Protein AF-A0A6M2CSY5-F1 (afdb_monomer)

Foldseek 3Di:
DDDDDDDDDDDPPVVVVVVVVVVVVVVVVVVVVDPPPLFPCLLDDFLCQQQLSVVLVPQAFDFAQKFWPLVQWDAPDQFKTKTWIARNQPRFIWIWMWGAWPLGKIKIWIGGPDAPDDFDFPPLLWDPPTGTFGKDFDDGDPFWTKIDTDQWIWIFGGRHTKIFTGHNNHTFKIKCPRNSWDFPGWDQVPPPDPCPDDDDDDDDDDDDDDDRDDPPRQVNQAWHDRPRDIFRRNRGQGKTKMKMKGFQFDWKAFWDDALADRTDDADVVPHGFQKAQQADGRSDDHHDRDHYHATFQKMWTDDPFFIKIKGFRFQFIKTKGKHDFDPDDPPVPDPPPDDDDDGRTMIMMMMMGRTGIGIMMIQGTGDPVSSVVVVCSTRNDDDDDDPQVPFAEAADDAQQALVSLVVVLVVCVVVVNDHAEYEHEQQQACLRAPLHGPCPRYVQLLVSQVVQCVVVHFYEYEDEQWHDPDPPSPVNVVCVVVVQFWAALVGHFDWFQDSSGTTTGGQLVDVVSLQVLLQCLACVNSPSDDLRYAYDYPCQLVAGCPDRSRDDRQQTAHPVGHGCSRRSNCSSVSVVVSSVSSSCVNVVND

InterPro domains:
  IPR000322 Glycoside hydrolase family 31, TIM barrel domain [PF01055] (382-583)
  IPR011013 Galactose mutarotase-like domain superfamily [SSF74650] (89-368)
  IPR017853 Glycoside hydrolase superfamily [SSF51445] (369-580)
  IPR025887 Glycoside hydrolase family 31, N-terminal domain [PF13802] (96-321)

pLDDT: mean 89.16, std 19.36, range [26.42, 98.94]

Solvent-accessible surface area (backbone atoms only — not comparable to full-atom values): 32439 Å² total; per-residue (Å²): 135,86,84,91,82,87,91,85,88,82,69,78,64,66,64,52,57,50,53,51,52,53,50,51,50,49,52,47,44,66,64,65,58,56,88,76,62,65,32,69,60,87,58,46,77,52,49,79,72,33,30,56,48,36,48,55,72,69,54,66,73,51,90,32,54,40,26,41,43,68,89,58,56,40,72,81,52,66,25,27,40,36,29,40,31,35,27,74,85,76,69,51,50,26,34,39,39,39,35,25,27,57,87,58,31,40,37,41,36,42,39,72,61,73,70,98,66,89,62,55,74,66,58,89,66,40,49,88,80,55,51,72,29,60,34,45,79,77,48,76,60,102,54,34,38,32,38,37,33,93,68,31,38,38,39,38,35,20,82,45,45,29,41,42,34,22,49,75,81,40,71,40,37,26,34,24,75,50,20,45,57,40,74,40,62,84,57,66,93,79,73,74,85,80,77,84,76,90,86,82,94,79,88,83,93,80,93,81,78,90,72,82,82,71,77,94,66,61,63,50,31,46,64,40,73,51,101,84,45,69,37,65,42,90,62,39,47,35,29,30,30,40,21,41,35,33,50,58,18,82,43,39,30,66,55,43,38,51,51,46,68,76,62,57,69,51,13,63,96,74,56,64,43,43,39,39,45,36,23,65,58,63,57,64,64,68,81,42,48,64,36,24,61,47,64,43,58,38,38,38,38,43,41,102,86,39,20,36,32,43,36,50,61,62,26,17,49,28,36,35,36,26,46,63,78,50,96,68,72,99,60,92,82,79,68,91,83,68,94,73,79,76,84,65,47,35,38,44,37,39,38,37,24,50,30,34,46,50,36,37,38,42,24,54,40,51,44,67,73,40,25,53,48,43,50,30,59,40,59,46,74,87,73,86,73,60,78,58,80,79,54,46,71,53,74,51,93,57,62,78,31,63,61,49,54,50,50,52,61,48,48,31,62,76,68,72,50,86,66,28,33,42,43,40,34,68,76,47,19,45,79,44,33,72,75,48,49,18,72,80,43,38,68,55,43,47,59,56,50,51,59,42,39,75,74,73,29,36,36,31,38,56,47,56,57,62,38,35,77,45,93,85,41,62,72,38,48,54,33,60,80,68,60,41,40,25,20,31,76,89,69,46,72,34,76,46,32,48,97,52,38,59,20,32,39,58,26,50,85,28,67,67,44,28,53,52,55,13,53,49,51,23,64,86,58,18,60,55,55,55,94,62,52,47,75,43,74,48,66,38,25,46,47,16,76,76,33,54,53,29,17,72,56,47,49,22,35,37,75,95,74,42,40,35,44,42,42,38,54,45,48,44,53,34,52,58,53,20,51,52,50,5,55,26,59,50,55,70,72,100

Radius of gyration: 29.61 Å; Cα contacts (8 Å, |Δi|>4): 1198; chains: 1; bounding box: 110×90×72 Å

Sequence (590 aa):
VAFARSYLALSPVLYLFTRSRAMLRLVVLFVVLGHVSLVDRSNFKSCNDSGFCKRNRNTKPGESPYNVELSTVKSTSSSRVEADVINSKNGVALRLELVALEEGVLRMRLNEKESAVARFEPKEALLDTIKESDLHLENKDDSSFTVTFGKHRAIVRASPLVVEVYSNGQLVLVANARGLLRFEHYRPRGSSNDAGDPAGDNQNEAEKEDSPKVDDDMEGAWEETFKGHTDSKKHGPMSVGLDFTFEGFDHVYGLPEHADSFALRPTVGSSDPVRMYNLDVFEYEVDNVMALYGCVPLMLAHSETRTVGVLWLNAAETWVDIEPNSKQGVLSSVVDFVKRSPPPNHRETHWFSENGLIDTFFLLGPGPKDVMRQYKSLTGSTPLPPMFSVAYHQSRWNYNDQDDVRSVDAGFDEHNIPYDALWLDIEHTDGKKYFTWDPFKFSQPEQMIRNLTAKGRRMITIIDPHIKRESGYHIHSEATDRGYYVKNKDGGDFEGWCWPGSSSYLDFLNPEVRQWWATKFELDQYKGSTEHLFTWNDMNEPSVFNGPEVTMHKDCIHTGGWEHRDIHNMYGMFLPMSTYMGHLLRSGHK

Nearest PDB structures (foldseek):
  5hjr-assembly2_C  TM=9.787E-01  e=8.704E-77  Mus musculus
  5hjr-assembly1_A  TM=9.795E-01  e=1.225E-76  Mus musculus
  7k9q-assembly1_A  TM=9.854E-01  e=2.164E-76  Mus musculus
  7k9n-assembly2_C  TM=9.810E-01  e=2.877E-76  Mus musculus
  7jty-assembly1_A  TM=9.866E-01  e=1.264E-75  Mus musculus

Secondary structure (DSSP, 8-state):
-----------THHHHHHHHHHHHHHHHHHHHS----SS-GGGS--TTTSHHHHHHHTPPSS--SEEEEEEEEEESSSSEEEEEEEETTT-PEEEEEEEEBGGG-EEEEEEESS-SSPPP--GGGS-TT--B---EEEEE-SSEEEEEETTEEEEEETTTTEEEEEETTEEEEEESTTS--EE-----TTSSS-----------------PPPP-S--TTSS-EEETTEEE--TT----EEEEEEEET-SEEEE----SS-SBPPP-TTTS--EEE-----TT--SSS----S----EEEEEETTEEEEEEE---S-EEEEE----SS-S-TTTSTTS--SSPPPEEEEEEEESSS-EEEEEE--SSHHHHHHHHHHHH-------GGGGS-EE--S---STTHHHHHHHHHHHTT----EEEE-GGGSBTTBTT---TTTSS-HHHHHHHHHTTT-EEEEE--SEEE--TT-HHHHHHHHTT-BPBPTTSSBP-EEETTEEEEEB-TTSHHHHHHHHHTTSTTTSTT--TTEEEE--STTTB-TTSGGGB--TT-B-TTS-BHHHHHHHHHHHHHHHHHHHHHHHHT--

Structure (mmCIF, N/CA/C/O backbone):
data_AF-A0A6M2CSY5-F1
#
_entry.id   AF-A0A6M2CSY5-F1
#
loop_
_atom_site.group_PDB
_atom_site.id
_atom_site.type_symbol
_atom_site.label_atom_id
_atom_site.label_alt_id
_atom_site.label_comp_id
_atom_site.label_asym_id
_atom_site.label_entity_id
_atom_site.label_seq_id
_atom_site.pdbx_PDB_ins_code
_atom_site.Cartn_x
_atom_site.Cartn_y
_atom_site.Cartn_z
_atom_site.occupancy
_atom_site.B_iso_or_equiv
_atom_site.auth_seq_id
_atom_site.auth_comp_id
_atom_site.auth_asym_id
_atom_site.auth_atom_id
_atom_site.pdbx_PDB_model_num
ATOM 1 N N . VAL A 1 1 ? 77.163 -49.115 11.440 1.00 32.12 1 VAL A N 1
ATOM 2 C CA . VAL A 1 1 ? 78.017 -47.919 11.643 1.00 32.12 1 VAL A CA 1
ATOM 3 C C . VAL A 1 1 ? 77.050 -46.748 11.821 1.00 32.12 1 VAL A C 1
ATOM 5 O O . VAL A 1 1 ? 76.309 -46.505 10.884 1.00 32.12 1 VAL A O 1
ATOM 8 N N . ALA A 1 2 ? 76.689 -46.342 13.049 1.00 27.61 2 ALA A N 1
ATOM 9 C CA . ALA A 1 2 ? 77.386 -45.366 13.924 1.00 27.61 2 ALA A CA 1
ATOM 10 C C . ALA A 1 2 ? 77.457 -43.959 13.279 1.00 27.61 2 ALA A C 1
ATOM 12 O O . ALA A 1 2 ? 77.863 -43.886 12.128 1.00 27.61 2 ALA A O 1
ATOM 13 N N . PHE A 1 3 ? 77.122 -42.816 13.904 1.00 26.42 3 PHE A N 1
ATOM 14 C CA . PHE A 1 3 ? 76.851 -42.408 15.312 1.00 26.42 3 PHE A CA 1
ATOM 15 C C . PHE A 1 3 ? 75.331 -42.060 15.527 1.00 26.42 3 PHE A C 1
ATOM 17 O O . PHE A 1 3 ? 74.565 -42.325 14.609 1.00 26.42 3 PHE A O 1
ATOM 24 N N . ALA A 1 4 ? 74.710 -41.627 16.653 1.00 32.38 4 ALA A N 1
ATOM 25 C CA . ALA A 1 4 ? 75.053 -40.964 17.945 1.00 32.38 4 ALA A CA 1
ATOM 26 C C . ALA A 1 4 ? 75.305 -39.423 17.865 1.00 32.38 4 ALA A C 1
ATOM 28 O O . ALA A 1 4 ? 75.891 -38.979 16.889 1.00 32.38 4 ALA A O 1
ATOM 29 N N . ARG A 1 5 ? 74.909 -38.507 18.782 1.00 31.59 5 ARG A N 1
ATOM 30 C CA . ARG A 1 5 ? 74.142 -38.445 20.072 1.00 31.59 5 ARG A CA 1
ATOM 31 C C . ARG A 1 5 ? 73.258 -37.157 20.033 1.00 31.59 5 ARG A C 1
ATOM 33 O O . ARG A 1 5 ? 73.678 -36.193 19.413 1.00 31.59 5 ARG A O 1
ATOM 40 N N . SER A 1 6 ? 71.990 -37.131 20.474 1.00 31.12 6 SER A N 1
ATOM 41 C CA . SER A 1 6 ? 71.441 -36.909 21.845 1.00 31.12 6 SER A CA 1
ATOM 42 C C . SER A 1 6 ? 71.497 -35.468 22.423 1.00 31.12 6 SER A C 1
ATOM 44 O O . SER A 1 6 ? 72.574 -34.903 22.545 1.00 31.12 6 SER A O 1
ATOM 46 N N . TYR A 1 7 ? 70.338 -34.996 22.925 1.00 30.92 7 TYR A N 1
ATOM 47 C CA . TYR A 1 7 ? 70.060 -33.833 23.809 1.00 30.92 7 TYR A CA 1
ATOM 48 C C . TYR A 1 7 ? 70.200 -32.377 23.307 1.00 30.92 7 TYR A C 1
ATOM 50 O O . TYR A 1 7 ? 71.295 -31.846 23.179 1.00 30.92 7 TYR A O 1
ATOM 58 N N . LEU A 1 8 ? 69.062 -31.666 23.308 1.00 31.64 8 LEU A N 1
ATOM 59 C CA . LEU A 1 8 ? 68.854 -30.455 24.125 1.00 31.64 8 LEU A CA 1
ATOM 60 C C . L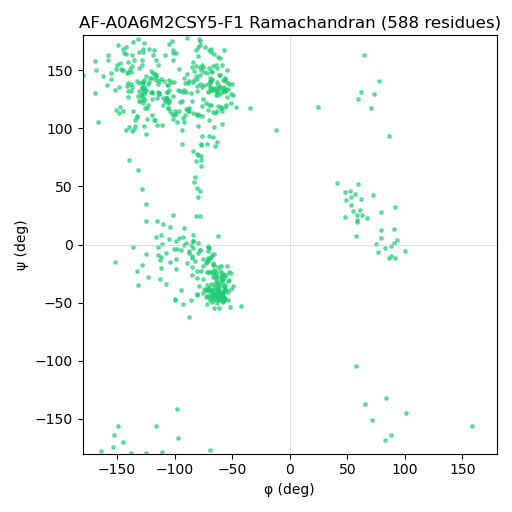EU A 1 8 ? 67.344 -30.263 24.381 1.00 31.64 8 LEU A C 1
ATOM 62 O O . LEU A 1 8 ? 66.534 -30.575 23.512 1.00 31.64 8 LEU A O 1
ATOM 66 N N . ALA A 1 9 ? 66.953 -29.800 25.572 1.00 44.16 9 ALA A N 1
ATOM 67 C CA . ALA A 1 9 ? 65.547 -29.670 25.974 1.00 44.16 9 ALA A CA 1
ATOM 68 C C . ALA A 1 9 ? 65.150 -28.197 26.155 1.00 44.16 9 ALA A C 1
ATOM 70 O O . ALA A 1 9 ? 65.818 -27.470 26.887 1.00 44.16 9 ALA A O 1
ATOM 71 N N . LEU A 1 10 ? 64.041 -27.771 25.537 1.00 36.09 10 LEU A N 1
ATOM 72 C CA . LEU A 1 10 ? 63.491 -26.417 25.680 1.00 36.09 10 LEU A CA 1
ATOM 73 C C . LEU A 1 10 ? 61.965 -26.432 25.884 1.00 36.09 10 LEU A C 1
ATOM 75 O O . LEU A 1 10 ? 61.194 -26.552 24.942 1.00 36.09 10 LEU A O 1
ATOM 79 N N . SER A 1 11 ? 61.586 -26.300 27.159 1.00 39.72 11 SER A N 1
ATOM 80 C CA . SER A 1 11 ? 60.320 -25.809 27.736 1.00 39.72 11 SER A CA 1
ATOM 81 C C . SER A 1 11 ? 59.004 -25.883 26.917 1.00 39.72 11 SER A C 1
ATOM 83 O O . SER A 1 11 ? 58.821 -25.111 25.973 1.00 39.72 11 SER A O 1
ATOM 85 N N . PRO A 1 12 ? 57.984 -26.636 27.391 1.00 43.81 12 PRO A N 1
ATOM 86 C CA . PRO A 1 12 ? 56.616 -26.591 26.848 1.00 43.81 12 PRO A CA 1
ATOM 87 C C . PRO A 1 12 ? 55.928 -25.213 26.919 1.00 43.81 12 PRO A C 1
ATOM 89 O O . PRO A 1 12 ? 54.950 -24.971 26.212 1.00 43.81 12 PRO A O 1
ATOM 92 N N . VAL A 1 13 ? 56.419 -24.297 27.764 1.00 42.62 13 VAL A N 1
ATOM 93 C CA . VAL A 1 13 ? 55.768 -23.007 28.063 1.00 42.62 13 VAL A CA 1
ATOM 94 C C . VAL A 1 13 ? 55.612 -22.130 26.812 1.00 42.62 13 VAL A C 1
ATOM 96 O O . VAL A 1 13 ? 54.592 -21.458 26.649 1.00 42.62 13 VAL A O 1
ATOM 99 N N . LEU A 1 14 ? 56.572 -22.172 25.880 1.00 40.09 14 LEU A N 1
ATOM 100 C CA . LEU A 1 14 ? 56.551 -21.329 24.675 1.00 40.09 14 LEU A CA 1
ATOM 101 C C . LEU A 1 14 ? 55.415 -21.694 23.693 1.00 40.09 14 LEU A C 1
ATOM 103 O O . LEU A 1 14 ? 54.958 -20.847 22.920 1.00 40.09 14 LEU A O 1
ATOM 107 N N . TYR A 1 15 ? 54.925 -22.936 23.746 1.00 40.47 15 TYR A N 1
ATOM 108 C CA . TYR A 1 15 ? 53.869 -23.443 22.861 1.00 40.47 15 TYR A CA 1
ATOM 109 C C . TYR A 1 15 ? 52.454 -23.022 23.309 1.00 40.47 15 TYR A C 1
ATOM 111 O O . TYR A 1 15 ? 51.530 -22.938 22.499 1.00 40.47 15 TYR A O 1
ATOM 119 N N . LEU A 1 16 ? 52.282 -22.699 24.597 1.00 41.78 16 LEU A N 1
ATOM 120 C CA . LEU A 1 16 ? 51.026 -22.171 25.143 1.00 41.78 16 LEU A CA 1
ATOM 121 C C . LEU A 1 16 ? 50.873 -20.668 24.862 1.00 41.78 16 LEU A C 1
ATOM 123 O O . LEU A 1 16 ? 49.817 -20.230 24.403 1.00 41.78 16 LEU A O 1
ATOM 127 N N . PHE A 1 17 ? 51.938 -19.879 25.046 1.00 41.16 17 PHE A N 1
ATOM 128 C CA . PHE A 1 17 ? 51.913 -18.434 24.771 1.00 41.16 17 PHE A CA 1
ATOM 129 C C . PHE A 1 17 ? 51.680 -18.091 23.292 1.00 41.16 17 PHE A C 1
ATOM 131 O O . PHE A 1 17 ? 51.068 -17.067 22.986 1.00 41.16 17 PHE A O 1
ATOM 138 N N . THR A 1 18 ? 52.130 -18.938 22.365 1.00 49.41 18 THR A N 1
ATOM 139 C CA . THR A 1 18 ? 51.907 -18.748 20.922 1.00 49.41 18 THR A CA 1
ATOM 140 C C . THR A 1 18 ? 50.459 -19.028 20.519 1.00 49.41 18 THR A C 1
ATOM 142 O O . THR A 1 18 ? 49.857 -18.187 19.850 1.00 49.41 18 THR A O 1
ATOM 145 N N . ARG A 1 19 ? 49.845 -20.123 21.000 1.00 51.06 19 ARG A N 1
ATOM 146 C CA . ARG A 1 19 ? 48.401 -20.372 20.813 1.00 51.06 19 ARG A CA 1
ATOM 147 C C . ARG A 1 19 ? 47.531 -19.293 21.459 1.00 51.06 19 ARG A C 1
ATOM 149 O O . ARG A 1 19 ? 46.617 -18.805 20.805 1.00 51.06 19 ARG A O 1
ATOM 156 N N . SER A 1 20 ? 47.847 -18.867 22.684 1.00 55.22 20 SER A N 1
ATOM 157 C CA . SER A 1 20 ? 47.133 -17.775 23.363 1.00 55.22 20 SER A CA 1
ATOM 158 C C . SER A 1 20 ? 47.164 -16.474 22.548 1.00 55.22 20 SER A C 1
ATOM 160 O O . SER A 1 20 ? 46.120 -15.868 22.328 1.00 55.22 20 SER A O 1
ATOM 162 N N . ARG A 1 21 ? 48.326 -16.081 22.005 1.00 55.56 21 ARG A N 1
ATOM 163 C CA . ARG A 1 21 ? 48.444 -14.887 21.149 1.00 55.56 21 ARG A CA 1
ATOM 164 C C . ARG A 1 21 ? 47.749 -15.030 19.795 1.00 55.56 21 ARG A C 1
ATOM 166 O O . ARG A 1 21 ? 47.233 -14.036 19.298 1.00 55.56 21 ARG A O 1
ATOM 173 N N . ALA A 1 22 ? 47.719 -16.224 19.203 1.00 60.72 22 ALA A N 1
ATOM 174 C CA . ALA A 1 22 ? 46.962 -16.472 17.975 1.00 60.72 22 ALA A CA 1
ATOM 175 C C . ALA A 1 22 ? 45.448 -16.378 18.222 1.00 60.72 22 ALA A C 1
ATOM 177 O O . ALA A 1 22 ? 44.755 -15.688 17.484 1.00 60.72 22 ALA A O 1
ATOM 178 N N . MET A 1 23 ? 44.953 -16.992 19.301 1.00 58.00 23 MET A N 1
ATOM 179 C CA . MET A 1 23 ? 43.541 -16.956 19.686 1.00 58.00 23 MET A CA 1
ATOM 180 C C . MET A 1 23 ? 43.097 -15.547 20.094 1.00 58.00 23 MET A C 1
ATOM 182 O O . MET A 1 23 ? 42.059 -15.090 19.635 1.00 58.00 23 MET A O 1
ATOM 186 N N . LEU A 1 24 ? 43.913 -14.814 20.860 1.00 61.94 24 LEU A N 1
ATOM 187 C CA . LEU A 1 24 ? 43.650 -13.411 21.193 1.00 61.94 24 LEU A CA 1
ATOM 188 C C . LEU A 1 24 ? 43.658 -12.520 19.944 1.00 61.94 24 LEU A C 1
ATOM 190 O O . LEU A 1 24 ? 42.821 -11.637 19.838 1.00 61.94 24 LEU A O 1
ATOM 194 N N . ARG A 1 25 ? 44.548 -12.765 18.971 1.00 60.91 25 ARG A N 1
ATOM 195 C CA . ARG A 1 25 ? 44.506 -12.072 17.671 1.00 60.91 25 ARG A CA 1
ATOM 196 C C . ARG A 1 25 ? 43.260 -12.416 16.863 1.00 60.91 25 ARG A C 1
ATOM 198 O O . ARG A 1 25 ? 42.772 -11.534 16.180 1.00 60.91 25 ARG A O 1
ATOM 205 N N . LEU A 1 26 ? 42.746 -13.642 16.944 1.00 62.41 26 LEU A N 1
ATOM 206 C CA . LEU A 1 26 ? 41.510 -14.054 16.270 1.00 62.41 26 LEU A CA 1
ATOM 207 C C . LEU A 1 26 ? 40.263 -13.456 16.938 1.00 62.41 26 LEU A C 1
ATOM 209 O O . LEU A 1 26 ? 39.377 -12.992 16.237 1.00 62.41 26 LEU A O 1
ATOM 213 N N . VAL A 1 27 ? 40.228 -13.386 18.273 1.00 66.62 27 VAL A N 1
ATOM 214 C CA . VAL A 1 27 ? 39.175 -12.685 19.028 1.00 66.62 27 VAL A CA 1
ATOM 215 C C . VAL A 1 27 ? 39.234 -11.180 18.772 1.00 66.62 27 VAL A C 1
ATOM 217 O O . VAL A 1 27 ? 38.209 -10.582 18.486 1.00 66.62 27 VAL A O 1
ATOM 220 N N . VAL A 1 28 ? 40.422 -10.566 18.786 1.00 64.12 28 VAL A N 1
ATOM 221 C CA . VAL A 1 28 ? 40.583 -9.158 18.391 1.00 64.12 28 VAL A CA 1
ATOM 222 C C . VAL A 1 28 ? 40.209 -8.961 16.922 1.00 64.12 28 VAL A C 1
ATOM 224 O O . VAL A 1 28 ? 39.577 -7.963 16.616 1.00 64.12 28 VAL A O 1
ATOM 227 N N . LEU A 1 29 ? 40.493 -9.907 16.018 1.00 59.66 29 LEU A N 1
ATOM 228 C CA . LEU A 1 29 ? 40.011 -9.826 14.637 1.00 59.66 29 LEU A CA 1
ATOM 229 C C . LEU A 1 29 ? 38.478 -9.897 14.576 1.00 59.66 29 LEU A C 1
ATOM 231 O O . LEU A 1 29 ? 37.898 -9.105 13.860 1.00 59.66 29 LEU A O 1
ATOM 235 N N . PHE A 1 30 ? 37.817 -10.745 15.367 1.00 58.69 30 PHE A N 1
ATOM 236 C CA . PHE A 1 30 ? 36.347 -10.794 15.482 1.00 58.69 30 PHE A CA 1
ATOM 237 C C . PHE A 1 30 ? 35.715 -9.592 16.212 1.00 58.69 30 PHE A C 1
ATOM 239 O O . PHE A 1 30 ? 34.502 -9.433 16.165 1.00 58.69 30 PHE A O 1
ATOM 246 N N . VAL A 1 31 ? 36.512 -8.765 16.896 1.00 58.78 31 VAL A N 1
ATOM 247 C CA . VAL A 1 31 ? 36.076 -7.533 17.588 1.00 58.78 31 VAL A CA 1
ATOM 248 C C . VAL A 1 31 ? 36.465 -6.265 16.800 1.00 58.78 31 VAL A C 1
ATOM 250 O O . VAL A 1 31 ? 35.942 -5.187 17.066 1.00 58.78 31 VAL A O 1
ATOM 253 N N . VAL A 1 32 ? 37.373 -6.379 15.822 1.00 53.91 32 VAL A N 1
ATOM 254 C CA . VAL A 1 32 ? 37.867 -5.282 14.960 1.00 53.91 32 VAL A CA 1
ATOM 255 C C . VAL A 1 32 ? 37.407 -5.430 13.501 1.00 53.91 32 VAL A C 1
ATOM 257 O O . VAL A 1 32 ? 37.318 -4.433 12.789 1.00 53.91 32 VAL A O 1
ATOM 260 N N . LEU A 1 33 ? 37.010 -6.632 13.068 1.00 51.22 33 LEU A N 1
ATOM 261 C CA . LEU A 1 33 ? 35.928 -6.807 12.095 1.00 51.22 33 LEU A CA 1
ATOM 262 C C . LEU A 1 33 ? 34.664 -6.301 12.793 1.00 51.22 33 LEU A C 1
ATOM 264 O O . LEU A 1 33 ? 33.997 -7.047 13.506 1.00 51.22 33 LEU A O 1
ATOM 268 N N . GLY A 1 34 ? 34.452 -4.989 12.711 1.00 45.66 34 GLY A N 1
ATOM 269 C CA . GLY A 1 34 ? 33.426 -4.304 13.484 1.00 45.66 34 GLY A CA 1
ATOM 270 C C . GLY A 1 34 ? 32.013 -4.661 13.039 1.00 45.66 34 GLY A C 1
ATOM 271 O O . GLY A 1 34 ? 31.800 -5.447 12.116 1.00 45.66 34 GLY A O 1
ATOM 272 N N . HIS A 1 35 ? 31.040 -4.007 13.669 1.00 46.25 35 HIS A N 1
ATOM 273 C CA . HIS A 1 35 ? 29.666 -3.990 13.185 1.00 46.25 35 HIS A CA 1
ATOM 274 C C . HIS A 1 35 ? 29.601 -3.297 11.817 1.00 46.25 35 HIS A C 1
ATOM 276 O O . HIS A 1 35 ? 29.370 -2.094 11.725 1.00 46.25 35 HIS A O 1
ATOM 282 N N . VAL A 1 36 ? 29.786 -4.077 10.753 1.00 48.94 36 VAL A N 1
ATOM 283 C CA . VAL A 1 36 ? 29.146 -3.801 9.469 1.00 48.94 36 VAL A CA 1
ATOM 284 C C . VAL A 1 36 ? 27.657 -4.019 9.721 1.00 48.94 36 VAL A C 1
ATOM 286 O O . VAL A 1 36 ? 27.186 -5.153 9.707 1.00 48.94 36 VAL A O 1
ATOM 289 N N . SER A 1 37 ? 26.950 -2.940 10.072 1.00 54.81 37 SER A N 1
ATOM 290 C CA . SER A 1 37 ? 25.493 -2.922 9.902 1.00 54.81 37 SER A CA 1
ATOM 291 C C . SER A 1 37 ? 25.256 -3.023 8.404 1.00 54.81 37 SER A C 1
ATOM 293 O O . SER A 1 37 ? 25.914 -2.302 7.652 1.00 54.81 37 SER A O 1
ATOM 295 N N . LEU A 1 38 ? 24.410 -3.960 7.988 1.00 73.25 38 LEU A N 1
ATOM 296 C CA . LEU A 1 38 ? 24.156 -4.195 6.566 1.00 73.25 38 LEU A CA 1
ATOM 297 C C . LEU A 1 38 ? 23.325 -3.019 6.034 1.00 73.25 38 LEU A C 1
ATOM 299 O O . LEU A 1 38 ? 23.752 -2.292 5.141 1.00 73.25 38 LEU A O 1
ATOM 303 N N . VAL A 1 39 ? 22.231 -2.714 6.732 1.00 88.00 39 VAL A N 1
ATOM 304 C CA . VAL A 1 39 ? 21.460 -1.487 6.537 1.00 88.00 39 VAL A CA 1
ATOM 305 C C . VAL A 1 39 ? 21.987 -0.367 7.442 1.00 88.00 39 VAL A C 1
ATOM 307 O O . VAL A 1 39 ? 22.114 -0.532 8.659 1.00 88.00 39 VAL A O 1
ATOM 310 N N . ASP A 1 40 ? 22.222 0.826 6.885 1.00 92.56 40 ASP A N 1
ATOM 311 C CA . ASP A 1 40 ? 22.351 2.042 7.698 1.00 92.56 40 ASP A CA 1
ATOM 312 C C . ASP A 1 40 ? 20.971 2.428 8.247 1.00 92.56 40 ASP A C 1
ATOM 314 O O . ASP A 1 40 ? 20.243 3.246 7.676 1.00 92.56 40 ASP A O 1
ATOM 318 N N . ARG A 1 41 ? 20.631 1.830 9.396 1.00 94.25 41 ARG A N 1
ATOM 319 C CA . ARG A 1 41 ? 19.390 2.079 10.142 1.00 94.25 41 ARG A CA 1
ATOM 320 C C . ARG A 1 41 ? 19.136 3.565 10.397 1.00 94.25 41 ARG A C 1
ATOM 322 O O . ARG A 1 41 ? 17.983 3.944 10.531 1.00 94.25 41 ARG A O 1
ATOM 329 N N . SER A 1 42 ? 20.164 4.421 10.422 1.00 95.19 42 SER A N 1
ATOM 330 C CA . SER A 1 42 ? 19.973 5.858 10.646 1.00 95.19 42 SER A CA 1
ATOM 331 C C . SER A 1 42 ? 19.323 6.586 9.463 1.00 95.19 42 SER A C 1
ATOM 333 O O . SER A 1 42 ? 18.938 7.744 9.608 1.00 95.19 42 SER A O 1
ATOM 335 N N . ASN A 1 43 ? 19.238 5.982 8.268 1.00 96.69 43 ASN A N 1
ATOM 336 C CA . ASN A 1 43 ? 18.489 6.546 7.133 1.00 96.69 43 ASN A CA 1
ATOM 337 C C . ASN A 1 43 ? 16.973 6.400 7.277 1.00 96.69 43 ASN A C 1
ATOM 339 O O . ASN A 1 43 ? 16.253 7.069 6.546 1.00 96.69 43 ASN A O 1
ATOM 343 N N . PHE A 1 44 ? 16.497 5.592 8.224 1.00 98.19 44 PHE A N 1
ATOM 344 C CA . PHE A 1 44 ? 15.086 5.269 8.395 1.00 98.19 44 PHE A CA 1
ATOM 345 C C . PHE A 1 44 ? 14.639 5.653 9.808 1.00 98.19 44 PHE A C 1
ATOM 347 O O . PHE A 1 44 ? 15.382 5.476 10.774 1.00 98.19 44 PHE A O 1
ATOM 354 N N . LYS A 1 45 ? 13.437 6.211 9.944 1.00 98.38 45 LYS A N 1
ATOM 355 C CA . LYS A 1 45 ? 12.901 6.652 11.234 1.00 98.38 45 LYS A CA 1
ATOM 356 C C . LYS A 1 45 ? 12.635 5.470 12.161 1.00 98.38 45 LYS A C 1
ATOM 358 O O . LYS A 1 4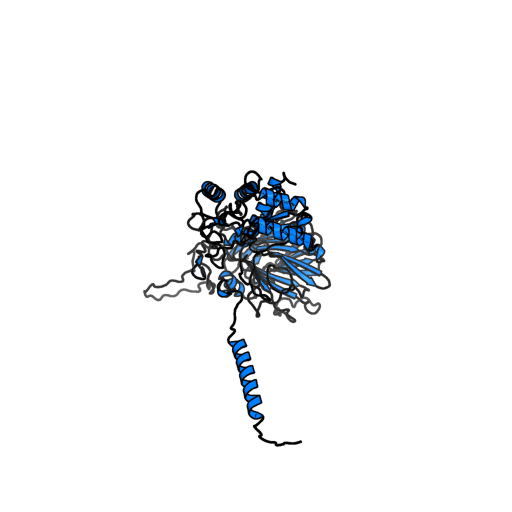5 ? 11.955 4.516 11.778 1.00 98.38 45 LYS A O 1
ATOM 363 N N . SER A 1 46 ? 13.074 5.591 13.414 1.00 97.81 46 SER A N 1
ATOM 364 C CA . SER A 1 46 ? 12.435 4.879 14.522 1.00 97.81 46 SER A CA 1
ATOM 365 C C . SER A 1 46 ? 11.049 5.474 14.798 1.00 97.81 46 SER A C 1
ATOM 367 O O . SER A 1 46 ? 10.728 6.585 14.365 1.00 97.81 46 SER A O 1
ATOM 369 N N . CYS A 1 47 ? 10.233 4.792 15.595 1.00 97.12 47 CYS A N 1
ATOM 370 C CA . CYS A 1 47 ? 8.952 5.338 16.038 1.00 97.12 47 CYS A CA 1
ATOM 371 C C . CYS A 1 47 ? 9.111 6.646 16.834 1.00 97.12 47 CYS A C 1
ATOM 373 O O . CYS A 1 47 ? 8.221 7.493 16.829 1.00 97.12 47 CYS A O 1
ATOM 375 N N . ASN A 1 48 ? 10.253 6.849 17.499 1.00 95.75 48 ASN A N 1
ATOM 376 C CA . ASN A 1 48 ? 10.539 8.090 18.215 1.00 95.75 48 ASN A CA 1
ATOM 377 C C . ASN A 1 48 ? 10.951 9.245 17.276 1.00 95.75 48 ASN A C 1
ATOM 379 O O . ASN A 1 48 ? 10.775 10.402 17.648 1.00 95.75 48 ASN A O 1
ATOM 383 N N . ASP A 1 49 ? 11.446 8.948 16.068 1.00 96.38 49 ASP A N 1
ATOM 384 C CA . ASP A 1 49 ? 11.794 9.948 15.040 1.00 96.38 49 ASP A CA 1
ATOM 385 C C . ASP A 1 49 ? 10.601 10.318 14.134 1.00 96.38 49 ASP A C 1
ATOM 387 O O . ASP A 1 49 ? 10.711 11.198 13.278 1.00 96.38 49 ASP A O 1
ATOM 391 N N . SER A 1 50 ? 9.466 9.631 14.298 1.00 97.44 50 SER A N 1
ATOM 392 C CA . SER A 1 50 ? 8.207 9.888 13.597 1.00 97.44 50 SER A CA 1
ATOM 393 C C . SER A 1 50 ? 7.188 10.443 14.591 1.00 97.44 50 SER A C 1
ATOM 395 O O . SER A 1 50 ? 6.632 9.704 15.405 1.00 97.44 50 SER A O 1
ATOM 397 N N . GLY A 1 51 ? 6.937 11.756 14.562 1.00 96.44 51 GLY A N 1
ATOM 398 C CA . GLY A 1 51 ? 6.199 12.452 15.619 1.00 96.44 51 GLY A CA 1
ATOM 399 C C . GLY A 1 51 ? 4.799 11.894 15.876 1.00 96.44 51 GLY A C 1
ATOM 400 O O . GLY A 1 51 ? 4.368 11.808 17.025 1.00 96.44 51 GLY A O 1
ATOM 401 N N . PHE A 1 52 ? 4.087 11.444 14.836 1.00 97.88 52 PHE A N 1
ATOM 402 C CA . PHE A 1 52 ? 2.784 10.804 15.034 1.00 97.88 52 PHE A CA 1
ATOM 403 C C . PHE A 1 52 ? 2.906 9.402 15.653 1.00 97.88 52 PHE A C 1
ATOM 405 O O . PHE A 1 52 ? 2.068 9.046 16.481 1.00 97.88 52 PHE A O 1
ATOM 412 N N . CYS A 1 53 ? 3.948 8.631 15.318 1.00 98.31 53 CYS A N 1
ATOM 413 C CA . CYS A 1 53 ? 4.207 7.329 15.933 1.00 98.31 53 CYS A CA 1
ATOM 414 C C . CYS A 1 53 ? 4.474 7.505 17.432 1.00 98.31 53 CYS A C 1
ATOM 416 O O . CYS A 1 53 ? 3.773 6.915 18.253 1.00 98.31 53 CYS A O 1
ATOM 418 N N . LYS A 1 54 ? 5.382 8.425 17.788 1.00 96.56 54 LYS A N 1
ATOM 419 C CA . LYS A 1 54 ? 5.670 8.844 19.168 1.00 96.56 54 LYS A CA 1
ATOM 420 C C . LYS A 1 54 ? 4.401 9.246 19.933 1.00 96.56 54 LYS A C 1
ATOM 422 O O . LYS A 1 54 ? 4.109 8.661 20.976 1.00 96.56 54 LYS A O 1
ATOM 427 N N . ARG A 1 55 ? 3.592 10.168 19.392 1.00 95.44 55 ARG A N 1
ATOM 428 C CA . ARG A 1 55 ? 2.344 10.629 20.035 1.00 95.44 55 ARG A CA 1
ATOM 429 C C . ARG A 1 55 ? 1.291 9.527 20.201 1.00 95.44 55 ARG A C 1
ATOM 431 O O . ARG A 1 55 ? 0.612 9.490 21.228 1.00 95.44 55 ARG A O 1
ATOM 438 N N . ASN A 1 56 ? 1.139 8.622 19.233 1.00 96.75 56 ASN A N 1
ATOM 439 C CA . ASN A 1 56 ? 0.228 7.482 19.376 1.00 96.75 56 ASN A CA 1
ATOM 440 C C . ASN A 1 56 ? 0.762 6.487 20.417 1.00 96.75 56 ASN A C 1
ATOM 442 O O . ASN A 1 56 ? 0.030 6.150 21.344 1.00 96.75 56 ASN A O 1
ATOM 446 N N . ARG A 1 57 ? 2.042 6.100 20.353 1.00 94.69 57 ARG A N 1
ATOM 447 C CA . ARG A 1 57 ? 2.680 5.155 21.291 1.00 94.69 57 ARG A CA 1
ATOM 448 C C . ARG A 1 57 ? 2.728 5.664 22.740 1.00 94.69 57 ARG A C 1
ATOM 450 O O . ARG A 1 57 ? 2.650 4.866 23.668 1.00 94.69 57 ARG A O 1
ATOM 457 N N . ASN A 1 58 ? 2.767 6.983 22.943 1.00 92.44 58 ASN A N 1
ATOM 458 C CA . ASN A 1 58 ? 2.660 7.622 24.262 1.00 92.44 58 ASN A CA 1
ATOM 459 C C . ASN A 1 58 ? 1.215 7.700 24.808 1.00 92.44 58 ASN A C 1
ATOM 461 O O . ASN A 1 58 ? 1.011 8.109 25.957 1.00 92.44 58 ASN A O 1
ATOM 465 N N . THR A 1 59 ? 0.205 7.290 24.030 1.00 90.12 59 THR A N 1
ATOM 466 C CA . THR A 1 59 ? -1.189 7.193 24.492 1.00 90.12 59 THR A CA 1
ATOM 467 C C . THR A 1 59 ? -1.312 6.031 25.479 1.00 90.12 59 THR A C 1
ATOM 469 O O . THR A 1 59 ? -1.002 4.887 25.161 1.00 90.12 59 THR A O 1
ATOM 472 N N . LYS A 1 60 ? -1.734 6.325 26.712 1.00 86.38 60 LYS A N 1
ATOM 473 C CA . LYS A 1 6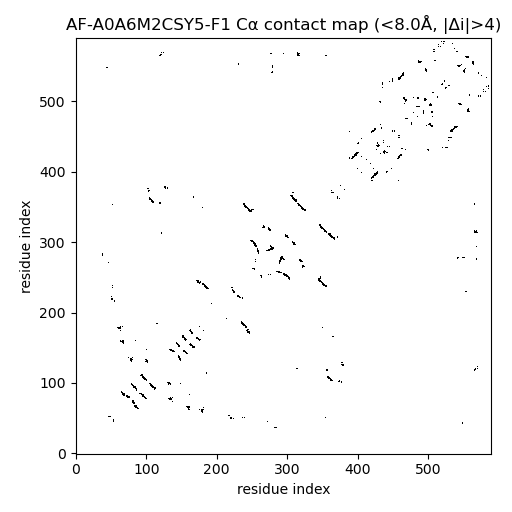0 ? -1.782 5.345 27.809 1.00 86.38 60 LYS A CA 1
ATOM 474 C C . LYS A 1 60 ? -3.122 4.599 27.825 1.00 86.38 60 LYS A C 1
ATOM 476 O O . LYS A 1 60 ? -4.149 5.267 27.699 1.00 86.38 60 LYS A O 1
ATOM 481 N N . PRO A 1 61 ? -3.138 3.271 28.063 1.00 89.06 61 PRO A N 1
ATOM 482 C CA . PRO A 1 61 ? -4.374 2.530 28.297 1.00 89.06 61 PRO A CA 1
ATOM 483 C C . PRO A 1 61 ? -5.183 3.115 29.463 1.00 89.06 61 PRO A C 1
ATOM 485 O O . PRO A 1 61 ? -4.608 3.512 30.481 1.00 89.06 61 PRO A O 1
ATOM 488 N N . GLY A 1 62 ? -6.509 3.162 29.328 1.00 84.75 62 GLY A N 1
ATOM 489 C CA . GLY A 1 62 ? -7.399 3.752 30.330 1.00 84.75 62 GLY A CA 1
ATOM 490 C C . GLY A 1 62 ? -8.761 4.166 29.770 1.00 84.75 62 GLY A C 1
ATOM 491 O O . GLY A 1 62 ? -9.219 3.649 28.755 1.00 84.75 62 GLY A O 1
ATOM 492 N N . GLU A 1 63 ? -9.424 5.111 30.439 1.00 80.56 63 GLU A N 1
ATOM 493 C CA . GLU A 1 63 ? -10.726 5.627 30.001 1.00 80.56 63 GLU A CA 1
ATOM 494 C C . GLU A 1 63 ? -10.586 6.482 28.730 1.00 80.56 63 GLU A C 1
ATOM 496 O O . GLU A 1 63 ? -10.083 7.610 28.749 1.00 80.56 63 GLU A O 1
ATOM 501 N N . SER A 1 64 ? -11.043 5.926 27.606 1.00 93.06 64 SER A N 1
ATOM 502 C CA . SER A 1 64 ? -11.068 6.614 26.315 1.00 93.06 64 SER A CA 1
ATOM 503 C C . SER A 1 64 ? -12.044 7.801 26.349 1.00 93.06 64 SER A C 1
ATOM 505 O O . SER A 1 64 ? -13.175 7.641 26.807 1.00 93.06 64 SER A O 1
ATOM 507 N N . PRO A 1 65 ? -11.685 8.991 25.834 1.00 96.12 65 PRO A N 1
ATOM 508 C CA . PRO A 1 65 ? -12.565 10.160 25.888 1.00 96.12 65 PRO A CA 1
ATOM 509 C C . PRO A 1 65 ? -13.685 10.137 24.834 1.00 96.12 65 PRO A C 1
ATOM 511 O O . PRO A 1 65 ? -14.530 11.028 24.818 1.00 96.12 65 PRO A O 1
ATOM 514 N N . TYR A 1 66 ? -13.706 9.160 23.930 1.00 98.25 66 TYR A N 1
ATOM 515 C CA . TYR A 1 66 ? -14.691 9.066 22.852 1.00 98.25 66 TYR A CA 1
ATOM 516 C C . TYR A 1 66 ? -15.951 8.370 23.360 1.00 98.25 66 TYR A C 1
ATOM 518 O O . TYR A 1 66 ? -15.878 7.250 23.861 1.00 98.25 66 TYR A O 1
ATOM 526 N N . ASN A 1 67 ? -17.097 9.034 23.230 1.00 98.38 67 ASN A N 1
ATOM 527 C CA . ASN A 1 67 ? -18.387 8.559 23.721 1.00 98.38 67 ASN A CA 1
ATOM 528 C C . ASN A 1 67 ? -19.421 8.584 22.590 1.00 98.38 67 ASN A C 1
ATOM 530 O O . ASN A 1 67 ? -19.505 9.573 21.866 1.00 98.38 67 ASN A O 1
ATOM 534 N N . VAL A 1 68 ? -2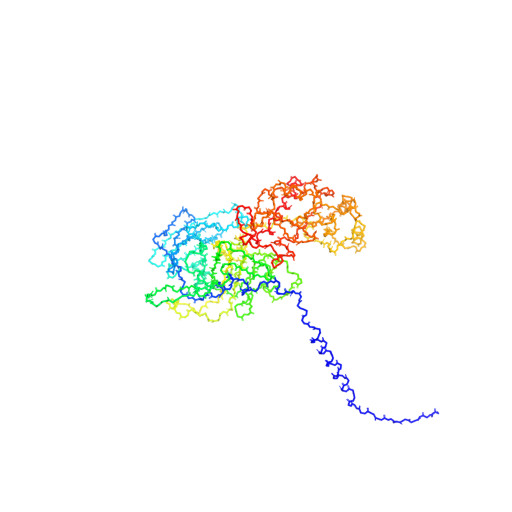0.218 7.530 22.424 1.00 98.44 68 VAL A N 1
ATOM 535 C CA . VAL A 1 68 ? -21.304 7.509 21.432 1.00 98.44 68 VAL A CA 1
ATOM 536 C C . VAL A 1 68 ? -22.473 8.345 21.931 1.00 98.44 68 VAL A C 1
ATOM 538 O O . VAL A 1 68 ? -23.034 8.066 22.989 1.00 98.44 68 VAL A O 1
ATOM 541 N N . GLU A 1 69 ? -22.906 9.316 21.131 1.00 97.94 69 GLU A N 1
ATOM 542 C CA . GLU A 1 69 ? -24.141 10.046 21.388 1.00 97.94 69 GLU A CA 1
ATOM 543 C C . GLU A 1 69 ? -25.336 9.171 20.979 1.00 97.94 69 GLU A C 1
ATOM 545 O O . GLU A 1 69 ? -25.819 9.215 19.843 1.00 97.94 69 GLU A O 1
ATOM 550 N N . LEU A 1 70 ? -25.791 8.325 21.910 1.00 97.62 70 LEU A N 1
ATOM 551 C CA . LEU A 1 70 ? -26.826 7.316 21.677 1.00 97.62 70 LEU A CA 1
ATOM 552 C C . LEU A 1 70 ? -28.105 7.891 21.055 1.00 97.62 70 LEU A C 1
ATOM 554 O O . LEU A 1 70 ? -28.750 7.194 20.268 1.00 97.62 70 LEU A O 1
ATOM 558 N N . SER A 1 71 ? -28.479 9.148 21.323 1.00 96.81 71 SER A N 1
ATOM 559 C CA . SER A 1 71 ? -29.667 9.753 20.703 1.00 96.81 71 SER A CA 1
ATOM 560 C C . SER A 1 71 ? -29.583 9.802 19.168 1.00 96.81 71 SER A C 1
ATOM 562 O O . SER A 1 71 ? -30.608 9.647 18.504 1.00 96.81 71 SER A O 1
ATOM 564 N N . THR A 1 72 ? -28.375 9.896 18.599 1.00 97.75 72 THR A N 1
ATOM 565 C CA . THR A 1 72 ? -28.136 9.974 17.143 1.00 97.75 72 THR A CA 1
ATOM 566 C C . THR A 1 72 ? -28.142 8.626 16.417 1.00 97.75 72 THR A C 1
ATOM 568 O O . THR A 1 72 ? -28.239 8.620 15.190 1.00 97.75 72 THR A O 1
ATOM 571 N N . VAL A 1 73 ? -28.069 7.495 17.139 1.00 98.31 73 VAL A N 1
ATOM 572 C CA . VAL A 1 73 ? -28.002 6.144 16.544 1.00 98.31 73 VAL A CA 1
ATOM 573 C C . VAL A 1 73 ? -29.232 5.870 15.674 1.00 98.31 73 VAL A C 1
ATOM 575 O O . VAL A 1 73 ? -30.354 5.821 16.197 1.00 98.31 73 VAL A O 1
ATOM 578 N N . LYS A 1 74 ? -29.002 5.647 14.374 1.00 97.00 74 LYS A N 1
ATOM 579 C CA . LYS A 1 74 ? -30.015 5.463 13.317 1.00 97.00 74 LYS A CA 1
ATOM 580 C C . LYS A 1 74 ? -29.547 4.456 12.256 1.00 97.00 74 LYS A C 1
ATOM 582 O O . LYS A 1 74 ? -28.359 4.389 11.951 1.00 97.00 74 LYS A O 1
ATOM 587 N N . SER A 1 75 ? -30.476 3.745 11.621 1.00 97.06 75 SER A N 1
ATOM 588 C CA . SER A 1 75 ? -30.216 3.082 10.332 1.00 97.06 75 SER A CA 1
ATOM 589 C C . SER A 1 75 ? -30.327 4.103 9.196 1.00 97.06 75 SER A C 1
ATOM 591 O O . SER A 1 75 ? -31.263 4.905 9.193 1.00 97.06 75 SER A O 1
ATOM 593 N N . THR A 1 76 ? -29.402 4.083 8.235 1.00 95.31 76 THR A N 1
ATOM 594 C CA . THR A 1 76 ? -29.436 4.963 7.044 1.00 95.31 76 THR A CA 1
ATOM 595 C C . THR A 1 76 ? -29.673 4.225 5.727 1.00 95.31 76 THR A C 1
ATOM 597 O O . THR A 1 76 ? -30.093 4.842 4.750 1.00 95.31 76 THR A O 1
ATOM 600 N N . SER A 1 77 ? -29.544 2.899 5.726 1.00 96.38 77 SER A N 1
ATOM 601 C CA . SER A 1 77 ? -30.061 1.981 4.700 1.00 96.38 77 SER A CA 1
ATOM 602 C C . SER A 1 77 ? -30.518 0.673 5.375 1.00 96.38 77 SER A C 1
ATOM 604 O O . SER A 1 77 ? -30.574 0.609 6.605 1.00 96.38 77 SER A O 1
ATOM 606 N N . SER A 1 78 ? -30.828 -0.386 4.613 1.00 95.81 78 SER A N 1
ATOM 607 C CA . SER A 1 78 ? -31.007 -1.730 5.198 1.00 95.81 78 SER A CA 1
ATOM 608 C C . SER A 1 78 ? -29.690 -2.371 5.657 1.00 95.81 78 SER A C 1
ATOM 610 O O . SER A 1 78 ? -29.720 -3.324 6.426 1.00 95.81 78 SER A O 1
ATOM 612 N N . SER A 1 79 ? -28.551 -1.833 5.212 1.00 97.19 79 SER A N 1
ATOM 613 C CA . SER A 1 79 ? -27.190 -2.346 5.405 1.00 97.19 79 SER A CA 1
ATOM 614 C C . SER A 1 79 ? -26.300 -1.483 6.305 1.00 97.19 79 SER A C 1
ATOM 616 O O . SER A 1 79 ? -25.204 -1.916 6.668 1.00 97.19 79 SER A O 1
ATOM 618 N N . ARG A 1 80 ? -26.741 -0.263 6.654 1.00 98.44 80 ARG A N 1
ATOM 619 C CA . ARG A 1 80 ? -25.927 0.763 7.325 1.00 98.44 80 ARG A CA 1
ATOM 620 C C . ARG A 1 80 ? -26.576 1.328 8.579 1.00 98.44 80 ARG A C 1
ATOM 622 O O . ARG A 1 80 ? -27.755 1.692 8.576 1.00 98.44 80 ARG A O 1
ATOM 629 N N . VAL A 1 81 ? -25.769 1.461 9.630 1.00 98.62 81 VAL A N 1
ATOM 630 C CA . VAL A 1 81 ? -26.113 2.117 10.898 1.00 98.62 81 VAL A CA 1
ATOM 631 C C . VAL A 1 81 ? -25.061 3.176 11.213 1.00 98.62 81 VAL A C 1
ATOM 633 O O . VAL A 1 81 ? -23.863 2.914 11.147 1.00 98.62 81 VAL A O 1
ATOM 636 N N . GLU A 1 82 ? -25.512 4.370 11.577 1.00 98.31 82 GLU A N 1
ATOM 637 C CA . GLU A 1 82 ? -24.673 5.523 11.907 1.00 98.31 82 GLU A CA 1
ATOM 638 C C . GLU A 1 82 ? -24.927 6.003 13.337 1.00 98.31 82 GLU A C 1
ATOM 640 O O . GLU A 1 82 ? -26.062 5.961 13.820 1.00 98.31 82 GLU A O 1
ATOM 645 N N . ALA A 1 83 ? -23.887 6.549 13.968 1.00 98.44 83 ALA A N 1
ATOM 646 C CA . ALA A 1 83 ? -23.965 7.294 15.221 1.00 98.44 83 ALA A CA 1
ATOM 647 C C . ALA A 1 83 ? -22.919 8.421 15.244 1.00 98.44 83 ALA A C 1
ATOM 649 O O . ALA A 1 83 ? -21.845 8.286 14.658 1.00 98.44 83 ALA A O 1
ATOM 650 N N . ASP A 1 84 ? -23.196 9.523 15.935 1.00 98.56 84 ASP A N 1
ATOM 651 C CA . ASP A 1 84 ? -22.165 10.507 16.269 1.00 98.56 84 ASP A CA 1
ATOM 652 C C . ASP A 1 84 ? -21.369 10.040 17.502 1.00 98.56 84 ASP A C 1
ATOM 654 O O . ASP A 1 84 ? -21.912 9.430 18.426 1.00 98.56 84 ASP A O 1
ATOM 658 N N . VAL A 1 85 ? -20.070 10.335 17.519 1.00 98.75 85 VAL A N 1
ATOM 659 C CA . VAL A 1 85 ? -19.140 10.004 18.605 1.00 98.75 85 VAL A CA 1
ATOM 660 C C . VAL A 1 85 ? -18.443 11.283 19.048 1.00 98.75 85 VAL A C 1
ATOM 662 O O . VAL A 1 85 ? -17.728 11.902 18.266 1.00 98.75 85 VAL A O 1
ATOM 665 N N . ILE A 1 86 ? -18.647 11.690 20.296 1.00 98.38 86 ILE A N 1
ATOM 666 C CA . ILE A 1 86 ? -18.139 12.945 20.852 1.00 98.38 86 ILE A CA 1
ATOM 667 C C . ILE A 1 86 ? -16.904 12.666 21.708 1.00 98.38 86 ILE A C 1
ATOM 669 O O . ILE A 1 86 ? -16.942 11.839 22.621 1.00 98.38 86 ILE A O 1
ATOM 673 N N . ASN A 1 87 ? -15.806 13.373 21.446 1.00 97.31 87 ASN A N 1
ATOM 674 C CA . ASN A 1 87 ? -14.639 13.369 22.323 1.00 97.31 87 ASN A CA 1
ATOM 675 C C . ASN A 1 87 ? -14.878 14.326 23.509 1.00 97.31 87 ASN A C 1
ATOM 677 O O . ASN A 1 87 ? -14.910 15.544 23.345 1.00 97.31 87 ASN A O 1
ATOM 681 N N . SER A 1 88 ? -15.022 13.785 24.719 1.00 96.31 88 SER A N 1
ATOM 682 C CA . SER A 1 88 ? -15.376 14.534 25.933 1.00 96.31 88 SER A CA 1
ATOM 683 C C . SER A 1 88 ? -14.311 15.528 26.413 1.00 96.31 88 SER A C 1
ATOM 685 O O . SER A 1 88 ? -14.633 16.407 27.209 1.00 96.31 88 SER A O 1
ATOM 687 N N . LYS A 1 89 ? -13.062 15.434 25.930 1.00 93.44 89 LYS A N 1
ATOM 688 C CA . LYS A 1 89 ? -11.975 16.362 26.296 1.00 93.44 89 LYS A CA 1
ATOM 689 C C . LYS A 1 89 ? -11.956 17.642 25.457 1.00 93.44 89 LYS A C 1
ATOM 691 O O . LYS A 1 89 ? -11.428 18.646 25.919 1.00 93.44 89 LYS A O 1
ATOM 696 N N . ASN A 1 90 ? -12.474 17.607 24.227 1.00 92.19 90 ASN A N 1
ATOM 697 C CA . ASN A 1 90 ? -12.380 18.725 23.273 1.00 92.19 90 ASN A CA 1
ATOM 698 C C . ASN A 1 90 ? -13.685 19.037 22.512 1.00 92.19 90 ASN A C 1
ATOM 700 O O . ASN A 1 90 ? -13.722 19.987 21.738 1.00 92.19 90 ASN A O 1
ATOM 704 N N . GLY A 1 91 ? -14.754 18.267 22.730 1.00 95.50 91 GLY A N 1
ATOM 705 C CA . GLY A 1 91 ? -16.073 18.478 22.129 1.00 95.50 91 GLY A CA 1
ATOM 706 C C . GLY A 1 91 ? -16.194 18.084 20.654 1.00 95.50 91 GLY A C 1
ATOM 707 O O . GLY A 1 91 ? -17.276 18.235 20.088 1.00 95.50 91 GLY A O 1
ATOM 708 N N . VAL A 1 92 ? -15.132 17.578 20.016 1.00 96.06 92 VAL A N 1
ATOM 709 C CA . VAL A 1 92 ? -15.162 17.254 18.583 1.00 96.06 92 VAL A CA 1
ATOM 710 C C . VAL A 1 92 ? -16.051 16.045 18.311 1.00 96.06 92 VAL A C 1
ATOM 712 O O . VAL A 1 92 ? -15.941 15.005 18.966 1.00 96.06 92 VAL A O 1
ATOM 715 N N . ALA A 1 93 ? -16.923 16.200 17.313 1.00 98.00 93 ALA A N 1
ATOM 716 C CA . ALA A 1 93 ? -17.826 15.170 16.833 1.00 98.00 93 ALA A CA 1
ATOM 717 C C . ALA A 1 93 ? -17.214 14.401 15.653 1.00 98.00 93 ALA A C 1
ATOM 719 O O . ALA A 1 93 ? -16.889 14.963 14.606 1.00 98.00 93 ALA A O 1
ATOM 720 N N . LEU A 1 94 ? -17.121 13.089 15.816 1.00 98.62 94 LEU A N 1
ATOM 721 C CA . LEU A 1 94 ? -16.824 12.120 14.771 1.00 98.62 94 LEU A CA 1
ATOM 722 C C . LEU A 1 94 ? -18.128 11.432 14.330 1.00 98.62 94 LEU A C 1
ATOM 724 O O . LEU A 1 94 ? -19.105 11.397 15.080 1.00 98.62 94 LEU A O 1
ATOM 728 N N . ARG A 1 95 ? -18.152 10.858 13.127 1.00 98.56 95 ARG A N 1
ATOM 729 C CA . ARG A 1 95 ? -19.224 9.983 12.636 1.00 98.56 95 ARG A CA 1
ATOM 730 C C . ARG A 1 95 ? -18.725 8.544 12.636 1.00 98.56 95 ARG A C 1
ATOM 732 O O . ARG A 1 95 ? -17.783 8.226 11.914 1.00 98.56 95 ARG A O 1
ATOM 739 N N . LEU A 1 96 ? -19.373 7.694 13.428 1.00 98.81 96 LEU A N 1
ATOM 740 C CA . LEU A 1 96 ? -19.268 6.241 13.342 1.00 98.81 96 LEU A CA 1
ATOM 741 C C . LEU A 1 96 ? -20.268 5.734 12.298 1.00 98.81 96 LEU A C 1
ATOM 743 O O . LEU A 1 96 ? -21.452 6.070 12.350 1.00 98.81 96 LEU A O 1
ATOM 747 N N . GLU A 1 97 ? -19.794 4.902 11.380 1.00 98.75 97 GLU A N 1
ATOM 748 C CA . GLU A 1 97 ? -20.594 4.186 10.387 1.00 98.75 97 GLU A CA 1
ATOM 749 C C . GLU A 1 97 ? -20.269 2.687 10.466 1.00 98.75 97 GLU A C 1
ATOM 751 O O . GLU A 1 97 ? -19.104 2.285 10.438 1.00 98.75 97 GLU A O 1
ATOM 756 N N . LEU A 1 98 ? -21.305 1.855 10.562 1.00 98.88 98 LEU A N 1
ATOM 757 C CA . LEU A 1 98 ? -21.235 0.398 10.481 1.00 98.88 98 LEU A CA 1
ATOM 758 C C . LEU A 1 98 ? -21.963 -0.065 9.219 1.00 98.88 98 LEU A C 1
ATOM 760 O O . LEU A 1 98 ? -23.110 0.323 9.002 1.00 98.88 98 LEU A O 1
ATOM 764 N N . VAL A 1 99 ? -21.315 -0.912 8.416 1.00 98.75 99 VAL A N 1
ATOM 765 C CA . VAL A 1 99 ? -21.848 -1.452 7.154 1.00 98.75 99 VAL A CA 1
ATOM 766 C C . VAL A 1 99 ? -21.681 -2.970 7.134 1.00 98.75 99 VAL A C 1
ATOM 768 O O . VAL A 1 99 ? -20.556 -3.462 7.247 1.00 98.75 99 VAL A O 1
ATOM 771 N N . ALA A 1 100 ? -22.768 -3.725 6.962 1.00 98.50 100 ALA A N 1
ATOM 772 C CA . ALA A 1 100 ? -22.673 -5.162 6.689 1.00 98.50 100 ALA A CA 1
ATOM 773 C C . ALA A 1 100 ? -22.443 -5.424 5.196 1.00 98.50 100 ALA A C 1
ATOM 775 O O . ALA A 1 100 ? -23.014 -4.752 4.337 1.00 98.50 100 ALA A O 1
ATOM 776 N N . LEU A 1 101 ? -21.611 -6.419 4.886 1.00 98.44 101 LEU A N 1
ATOM 777 C CA . LEU A 1 101 ? -21.250 -6.825 3.524 1.00 98.44 101 LEU A CA 1
ATOM 778 C C . LEU A 1 101 ? -21.596 -8.306 3.276 1.00 98.44 101 LEU A C 1
ATOM 780 O O . LEU A 1 101 ? -21.918 -9.046 4.214 1.00 98.44 101 LEU A O 1
ATOM 784 N N . GLU A 1 102 ? -21.551 -8.764 2.020 1.00 96.44 102 GLU A N 1
ATOM 785 C CA . GLU A 1 102 ? -21.597 -10.207 1.707 1.00 96.44 102 GLU A CA 1
ATOM 786 C C . GLU A 1 102 ? -20.444 -10.984 2.408 1.00 96.44 102 GLU A C 1
ATOM 788 O O . GLU A 1 102 ? -19.539 -10.407 3.012 1.00 96.44 102 GLU A O 1
ATOM 793 N N . GLU A 1 103 ? -20.519 -12.322 2.421 1.00 95.50 103 GLU A N 1
ATOM 794 C CA . GLU A 1 103 ? -19.621 -13.230 3.177 1.00 95.50 103 GLU A CA 1
ATOM 795 C C . GLU A 1 103 ? -19.568 -13.007 4.712 1.00 95.50 103 GLU A C 1
ATOM 797 O O . GLU A 1 103 ? -18.805 -13.677 5.412 1.00 95.50 103 GLU A O 1
ATOM 802 N N . GLY A 1 104 ? -20.415 -12.136 5.278 1.00 96.19 104 GLY A N 1
ATOM 803 C CA . GLY A 1 104 ? -20.510 -11.909 6.728 1.00 96.19 104 GLY A CA 1
ATOM 804 C C . GLY A 1 104 ? -19.413 -11.002 7.293 1.00 96.19 104 GLY A C 1
ATOM 805 O O . GLY A 1 104 ? -19.041 -11.142 8.459 1.00 96.19 104 GLY A O 1
ATOM 806 N N . VAL A 1 105 ? -18.884 -10.096 6.467 1.00 98.62 105 VAL A N 1
ATOM 807 C CA . VAL A 1 105 ? -17.931 -9.057 6.879 1.00 98.62 105 VAL A CA 1
ATOM 808 C C . VAL A 1 105 ? -18.677 -7.845 7.439 1.00 98.62 105 VAL A C 1
ATOM 810 O O . VAL A 1 105 ? -19.693 -7.421 6.887 1.00 98.62 105 VAL A O 1
ATOM 813 N N . LEU A 1 106 ? -18.141 -7.258 8.511 1.00 98.81 106 LEU A N 1
ATOM 814 C CA . LEU A 1 106 ? -18.560 -5.953 9.029 1.00 98.81 106 LEU A CA 1
ATOM 815 C C . LEU A 1 106 ? -17.474 -4.923 8.725 1.00 98.81 106 LEU A C 1
ATOM 817 O O . LEU A 1 106 ? -16.331 -5.103 9.143 1.00 98.81 106 LEU A O 1
ATOM 821 N N . ARG A 1 107 ? -17.836 -3.835 8.046 1.00 98.81 107 ARG A N 1
ATOM 822 C CA . ARG A 1 107 ? -16.993 -2.645 7.903 1.00 98.81 107 ARG A CA 1
ATOM 823 C C . ARG A 1 107 ? -17.383 -1.625 8.971 1.00 98.81 107 ARG A C 1
ATOM 825 O O . ARG A 1 107 ? -18.565 -1.333 9.142 1.00 98.81 107 ARG A O 1
ATOM 832 N N . MET A 1 108 ? -16.396 -1.083 9.668 1.00 98.81 108 MET A N 1
ATOM 833 C CA . MET A 1 108 ? -16.531 -0.001 10.638 1.00 98.81 108 MET A CA 1
ATOM 834 C C . MET A 1 108 ? -15.690 1.179 10.175 1.00 98.81 108 MET A C 1
ATOM 836 O O . MET A 1 108 ? -14.512 1.013 9.868 1.00 98.81 108 MET A O 1
ATOM 840 N N . ARG A 1 109 ? -16.286 2.368 10.154 1.00 98.75 109 ARG A N 1
ATOM 841 C CA . ARG A 1 109 ? -15.630 3.603 9.725 1.00 98.75 109 ARG A CA 1
ATOM 842 C C . ARG A 1 109 ? -15.816 4.665 10.801 1.00 98.75 109 ARG A C 1
ATOM 844 O O . ARG A 1 109 ? -16.923 4.820 11.314 1.00 98.75 109 ARG A O 1
ATOM 851 N N . LEU A 1 110 ? -14.752 5.384 11.144 1.00 98.69 110 LEU A N 1
ATOM 852 C CA . LEU A 1 110 ? -14.797 6.542 12.037 1.00 98.69 110 LEU A CA 1
ATOM 853 C C . LEU A 1 110 ? -14.032 7.693 11.378 1.00 98.69 110 LEU A C 1
ATOM 855 O O . LEU A 1 110 ? -12.867 7.540 11.012 1.00 98.69 110 LEU A O 1
ATOM 859 N N . ASN A 1 111 ? -14.704 8.829 11.211 1.00 98.12 111 ASN A N 1
ATOM 860 C CA . ASN A 1 111 ? -14.184 10.022 10.538 1.00 98.12 111 ASN A CA 1
ATOM 861 C C . ASN A 1 111 ? -14.661 11.297 11.259 1.00 98.12 111 ASN A C 1
ATOM 863 O O . ASN A 1 111 ? -15.626 11.234 12.018 1.00 98.12 111 ASN A O 1
ATOM 867 N N . GLU A 1 112 ? -14.052 12.457 11.010 1.00 96.38 112 GLU A N 1
ATOM 868 C CA . GLU A 1 112 ? -14.621 13.748 11.430 1.00 96.38 112 GLU A CA 1
ATOM 869 C C . GLU A 1 112 ? -16.031 13.925 10.839 1.00 96.38 112 GLU A C 1
ATOM 871 O O . GLU A 1 112 ? -16.251 13.684 9.652 1.00 96.38 112 GLU A O 1
ATOM 876 N N . LYS A 1 113 ? -17.003 14.328 11.671 1.00 95.44 113 LYS A N 1
ATOM 877 C CA . LYS A 1 113 ? -18.391 14.553 11.229 1.00 95.44 113 LYS A CA 1
ATOM 8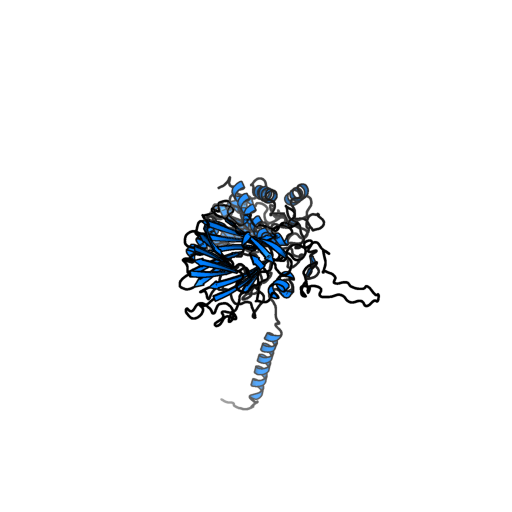78 C C . LYS A 1 113 ? -18.484 15.754 10.284 1.00 95.44 113 LYS A C 1
ATOM 880 O O . LYS A 1 113 ? -19.228 15.721 9.308 1.00 95.44 113 LYS A O 1
ATOM 885 N N . GLU A 1 114 ? -17.730 16.798 10.608 1.00 92.19 114 GLU A N 1
ATOM 886 C CA . GLU A 1 114 ? -17.577 18.043 9.863 1.00 92.19 114 GLU A CA 1
ATOM 887 C C . GLU A 1 114 ? -16.097 18.439 9.961 1.00 92.19 114 GLU A C 1
ATOM 889 O O . GLU A 1 114 ? -15.554 18.494 11.063 1.00 92.19 114 GLU A O 1
ATOM 894 N N . SER A 1 115 ? -15.436 18.686 8.828 1.00 92.56 115 SER A N 1
ATOM 895 C CA . SER A 1 115 ? -14.048 19.159 8.785 1.00 92.56 115 SER A CA 1
ATOM 896 C C . SER A 1 115 ? -13.805 20.023 7.550 1.00 92.56 115 SER A C 1
ATOM 898 O O . SER A 1 115 ? -14.497 19.888 6.539 1.00 92.56 115 SER A O 1
ATOM 900 N N . ALA A 1 116 ? -12.818 20.916 7.629 1.00 92.50 116 ALA A N 1
ATOM 901 C CA . ALA A 1 116 ? -12.405 21.768 6.512 1.00 92.50 116 ALA A CA 1
ATOM 902 C C . ALA A 1 116 ? -11.404 21.078 5.565 1.00 92.50 116 ALA A C 1
ATOM 904 O O . ALA A 1 116 ? -11.112 21.606 4.492 1.00 92.50 116 ALA A O 1
ATOM 905 N N . VAL A 1 117 ? -10.882 19.912 5.958 1.00 93.56 117 VAL A N 1
ATOM 906 C CA . VAL A 1 117 ? -9.921 19.110 5.195 1.00 93.56 117 VAL A CA 1
ATOM 907 C C . VAL A 1 117 ? -10.490 17.704 5.035 1.00 93.56 117 VAL A C 1
ATOM 909 O O . VAL A 1 117 ? -10.999 17.114 5.985 1.00 93.56 117 VAL A O 1
ATOM 912 N N . ALA A 1 118 ? -10.448 17.171 3.814 1.00 95.12 118 ALA A N 1
ATOM 913 C CA . ALA A 1 118 ? -10.855 15.796 3.559 1.00 95.12 118 ALA A CA 1
ATOM 914 C C . ALA A 1 118 ? -9.759 14.822 4.018 1.00 95.12 118 ALA A C 1
ATOM 916 O O . ALA A 1 118 ? -8.573 15.136 3.959 1.00 95.12 118 ALA A O 1
ATOM 917 N N . ARG A 1 119 ? -10.156 13.615 4.424 1.00 97.06 119 ARG A N 1
ATOM 918 C CA . ARG A 1 119 ? -9.247 12.497 4.704 1.00 97.06 119 ARG A CA 1
ATOM 919 C C . ARG A 1 119 ? -9.283 11.515 3.543 1.00 97.06 119 ARG A C 1
ATOM 921 O O . ARG A 1 119 ? -10.350 11.276 2.977 1.00 97.06 119 ARG A O 1
ATOM 928 N N . PHE A 1 120 ? -8.122 10.984 3.173 1.00 97.56 120 PHE A N 1
ATOM 929 C CA . PHE A 1 120 ? -8.004 10.109 2.012 1.00 97.56 120 PHE A CA 1
ATOM 930 C C . PHE A 1 120 ? -8.713 8.765 2.238 1.00 97.56 120 PHE A C 1
ATOM 932 O O . PHE A 1 120 ? -8.662 8.193 3.328 1.00 97.56 120 PHE A O 1
ATOM 939 N N . GLU A 1 121 ? -9.373 8.266 1.190 1.00 97.06 121 GLU A N 1
ATOM 940 C CA . GLU A 1 121 ? -10.035 6.961 1.157 1.00 97.06 121 GLU A CA 1
ATOM 941 C C . GLU A 1 121 ? -9.390 6.123 0.034 1.00 97.06 121 GLU A C 1
ATOM 943 O O . GLU A 1 121 ? -9.597 6.462 -1.135 1.00 97.06 121 GLU A O 1
ATOM 948 N N . PRO A 1 122 ? -8.641 5.042 0.335 1.00 96.44 122 PRO A N 1
ATOM 949 C CA . PRO A 1 122 ? -7.873 4.270 -0.653 1.00 96.44 122 PRO A CA 1
ATOM 950 C C . PRO A 1 122 ? -8.772 3.332 -1.482 1.00 96.44 122 PRO A C 1
ATOM 952 O O . PRO A 1 122 ? -8.745 2.108 -1.352 1.00 96.44 122 PRO A O 1
ATOM 955 N N . LYS A 1 123 ? -9.633 3.919 -2.316 1.00 95.44 123 LYS A N 1
ATOM 956 C CA . LYS A 1 123 ? -10.724 3.220 -3.016 1.00 95.44 123 LYS A CA 1
ATOM 957 C C . LYS A 1 123 ? -10.237 2.206 -4.039 1.00 95.44 123 LYS A C 1
ATOM 959 O O . LYS A 1 123 ? -10.834 1.143 -4.140 1.00 95.44 123 LYS A O 1
ATOM 964 N N . GLU A 1 124 ? -9.144 2.484 -4.741 1.00 95.38 124 GLU A N 1
ATOM 965 C CA . GLU A 1 124 ? -8.574 1.568 -5.734 1.00 95.38 124 GLU A CA 1
ATOM 966 C C . GLU A 1 124 ? -7.916 0.311 -5.138 1.00 95.38 124 GLU A C 1
ATOM 968 O O . GLU A 1 124 ? -7.534 -0.580 -5.892 1.00 95.38 124 GLU A O 1
ATOM 973 N N . ALA A 1 125 ? -7.806 0.203 -3.807 1.00 95.88 125 ALA A N 1
ATOM 974 C CA . ALA A 1 125 ? -7.445 -1.045 -3.125 1.00 95.88 125 ALA A CA 1
ATOM 975 C C . ALA A 1 125 ? -8.659 -1.974 -2.881 1.00 95.88 125 ALA A C 1
ATOM 977 O O . ALA A 1 125 ? -8.497 -3.080 -2.363 1.00 95.88 125 ALA A O 1
ATOM 978 N N . LEU A 1 126 ? -9.873 -1.536 -3.239 1.00 97.62 126 LEU A N 1
ATOM 979 C CA . LEU A 1 126 ? -11.117 -2.300 -3.143 1.00 97.62 126 LEU A CA 1
ATOM 980 C C . LEU A 1 126 ? -11.712 -2.594 -4.526 1.00 97.62 126 LEU A C 1
ATOM 982 O O . LEU A 1 126 ? -11.546 -1.832 -5.476 1.00 97.62 126 LEU A O 1
ATOM 986 N N . LEU A 1 127 ? -12.490 -3.673 -4.614 1.00 97.00 127 LEU A N 1
ATOM 987 C CA . LEU A 1 127 ? -13.373 -3.927 -5.748 1.00 97.00 127 LEU A CA 1
ATOM 988 C C . LEU A 1 127 ? -14.559 -2.948 -5.748 1.00 97.00 127 LEU A C 1
ATOM 990 O O . LEU A 1 127 ? -15.229 -2.750 -4.734 1.00 97.00 127 LEU A O 1
ATOM 994 N N . ASP A 1 128 ? -14.903 -2.441 -6.928 1.00 95.50 128 ASP A N 1
ATOM 995 C CA . ASP A 1 128 ? -16.163 -1.739 -7.202 1.00 95.50 128 ASP A CA 1
ATOM 996 C C . ASP A 1 128 ? -17.397 -2.657 -7.074 1.00 95.50 128 ASP A C 1
ATOM 998 O O . ASP A 1 128 ? -18.507 -2.193 -6.822 1.00 95.50 128 ASP A O 1
ATOM 1002 N N . THR A 1 129 ? -17.196 -3.973 -7.194 1.00 95.06 129 THR A N 1
ATOM 1003 C CA . THR A 1 129 ? -18.229 -5.014 -7.056 1.00 95.06 129 THR A CA 1
ATOM 1004 C C . THR A 1 129 ? -18.516 -5.466 -5.614 1.00 95.06 129 THR A C 1
ATOM 1006 O O . THR A 1 129 ? -19.264 -6.431 -5.430 1.00 95.06 129 THR A O 1
ATOM 1009 N N . ILE A 1 130 ? -17.971 -4.799 -4.584 1.00 96.94 130 ILE A N 1
ATOM 1010 C CA . ILE A 1 130 ? -18.340 -5.080 -3.183 1.00 96.94 130 ILE A CA 1
ATOM 1011 C C . ILE A 1 130 ? -19.840 -4.850 -2.995 1.00 96.94 130 ILE A C 1
ATOM 1013 O O . ILE A 1 130 ? -20.374 -3.796 -3.338 1.00 96.94 130 ILE A O 1
ATOM 1017 N N . LYS A 1 131 ? -20.515 -5.825 -2.386 1.00 96.19 131 LYS A N 1
ATOM 1018 C CA . LYS A 1 131 ? -21.935 -5.729 -2.058 1.00 96.19 131 LYS A CA 1
ATOM 1019 C C . LYS A 1 131 ? -22.166 -5.650 -0.562 1.00 96.19 131 LYS A C 1
ATOM 1021 O O . LYS A 1 131 ? -21.540 -6.356 0.231 1.00 96.19 131 LYS A O 1
ATOM 1026 N N . GLU A 1 132 ? -23.149 -4.838 -0.224 1.00 97.50 132 GLU A N 1
ATOM 1027 C CA . GLU A 1 132 ? -23.703 -4.713 1.112 1.00 97.50 132 GLU A CA 1
ATOM 1028 C C . GLU A 1 132 ? -24.716 -5.836 1.400 1.00 97.50 132 GLU A C 1
ATOM 1030 O O . GLU A 1 132 ? -25.330 -6.383 0.482 1.00 97.50 132 GLU A O 1
ATOM 1035 N N . SER A 1 133 ? -24.882 -6.185 2.674 1.00 97.50 133 SER A N 1
ATOM 1036 C CA . SER A 1 133 ? -25.894 -7.127 3.167 1.00 97.50 133 SER A CA 1
ATOM 1037 C C . SER A 1 133 ? -26.702 -6.492 4.302 1.00 97.50 133 SER A C 1
ATOM 1039 O O . SER A 1 133 ? -26.347 -5.419 4.787 1.00 97.50 133 SER A O 1
ATOM 1041 N N . ASP A 1 134 ? -27.818 -7.103 4.705 1.00 98.00 134 ASP A N 1
ATOM 1042 C CA . ASP A 1 134 ? -28.696 -6.494 5.708 1.00 98.00 134 ASP A CA 1
ATOM 1043 C C . ASP A 1 134 ? -28.049 -6.438 7.110 1.00 98.00 134 ASP A C 1
ATOM 1045 O O . ASP A 1 134 ? -27.474 -7.414 7.606 1.00 98.00 134 ASP A O 1
ATOM 1049 N N . LEU A 1 135 ? -28.192 -5.276 7.754 1.00 98.25 135 LEU A N 1
ATOM 1050 C CA . LEU A 1 135 ? -27.698 -4.928 9.084 1.00 98.25 135 LEU A CA 1
ATOM 1051 C C . LEU A 1 135 ? -28.878 -4.455 9.943 1.00 98.25 135 LEU A C 1
ATOM 1053 O O . LEU A 1 135 ? -29.406 -3.356 9.760 1.00 98.25 135 LEU A O 1
ATOM 1057 N N . HIS A 1 136 ? -29.301 -5.272 10.901 1.00 97.75 136 HIS A N 1
ATOM 1058 C CA . HIS A 1 136 ? -30.454 -4.968 11.744 1.00 97.75 136 HIS A CA 1
ATOM 1059 C C . HIS A 1 136 ? -30.020 -4.322 13.062 1.00 97.75 136 HIS A C 1
ATOM 1061 O O . HIS A 1 136 ? -29.257 -4.905 13.827 1.00 97.75 136 HIS A O 1
ATOM 1067 N N . LEU A 1 137 ? -30.531 -3.123 13.351 1.00 97.56 137 LEU A N 1
ATOM 1068 C CA . LEU A 1 137 ? -30.424 -2.487 14.665 1.00 97.56 137 LEU A CA 1
ATOM 1069 C C . LEU A 1 137 ? -31.479 -3.107 15.596 1.00 97.56 137 LEU A C 1
ATOM 1071 O O . LEU A 1 137 ? -32.661 -2.790 15.481 1.00 97.56 137 LEU A O 1
ATOM 1075 N N . GLU A 1 138 ? -31.066 -4.017 16.481 1.00 90.88 138 GLU A N 1
ATOM 1076 C CA . GLU A 1 138 ? -31.996 -4.801 17.313 1.00 90.88 138 GLU A CA 1
ATOM 1077 C C . GLU A 1 138 ? -32.282 -4.163 18.672 1.00 90.88 138 GLU A C 1
ATOM 1079 O O . GLU A 1 138 ? -33.437 -4.029 19.070 1.00 90.88 138 GLU A O 1
ATOM 1084 N N . ASN A 1 139 ? -31.225 -3.810 19.406 1.00 85.56 139 ASN A N 1
ATOM 1085 C CA . ASN A 1 139 ? -31.316 -3.355 20.791 1.00 85.56 139 ASN A CA 1
ATOM 1086 C C . ASN A 1 139 ? -30.600 -2.016 20.950 1.00 85.56 139 ASN A C 1
ATOM 1088 O O . ASN A 1 139 ? -29.542 -1.797 20.358 1.00 85.56 139 ASN A O 1
ATOM 1092 N N . LYS A 1 140 ? -31.180 -1.140 21.768 1.00 92.31 140 LYS A N 1
ATOM 1093 C CA . LYS A 1 140 ? -30.650 0.172 22.134 1.00 92.31 140 LYS A CA 1
ATOM 1094 C C . LYS A 1 140 ? -31.102 0.462 23.562 1.00 92.31 140 LYS A C 1
ATOM 1096 O O . LYS A 1 140 ? -32.303 0.503 23.821 1.00 92.31 140 LYS A O 1
ATOM 1101 N N . ASP A 1 141 ? -30.145 0.612 24.463 1.00 92.50 141 ASP A N 1
ATOM 1102 C CA . ASP A 1 141 ? -30.342 0.951 25.873 1.00 92.50 141 ASP A CA 1
ATOM 1103 C C . ASP A 1 141 ? -29.526 2.208 26.222 1.00 92.50 141 ASP A C 1
ATOM 1105 O O . ASP A 1 141 ? -28.864 2.776 25.353 1.00 92.50 141 ASP A O 1
ATOM 1109 N N . ASP A 1 142 ? -29.570 2.659 27.477 1.00 91.81 142 ASP A N 1
ATOM 1110 C CA . ASP A 1 142 ? -28.894 3.889 27.927 1.00 91.81 142 ASP A CA 1
ATOM 1111 C C . ASP A 1 142 ? -27.349 3.782 27.956 1.00 91.81 142 ASP A C 1
ATOM 1113 O O . ASP A 1 142 ? -26.664 4.752 28.276 1.00 91.81 142 ASP A O 1
ATOM 1117 N N . SER A 1 143 ? -26.785 2.609 27.643 1.00 95.88 143 SER A N 1
ATOM 1118 C CA . SER A 1 143 ? -25.348 2.300 27.693 1.00 95.88 143 SER A CA 1
ATOM 1119 C C . SER A 1 143 ? -24.778 1.692 26.405 1.00 95.88 143 SER A C 1
ATOM 1121 O O . SER A 1 143 ? -23.555 1.674 26.230 1.00 95.88 143 SER A O 1
ATOM 1123 N N . SER A 1 144 ? -25.620 1.163 25.510 1.00 97.88 144 SER A N 1
ATOM 1124 C CA . SER A 1 144 ? -25.176 0.440 24.316 1.00 97.88 144 SER A CA 1
ATOM 1125 C C . SER A 1 144 ? -26.210 0.391 23.187 1.00 97.88 144 SER A C 1
ATOM 1127 O O . SER A 1 144 ? -27.410 0.584 23.394 1.00 97.88 144 SER A O 1
ATOM 1129 N N . PHE A 1 145 ? -25.750 0.056 21.978 1.00 98.25 145 PHE A N 1
ATOM 1130 C CA . PHE A 1 145 ? -26.614 -0.468 20.921 1.00 98.25 145 PHE A CA 1
ATOM 1131 C C . PHE A 1 145 ? -26.028 -1.737 20.285 1.00 98.25 145 PHE A C 1
ATOM 1133 O O . PHE A 1 145 ? -24.817 -1.949 20.273 1.00 98.25 145 PHE A O 1
ATOM 1140 N N . THR A 1 146 ? -26.894 -2.608 19.765 1.00 98.50 146 THR A N 1
ATOM 1141 C CA . THR A 1 146 ? -26.520 -3.880 19.127 1.00 98.50 146 THR A CA 1
ATOM 1142 C C . THR A 1 146 ? -27.008 -3.922 17.687 1.00 98.50 146 THR A C 1
ATOM 1144 O O . THR A 1 146 ? -28.192 -3.693 17.429 1.00 98.50 146 THR A O 1
ATOM 1147 N N . VAL A 1 147 ? -26.114 -4.296 16.772 1.00 98.56 147 VAL A N 1
ATOM 1148 C CA . VAL A 1 147 ? -26.438 -4.583 15.371 1.00 98.56 147 VAL A CA 1
ATOM 1149 C C . VAL A 1 147 ? -26.162 -6.047 15.027 1.00 98.56 147 VAL A C 1
ATOM 1151 O O . VAL A 1 147 ? -25.162 -6.613 15.477 1.00 98.56 147 VAL A O 1
ATOM 1154 N N . THR A 1 148 ? -27.023 -6.668 14.222 1.00 98.31 148 THR A N 1
ATOM 1155 C CA . THR A 1 148 ? -26.887 -8.065 13.775 1.00 98.31 148 THR A CA 1
ATOM 1156 C C . THR A 1 148 ? -26.828 -8.160 12.254 1.00 98.31 148 THR A C 1
ATOM 1158 O O . THR A 1 148 ? -27.449 -7.374 11.542 1.00 98.31 148 THR A O 1
ATOM 1161 N N . PHE A 1 149 ? -26.013 -9.089 11.751 1.00 97.81 149 PHE A N 1
ATOM 1162 C CA . PHE A 1 149 ? -25.750 -9.274 10.322 1.00 97.81 149 PHE A CA 1
ATOM 1163 C C . PHE A 1 149 ? -25.480 -10.758 10.033 1.00 97.81 149 PHE A C 1
ATOM 1165 O O . PHE A 1 149 ? -24.509 -11.358 10.508 1.00 97.81 149 PHE A O 1
ATOM 1172 N N . GLY A 1 150 ? -26.388 -11.395 9.291 1.00 94.88 150 GLY A N 1
ATOM 1173 C CA . GLY A 1 150 ? -26.373 -12.840 9.048 1.00 94.88 150 GLY A CA 1
ATOM 1174 C C . GLY A 1 150 ? -26.408 -13.672 10.341 1.00 94.88 150 GLY A C 1
ATOM 1175 O O . GLY A 1 150 ? -27.450 -13.825 10.967 1.00 94.88 150 GLY A O 1
ATOM 1176 N N . LYS A 1 151 ? -25.258 -14.243 10.722 1.00 95.69 151 LYS A N 1
ATOM 1177 C CA . LYS A 1 151 ? -25.047 -15.075 11.933 1.00 95.69 151 LYS A CA 1
ATOM 1178 C C . LYS A 1 151 ? -24.142 -14.403 12.985 1.00 95.69 151 LYS A C 1
ATOM 1180 O O . LYS A 1 151 ? -23.702 -15.043 13.944 1.00 95.69 151 LYS A O 1
ATOM 1185 N N . HIS A 1 152 ? -23.812 -13.135 12.764 1.00 98.06 152 HIS A N 1
ATOM 1186 C CA . HIS A 1 152 ? -22.857 -12.341 13.529 1.00 98.06 152 HIS A CA 1
ATOM 1187 C C . HIS A 1 152 ? -23.559 -11.139 14.171 1.00 98.06 152 HIS A C 1
ATOM 1189 O O . HIS A 1 152 ? -24.668 -10.766 13.781 1.00 98.06 152 HIS A O 1
ATOM 1195 N N . ARG A 1 153 ? -22.912 -10.523 15.163 1.00 98.25 153 ARG A N 1
ATOM 1196 C CA . ARG A 1 153 ? -23.383 -9.271 15.767 1.00 98.25 153 ARG A CA 1
ATOM 1197 C C . ARG A 1 153 ? -22.222 -8.402 16.229 1.00 98.25 153 ARG A C 1
ATOM 1199 O O . ARG A 1 153 ? -21.162 -8.932 16.560 1.00 98.25 153 ARG A O 1
ATOM 1206 N N . ALA A 1 154 ? -22.457 -7.102 16.331 1.00 98.62 154 ALA A N 1
ATOM 1207 C CA . ALA A 1 154 ? -21.591 -6.183 17.053 1.00 98.62 154 ALA A CA 1
ATOM 1208 C C . ALA A 1 154 ? -22.391 -5.451 18.138 1.00 98.62 154 ALA A C 1
ATOM 1210 O O . ALA A 1 154 ? -23.534 -5.054 17.905 1.00 98.62 154 ALA A O 1
ATOM 1211 N N . ILE A 1 155 ? -21.794 -5.290 19.319 1.00 98.62 155 ILE A N 1
ATOM 1212 C CA . ILE A 1 155 ? -22.312 -4.435 20.391 1.00 98.62 155 ILE A CA 1
ATOM 1213 C C . ILE A 1 155 ? -21.399 -3.219 20.476 1.00 98.62 155 ILE A C 1
ATOM 1215 O O . ILE A 1 155 ? -20.193 -3.362 20.667 1.00 98.62 155 ILE A O 1
ATOM 1219 N N . VAL A 1 156 ? -21.978 -2.032 20.344 1.00 98.75 156 VAL A N 1
ATOM 1220 C CA . VAL A 1 156 ? -21.286 -0.759 20.527 1.00 98.75 156 VAL A CA 1
ATOM 1221 C C . VAL A 1 156 ? -21.675 -0.210 21.894 1.00 98.75 156 VAL A C 1
ATOM 1223 O O . VAL A 1 156 ? -22.832 0.152 22.117 1.00 98.75 156 VAL A O 1
ATOM 1226 N N . ARG A 1 157 ? -20.718 -0.163 22.821 1.00 98.12 157 ARG A N 1
ATOM 1227 C CA . ARG A 1 157 ? -20.869 0.520 24.113 1.00 98.12 157 ARG A CA 1
ATOM 1228 C C . ARG A 1 157 ? -20.716 2.022 23.912 1.00 98.12 157 ARG A C 1
ATOM 1230 O O . ARG A 1 157 ? -19.960 2.447 23.042 1.00 98.12 157 ARG A O 1
ATOM 1237 N N . ALA A 1 158 ? -21.453 2.807 24.689 1.00 95.81 158 ALA A N 1
ATOM 1238 C CA . ALA A 1 158 ? -21.510 4.250 24.516 1.00 95.81 158 ALA A CA 1
ATOM 1239 C C . ALA A 1 158 ? -20.386 4.992 25.240 1.00 95.81 158 ALA A C 1
ATOM 1241 O O . ALA A 1 158 ? -19.740 5.836 24.627 1.00 95.81 158 ALA A O 1
ATOM 1242 N N . SER A 1 159 ? -20.140 4.676 26.513 1.00 94.81 159 SER A N 1
ATOM 1243 C CA . SER A 1 159 ? -19.242 5.445 27.380 1.00 94.81 159 SER A CA 1
ATOM 1244 C C . SER A 1 159 ? -18.302 4.535 28.181 1.00 94.81 159 SER A C 1
ATOM 1246 O O . SER A 1 159 ? -18.740 3.967 29.184 1.00 94.81 159 SER A O 1
ATOM 1248 N N . PRO A 1 160 ? -17.023 4.392 27.777 1.00 96.12 160 PRO A N 1
ATOM 1249 C CA . PRO A 1 160 ? -16.443 4.840 26.504 1.00 96.12 160 PRO A CA 1
ATOM 1250 C C . PRO A 1 160 ? -16.977 4.052 25.292 1.00 96.12 160 PRO A C 1
ATOM 1252 O O . PRO A 1 160 ? -17.585 2.988 25.437 1.00 96.12 160 PRO A O 1
ATOM 1255 N N . LEU A 1 161 ? -16.695 4.553 24.085 1.00 98.19 161 LEU A N 1
ATOM 1256 C CA . LEU A 1 161 ? -16.870 3.821 22.830 1.00 98.19 161 LEU A CA 1
ATOM 1257 C C . LEU A 1 161 ? -16.030 2.538 22.851 1.00 98.19 161 LEU A C 1
ATOM 1259 O O . LEU A 1 161 ? -14.805 2.609 22.822 1.00 98.19 161 LEU A O 1
ATOM 1263 N N . VAL A 1 162 ? -16.686 1.379 22.829 1.00 98.50 162 VAL A N 1
ATOM 1264 C CA . VAL A 1 162 ? -16.056 0.057 22.654 1.00 98.50 162 VAL A CA 1
ATOM 1265 C C . VAL A 1 162 ? -16.905 -0.756 21.683 1.00 98.50 162 VAL A C 1
ATOM 1267 O O . VAL A 1 162 ? -18.130 -0.765 21.817 1.00 98.50 162 VAL A O 1
ATOM 1270 N N . VAL A 1 163 ? -16.286 -1.444 20.719 1.00 98.75 163 VAL A N 1
ATOM 1271 C CA . VAL A 1 163 ? -17.005 -2.258 19.720 1.00 98.75 163 VAL A CA 1
ATOM 1272 C C . VAL A 1 163 ? -16.654 -3.733 19.886 1.00 98.75 163 VAL A C 1
ATOM 1274 O O . VAL A 1 163 ? -15.592 -4.188 19.469 1.00 98.75 163 VAL A O 1
ATOM 1277 N N . GLU A 1 164 ? -17.564 -4.490 20.495 1.00 98.62 164 GLU A N 1
ATOM 1278 C CA . GLU A 1 164 ? -17.459 -5.937 20.697 1.00 98.62 164 GLU A CA 1
ATOM 1279 C C . GLU A 1 164 ? -18.042 -6.690 19.494 1.00 98.62 164 GLU A C 1
ATOM 1281 O O . GLU A 1 164 ? -19.251 -6.644 19.258 1.00 98.62 164 GLU A O 1
ATOM 1286 N N . VAL A 1 165 ? -17.218 -7.430 18.751 1.00 98.62 165 VAL A N 1
ATOM 1287 C CA . VAL A 1 165 ? -17.634 -8.175 17.555 1.00 98.62 165 VAL A CA 1
ATOM 1288 C C . VAL A 1 165 ? -17.705 -9.677 17.849 1.00 98.62 165 VAL A C 1
ATOM 1290 O O . VAL A 1 165 ? -16.729 -10.325 18.239 1.00 98.62 165 VAL A O 1
ATOM 1293 N N . TYR A 1 166 ? -18.891 -10.251 17.640 1.00 98.19 166 TYR A N 1
ATOM 1294 C CA . TYR A 1 166 ? -19.221 -11.639 17.950 1.00 98.19 166 TYR A CA 1
ATOM 1295 C C . TYR A 1 166 ? -19.414 -12.465 16.670 1.00 98.19 166 TYR A C 1
ATOM 1297 O O . TYR A 1 166 ? -20.269 -12.161 15.834 1.00 98.19 166 TYR A O 1
ATOM 1305 N N . SER A 1 167 ? -18.695 -13.584 16.562 1.00 96.19 167 SER A N 1
ATOM 1306 C CA . SER A 1 167 ? -18.865 -14.576 15.495 1.00 96.19 167 SER A CA 1
ATOM 1307 C C . SER A 1 167 ? -19.571 -15.823 16.037 1.00 96.19 167 SER A C 1
ATOM 1309 O O . SER A 1 167 ? -19.068 -16.490 16.947 1.00 96.19 167 SER A O 1
ATOM 1311 N N . ASN A 1 168 ? -20.766 -16.114 15.504 1.00 93.56 168 ASN A N 1
ATOM 1312 C CA . ASN A 1 168 ? -21.692 -17.152 15.982 1.00 93.56 168 ASN A CA 1
ATOM 1313 C C . ASN A 1 168 ? -22.018 -17.038 17.490 1.00 93.56 168 ASN A C 1
ATOM 1315 O O . ASN A 1 168 ? -22.033 -18.034 18.210 1.00 93.56 168 ASN A O 1
ATOM 1319 N N . GLY A 1 169 ? -22.214 -15.814 17.996 1.00 92.38 169 GLY A N 1
ATOM 1320 C CA . GLY A 1 169 ? -22.516 -15.548 19.412 1.00 92.38 169 GLY A CA 1
ATOM 1321 C C . GLY A 1 169 ? -21.326 -15.638 20.382 1.00 92.38 169 GLY A C 1
ATOM 1322 O O . GLY A 1 169 ? -21.473 -15.263 21.542 1.00 92.38 169 GLY A O 1
ATOM 1323 N N . GLN A 1 170 ? -20.145 -16.063 19.925 1.00 94.00 170 GLN A N 1
ATOM 1324 C CA . GLN A 1 170 ? -18.889 -15.993 20.679 1.00 94.00 170 GLN A CA 1
ATOM 1325 C C . GLN A 1 170 ? -18.153 -14.688 20.351 1.00 94.00 170 GLN A C 1
ATOM 1327 O O . GLN A 1 170 ? -17.972 -14.373 19.174 1.00 94.00 170 GLN A O 1
ATOM 1332 N N . LEU A 1 171 ? -17.699 -13.963 21.377 1.00 96.25 171 LEU A N 1
ATOM 1333 C CA . LEU A 1 171 ? -16.814 -12.806 21.222 1.00 96.25 171 LEU A CA 1
ATOM 1334 C C . LEU A 1 171 ? -15.482 -13.251 20.597 1.00 96.25 171 LEU A C 1
ATOM 1336 O O . LEU A 1 171 ? -14.942 -14.285 20.990 1.00 96.25 171 LEU A O 1
ATOM 1340 N N . VAL A 1 172 ? -14.991 -12.511 19.602 1.00 96.25 172 VAL A N 1
ATOM 1341 C CA . VAL A 1 172 ? -13.726 -12.824 18.900 1.00 96.25 172 VAL A CA 1
ATOM 1342 C C . VAL A 1 172 ? -12.803 -11.623 18.735 1.00 96.25 172 VAL A C 1
ATOM 1344 O O . VAL A 1 172 ? -11.605 -11.802 18.544 1.00 96.25 172 VAL A O 1
ATOM 1347 N N . LEU A 1 173 ? -13.361 -10.417 18.774 1.00 97.56 173 LEU A N 1
ATOM 1348 C CA . LEU A 1 173 ? -12.682 -9.160 18.499 1.00 97.56 173 LEU A CA 1
ATOM 1349 C C . LEU A 1 173 ? -13.323 -8.072 19.360 1.00 97.56 173 LEU A C 1
ATOM 1351 O O . LEU A 1 173 ? -14.551 -7.987 19.419 1.00 97.56 173 LEU A O 1
ATOM 1355 N N . VAL A 1 174 ? -12.508 -7.226 19.979 1.00 98.44 174 VAL A N 1
ATOM 1356 C CA . VAL A 1 174 ? -12.948 -5.987 20.627 1.00 98.44 174 VAL A CA 1
ATOM 1357 C C . VAL A 1 174 ? -12.088 -4.846 20.100 1.00 98.44 174 VAL A C 1
ATOM 1359 O O . VAL A 1 174 ? -10.864 -4.940 20.140 1.00 98.44 174 VAL A O 1
ATOM 1362 N N . ALA A 1 175 ? -12.713 -3.783 19.598 1.00 98.62 175 ALA A N 1
ATOM 1363 C CA . ALA A 1 175 ? -12.024 -2.554 19.216 1.00 98.62 175 ALA A CA 1
ATOM 1364 C C . ALA A 1 175 ? -12.177 -1.483 20.308 1.00 98.62 175 ALA A C 1
ATOM 1366 O O . ALA A 1 175 ? -13.268 -1.322 20.867 1.00 98.62 175 ALA A O 1
ATOM 1367 N N . ASN A 1 176 ? -11.097 -0.743 20.571 1.00 98.00 176 ASN A N 1
ATOM 1368 C CA . ASN A 1 176 ? -10.952 0.224 21.668 1.00 98.00 176 ASN A CA 1
ATOM 1369 C C . ASN A 1 176 ? -11.095 -0.384 23.081 1.00 98.00 176 ASN A C 1
ATOM 1371 O O . ASN A 1 176 ? -11.541 0.287 24.011 1.00 98.00 176 ASN A O 1
ATOM 1375 N N . ALA A 1 177 ? -10.735 -1.659 23.259 1.00 95.69 177 ALA A N 1
ATOM 1376 C CA . ALA A 1 177 ? -10.832 -2.359 24.543 1.00 95.69 177 ALA A CA 1
ATOM 1377 C C . ALA A 1 177 ? -9.931 -1.741 25.624 1.00 95.69 177 ALA A C 1
ATOM 1379 O O . ALA A 1 177 ? -10.263 -1.761 26.809 1.00 95.69 177 ALA A O 1
ATOM 1380 N N . ARG A 1 178 ? -8.785 -1.198 25.203 1.00 95.56 178 ARG A N 1
ATOM 1381 C CA . ARG A 1 178 ? -7.766 -0.575 26.060 1.00 95.56 178 ARG A CA 1
ATOM 1382 C C . ARG A 1 178 ? -7.883 0.947 26.112 1.00 95.56 178 ARG A C 1
ATOM 1384 O O . ARG A 1 178 ? -7.143 1.595 26.851 1.00 95.56 178 ARG A O 1
ATOM 1391 N N . GLY A 1 179 ? -8.815 1.504 25.342 1.00 96.44 179 GLY A N 1
ATOM 1392 C CA . GLY A 1 179 ? -9.105 2.928 25.270 1.00 96.44 179 GLY A CA 1
ATOM 1393 C C . GLY A 1 179 ? -8.139 3.748 24.412 1.00 96.44 179 GLY A C 1
ATOM 1394 O O . GLY A 1 179 ? -8.187 4.978 24.493 1.00 96.44 179 GLY A O 1
ATOM 1395 N N . LEU A 1 180 ? -7.289 3.100 23.603 1.00 97.38 180 LEU A N 1
ATOM 1396 C CA . LEU A 1 180 ? -6.208 3.730 22.837 1.00 97.38 180 LEU A CA 1
ATOM 1397 C C . LEU A 1 180 ? -6.666 4.420 21.544 1.00 97.38 180 LEU A C 1
ATOM 1399 O O . LEU A 1 180 ? -5.830 4.984 20.842 1.00 97.38 180 LEU A O 1
ATOM 1403 N N . LEU A 1 181 ? -7.970 4.424 21.236 1.00 98.25 181 LEU A N 1
ATOM 1404 C CA . LEU A 1 181 ? -8.537 5.233 20.156 1.00 98.25 181 LEU A CA 1
ATOM 1405 C C . LEU A 1 181 ? -8.004 6.672 20.226 1.00 98.25 181 LEU A C 1
ATOM 1407 O O . LEU A 1 181 ? -8.250 7.403 21.187 1.00 98.25 181 LEU A O 1
ATOM 1411 N N . ARG A 1 182 ? -7.300 7.087 19.173 1.00 97.19 182 ARG A N 1
ATOM 1412 C CA . ARG A 1 182 ? -6.785 8.440 18.978 1.00 97.19 182 ARG A CA 1
ATOM 1413 C C . ARG A 1 182 ? -7.271 8.952 17.632 1.00 97.19 182 ARG A C 1
ATOM 1415 O O . ARG A 1 182 ? -7.181 8.265 16.623 1.00 97.19 182 ARG A O 1
ATOM 1422 N N . PHE A 1 183 ? -7.805 10.166 17.621 1.00 97.81 183 PHE A N 1
ATOM 1423 C CA . PHE A 1 183 ? -8.226 10.841 16.404 1.00 97.81 183 PHE A CA 1
ATOM 1424 C C . PHE A 1 183 ? -7.771 12.297 16.496 1.00 97.81 183 PHE A C 1
ATOM 1426 O O . PHE A 1 183 ? -8.399 13.125 17.165 1.00 97.81 183 PHE A O 1
ATOM 1433 N N . GLU A 1 184 ? -6.632 12.602 15.879 1.00 96.94 184 GLU A N 1
ATOM 1434 C CA . GLU A 1 184 ? -6.132 13.969 15.776 1.00 96.94 184 GLU A CA 1
ATOM 1435 C C . GLU A 1 184 ? -6.961 14.680 14.700 1.00 96.94 184 GLU A C 1
ATOM 1437 O O . GLU A 1 184 ? -6.725 14.530 13.507 1.00 96.94 184 GLU A O 1
ATOM 1442 N N . HIS A 1 185 ? -8.023 15.361 15.133 1.00 94.44 185 HIS A N 1
ATOM 1443 C CA . HIS A 1 185 ? -8.915 16.136 14.269 1.00 94.44 185 HIS A CA 1
ATOM 1444 C C . HIS A 1 185 ? -8.194 17.344 13.660 1.00 94.44 185 HIS A C 1
ATOM 1446 O O . HIS A 1 185 ? -7.272 17.883 14.275 1.00 94.44 185 HIS A O 1
ATOM 1452 N N . TYR A 1 186 ? -8.651 17.815 12.497 1.00 94.31 186 TYR A N 1
ATOM 1453 C CA . TYR A 1 186 ? -8.038 18.967 11.840 1.00 94.31 186 TYR A CA 1
ATOM 1454 C C . TYR A 1 186 ? -8.110 20.238 12.706 1.00 94.31 186 TYR A C 1
ATOM 1456 O O . TYR A 1 186 ? -9.157 20.583 13.261 1.00 94.31 186 TYR A O 1
ATOM 1464 N N . ARG A 1 187 ? -6.992 20.972 12.784 1.00 89.88 187 ARG A N 1
ATOM 1465 C CA . ARG A 1 187 ? -6.879 22.269 13.469 1.00 89.88 187 ARG A CA 1
ATOM 1466 C C . ARG A 1 187 ? -6.169 23.272 12.554 1.00 89.88 187 ARG A C 1
ATOM 1468 O O . ARG A 1 187 ? -5.076 22.970 12.081 1.00 89.88 187 ARG A O 1
ATOM 1475 N N . PRO A 1 188 ? -6.724 24.472 12.312 1.00 83.88 188 PRO A N 1
ATOM 1476 C CA . PRO A 1 188 ? -5.990 25.542 11.643 1.00 83.88 188 PRO A CA 1
ATOM 1477 C C . PRO A 1 188 ? -4.734 25.945 12.431 1.00 83.88 188 PRO A C 1
ATOM 1479 O O . PRO A 1 188 ? -4.800 26.166 13.640 1.00 83.88 188 PRO A O 1
ATOM 1482 N N . ARG A 1 189 ? -3.593 26.109 11.750 1.00 79.94 189 ARG A N 1
ATOM 1483 C CA . ARG A 1 189 ? -2.339 26.547 12.388 1.00 79.94 189 ARG A CA 1
ATOM 1484 C C . ARG A 1 189 ? -2.544 27.880 13.121 1.00 79.94 189 ARG A C 1
ATOM 1486 O O . ARG A 1 189 ? -2.879 28.885 12.497 1.00 79.94 189 ARG A O 1
ATOM 1493 N N . GLY A 1 190 ? -2.348 27.878 14.443 1.00 66.69 190 GLY A N 1
ATOM 1494 C CA . GLY A 1 190 ? -2.546 29.047 15.309 1.00 66.69 190 GLY A CA 1
ATOM 1495 C C . GLY A 1 190 ? -3.933 29.179 15.959 1.00 66.69 190 GLY A C 1
ATOM 1496 O O . GLY A 1 190 ? -4.162 30.159 16.671 1.00 66.69 190 GLY A O 1
ATOM 1497 N N . SER A 1 191 ? -4.861 28.227 15.785 1.00 56.75 191 SER A N 1
ATOM 1498 C CA . SER A 1 191 ? -6.157 28.244 16.484 1.00 56.75 191 SER A CA 1
ATOM 1499 C C . SER A 1 191 ? -6.044 27.783 17.948 1.00 56.75 191 SER A C 1
ATOM 1501 O O . SER A 1 191 ? -6.522 26.708 18.305 1.00 56.75 191 SER A O 1
ATOM 1503 N N . SER A 1 192 ? -5.456 28.639 18.793 1.00 44.88 192 SER A N 1
ATOM 1504 C CA . SER A 1 192 ? -5.325 28.532 20.263 1.00 44.88 192 SER A CA 1
ATOM 1505 C C . SER A 1 192 ? -4.585 27.299 20.827 1.00 44.88 192 SER A C 1
ATOM 1507 O O . SER A 1 192 ? -4.992 26.161 20.631 1.00 44.88 192 SER A O 1
ATOM 1509 N N . ASN A 1 193 ? -3.561 27.581 21.646 1.00 43.75 193 ASN A N 1
ATOM 1510 C CA . ASN A 1 193 ? -2.710 26.674 22.445 1.00 43.75 193 ASN A CA 1
ATOM 1511 C C . ASN A 1 193 ? -1.410 26.124 21.808 1.00 43.75 193 ASN A C 1
ATOM 1513 O O . ASN A 1 193 ? -0.645 25.482 22.517 1.00 43.75 193 ASN A O 1
ATOM 1517 N N . ASP A 1 194 ? -1.053 26.484 20.570 1.00 40.88 194 ASP A N 1
ATOM 1518 C CA . ASP A 1 194 ? 0.278 26.194 19.973 1.00 40.88 194 ASP A CA 1
ATOM 1519 C C . ASP A 1 194 ? 1.396 27.191 20.394 1.00 40.88 194 ASP A C 1
ATOM 1521 O O . ASP A 1 194 ? 2.363 27.415 19.667 1.00 40.88 194 ASP A O 1
ATOM 1525 N N . ALA A 1 195 ? 1.270 27.853 21.550 1.00 34.88 195 ALA A N 1
ATOM 1526 C CA . ALA A 1 195 ? 2.123 28.982 21.953 1.00 34.88 195 ALA A CA 1
ATOM 1527 C C . ALA A 1 195 ? 3.478 28.566 22.572 1.00 34.88 195 ALA A C 1
ATOM 1529 O O . ALA A 1 195 ? 3.809 28.942 23.697 1.00 34.88 195 ALA A O 1
ATOM 1530 N N . GLY A 1 196 ? 4.285 27.813 21.823 1.00 36.91 196 GLY A N 1
ATOM 1531 C CA . GLY A 1 196 ? 5.714 27.638 22.104 1.00 36.91 196 GLY A CA 1
ATOM 1532 C C . GLY A 1 196 ? 6.510 28.872 21.669 1.00 36.91 196 GLY A C 1
ATOM 1533 O O . GLY A 1 196 ? 7.136 28.842 20.614 1.00 36.91 196 GLY A O 1
ATOM 1534 N N . ASP A 1 197 ? 6.440 29.960 22.442 1.00 29.72 197 ASP A N 1
ATOM 1535 C CA . ASP A 1 197 ? 6.912 31.295 22.037 1.00 29.72 197 ASP A CA 1
ATOM 1536 C C . ASP A 1 197 ? 8.347 31.632 22.521 1.00 29.72 197 ASP A C 1
ATOM 1538 O O . ASP A 1 197 ? 8.583 31.746 23.730 1.00 29.72 197 ASP A O 1
ATOM 1542 N N . PRO A 1 198 ? 9.332 31.814 21.616 1.00 39.75 198 PRO A N 1
ATOM 1543 C CA . PRO A 1 198 ? 10.673 32.254 21.971 1.00 39.75 198 PRO A CA 1
ATOM 1544 C C . PRO A 1 198 ? 10.821 33.789 21.908 1.00 39.75 198 PRO A C 1
ATOM 1546 O O . PRO A 1 198 ? 11.054 34.362 20.845 1.00 39.75 198 PRO A O 1
ATOM 1549 N N . ALA A 1 199 ? 10.866 34.400 23.098 1.00 36.69 199 ALA A N 1
ATOM 1550 C CA . ALA A 1 199 ? 11.250 35.790 23.412 1.00 36.69 199 ALA A CA 1
ATOM 1551 C C . ALA A 1 199 ? 10.163 36.890 23.323 1.00 36.69 199 ALA A C 1
ATOM 1553 O O . ALA A 1 199 ? 10.032 37.602 22.329 1.00 36.69 199 ALA A O 1
ATOM 1554 N N . GLY A 1 200 ? 9.535 37.161 24.475 1.00 28.41 200 GLY A N 1
ATOM 1555 C CA . GLY A 1 200 ? 8.777 38.384 24.758 1.00 28.41 200 GLY A CA 1
ATOM 1556 C C . GLY A 1 200 ? 8.982 38.848 26.206 1.00 28.41 200 GLY A C 1
ATOM 1557 O O . GLY A 1 200 ? 8.351 38.328 27.119 1.00 28.41 200 GLY A O 1
ATOM 1558 N N . ASP A 1 201 ? 9.877 39.813 26.433 1.00 35.22 201 ASP A N 1
ATOM 1559 C CA . ASP A 1 201 ? 10.156 40.365 27.769 1.00 35.22 201 ASP A CA 1
ATOM 1560 C C . ASP A 1 201 ? 9.147 41.470 28.130 1.00 35.22 201 ASP A C 1
ATOM 1562 O O . ASP A 1 201 ? 9.145 42.524 27.489 1.00 35.22 201 ASP A O 1
ATOM 1566 N N . ASN A 1 202 ? 8.285 41.236 29.131 1.00 30.08 202 ASN A N 1
ATOM 1567 C CA . ASN A 1 202 ? 7.681 42.277 29.975 1.00 30.08 202 ASN A CA 1
ATOM 1568 C C . ASN A 1 202 ? 6.936 41.709 31.202 1.00 30.08 202 ASN A C 1
ATOM 1570 O O . ASN A 1 202 ? 6.501 40.561 31.227 1.00 30.08 202 ASN A O 1
ATOM 1574 N N . GLN A 1 203 ? 6.764 42.551 32.224 1.00 36.81 203 GLN A N 1
ATOM 1575 C CA . GLN A 1 203 ? 6.156 42.203 33.515 1.00 36.81 203 GLN A CA 1
ATOM 1576 C C . GLN A 1 203 ? 4.640 42.462 33.539 1.00 36.81 203 GLN A C 1
ATOM 1578 O O . GLN A 1 203 ? 4.199 43.497 33.039 1.00 36.81 203 GLN A O 1
ATOM 1583 N N . ASN A 1 204 ? 3.867 41.595 34.209 1.00 30.41 204 ASN A N 1
ATOM 1584 C CA . ASN A 1 204 ? 2.900 41.968 35.264 1.00 30.41 204 ASN A CA 1
ATOM 1585 C C . ASN A 1 204 ? 2.180 40.735 35.846 1.00 30.41 204 ASN A C 1
ATOM 1587 O O . ASN A 1 204 ? 1.869 39.790 35.127 1.00 30.41 204 ASN A O 1
ATOM 1591 N N . GLU A 1 205 ? 1.870 40.777 37.144 1.00 38.62 205 GLU A N 1
ATOM 1592 C CA . GLU A 1 205 ? 1.078 39.758 37.848 1.00 38.62 205 GLU A CA 1
ATOM 1593 C C . GLU A 1 205 ? -0.421 40.114 37.839 1.00 38.62 205 GLU A C 1
ATOM 1595 O O . GLU A 1 205 ? -0.790 41.238 38.180 1.00 38.62 205 GLU A O 1
ATOM 1600 N N . ALA A 1 206 ? -1.290 39.149 37.514 1.00 30.03 206 ALA A N 1
ATOM 1601 C CA . ALA A 1 206 ? -2.704 39.124 37.913 1.00 30.03 206 ALA A CA 1
ATOM 1602 C C . ALA A 1 206 ? -3.282 37.704 37.753 1.00 30.03 206 ALA A C 1
ATOM 1604 O O . ALA A 1 206 ? -2.909 36.973 36.837 1.00 30.03 206 ALA A O 1
ATOM 1605 N N . GLU A 1 207 ? -4.195 37.316 38.642 1.00 38.31 207 GLU A N 1
ATOM 1606 C CA . GLU A 1 207 ? -4.755 35.960 38.733 1.00 38.31 207 GLU A CA 1
ATOM 1607 C C . GLU A 1 207 ? -5.719 35.615 37.581 1.00 38.31 207 GLU A C 1
ATOM 1609 O O . GLU A 1 207 ? -6.496 36.462 37.127 1.00 38.31 207 GLU A O 1
ATOM 1614 N N . LYS A 1 208 ? -5.746 34.335 37.177 1.00 29.14 208 LYS A N 1
ATOM 1615 C CA . LYS A 1 208 ? -6.913 33.706 36.537 1.00 29.14 208 LYS A CA 1
ATOM 1616 C C . LYS A 1 208 ? -6.923 32.185 36.719 1.00 29.14 208 LYS A C 1
ATOM 1618 O O . LYS A 1 208 ? -5.873 31.559 36.814 1.00 29.14 208 LYS A O 1
ATOM 1623 N N . GLU A 1 209 ? -8.130 31.637 36.811 1.00 30.28 209 GLU A N 1
ATOM 1624 C CA . GLU A 1 209 ? -8.424 30.250 37.197 1.00 30.28 209 GLU A CA 1
ATOM 1625 C C . GLU A 1 209 ? -8.258 29.242 36.041 1.00 30.28 209 GLU A C 1
ATOM 1627 O O . GLU A 1 209 ? -8.136 29.639 34.882 1.00 30.28 209 GLU A O 1
ATOM 1632 N N . ASP A 1 210 ? -8.262 27.948 36.396 1.00 34.41 210 ASP A N 1
ATOM 1633 C CA . ASP A 1 210 ? -8.144 26.744 35.551 1.00 34.41 210 ASP A CA 1
ATOM 1634 C C . ASP A 1 210 ? -8.278 26.959 34.030 1.00 34.41 210 ASP A C 1
ATOM 1636 O O . ASP A 1 210 ? -9.366 26.949 33.447 1.00 34.41 210 ASP A O 1
ATOM 1640 N N . SER A 1 211 ? -7.124 27.038 33.363 1.00 29.23 211 SER A N 1
ATOM 1641 C CA . SER A 1 211 ? -7.036 26.731 31.936 1.00 29.23 211 SER A CA 1
ATOM 1642 C C . SER A 1 211 ? -7.027 25.206 31.750 1.00 29.23 211 SER A C 1
ATOM 1644 O O . SER A 1 211 ? -6.360 24.500 32.514 1.00 29.23 211 SER A O 1
ATOM 1646 N N . PRO A 1 212 ? -7.756 24.652 30.761 1.00 33.06 212 PRO A N 1
ATOM 1647 C CA . PRO A 1 212 ? -7.723 23.218 30.502 1.00 33.06 212 PRO A CA 1
ATOM 1648 C C . PRO A 1 212 ? -6.306 22.811 30.090 1.00 33.06 212 PRO A C 1
ATOM 1650 O O . PRO A 1 212 ? -5.709 23.435 29.212 1.00 33.06 212 PRO A O 1
ATOM 1653 N N . LYS A 1 213 ? -5.774 21.763 30.730 1.00 30.36 213 LYS A N 1
ATOM 1654 C CA . LYS A 1 213 ? -4.423 21.262 30.448 1.00 30.36 213 LYS A CA 1
ATOM 1655 C C . LYS A 1 213 ? -4.268 20.947 28.963 1.00 30.36 213 LYS A C 1
ATOM 1657 O O . LYS A 1 213 ? -5.067 20.202 28.397 1.00 30.36 213 LYS A O 1
ATOM 1662 N N . VAL A 1 214 ? -3.225 21.516 28.369 1.00 38.66 214 VAL A N 1
ATOM 1663 C CA . VAL A 1 214 ? -2.770 21.188 27.016 1.00 38.66 214 VAL A CA 1
ATOM 1664 C C . VAL A 1 214 ? -2.315 19.721 26.997 1.00 38.66 214 VAL A C 1
ATOM 1666 O O . VAL A 1 214 ? -1.894 19.187 28.024 1.00 38.66 214 VAL A O 1
ATOM 1669 N N . ASP A 1 215 ? -2.408 19.050 25.848 1.00 46.94 215 ASP A N 1
ATOM 1670 C CA . ASP A 1 215 ? -1.706 17.777 25.655 1.00 46.94 215 ASP A CA 1
ATOM 1671 C C . ASP A 1 215 ? -0.191 18.061 25.689 1.00 46.94 215 ASP A C 1
ATOM 1673 O O . ASP A 1 215 ? 0.367 18.538 24.702 1.00 46.94 215 ASP A O 1
ATOM 1677 N N . ASP A 1 216 ? 0.464 17.774 26.821 1.00 44.69 216 ASP A N 1
ATOM 1678 C CA . ASP A 1 216 ? 1.885 18.069 27.115 1.00 44.69 216 ASP A CA 1
ATOM 1679 C C . ASP A 1 216 ? 2.914 17.366 26.181 1.00 44.69 216 ASP A C 1
ATOM 1681 O O . ASP A 1 216 ? 4.117 17.420 26.428 1.00 44.69 216 ASP A O 1
ATOM 1685 N N . ASP A 1 217 ? 2.466 16.695 25.114 1.00 62.47 217 ASP A N 1
ATOM 1686 C CA . ASP A 1 217 ? 3.291 15.995 24.119 1.00 62.47 217 ASP A CA 1
ATOM 1687 C C . ASP A 1 217 ? 2.744 16.213 22.692 1.00 62.47 217 ASP A C 1
ATOM 1689 O O . ASP A 1 217 ? 2.141 15.338 22.065 1.00 62.47 217 ASP A O 1
ATOM 1693 N N . MET A 1 218 ? 2.933 17.437 22.192 1.00 78.56 218 MET A N 1
ATOM 1694 C CA . MET A 1 218 ? 2.704 17.832 20.792 1.00 78.56 218 MET A CA 1
ATOM 1695 C C . MET A 1 218 ? 4.019 17.925 19.995 1.00 78.56 218 MET A C 1
ATOM 1697 O O . MET A 1 218 ? 4.114 18.633 18.989 1.00 78.56 218 MET A O 1
ATOM 1701 N N . GLU A 1 219 ? 5.054 17.196 20.418 1.00 78.75 219 GLU A N 1
ATOM 1702 C CA . GLU A 1 219 ? 6.307 17.109 19.669 1.00 78.75 219 GLU A CA 1
ATOM 1703 C C . GLU A 1 219 ? 6.054 16.477 18.282 1.00 78.75 219 GLU A C 1
ATOM 1705 O O . GLU A 1 219 ? 5.248 15.550 18.123 1.00 78.75 219 GLU A O 1
ATOM 1710 N N . GLY A 1 220 ? 6.666 17.044 17.237 1.00 81.00 220 GLY A N 1
ATOM 1711 C CA . GLY A 1 220 ? 6.413 16.642 15.848 1.00 81.00 220 GLY A CA 1
ATOM 1712 C C . GLY A 1 220 ? 4.948 16.775 15.394 1.00 81.00 220 GLY A C 1
ATOM 1713 O O . GLY A 1 220 ? 4.532 16.087 14.456 1.00 81.00 220 GLY A O 1
ATOM 1714 N N . ALA A 1 221 ? 4.116 17.595 16.054 1.00 86.69 221 ALA A N 1
ATOM 1715 C CA . ALA A 1 221 ? 2.743 17.861 15.607 1.00 86.69 221 ALA A CA 1
ATOM 1716 C C . ALA A 1 221 ? 2.724 18.683 14.307 1.00 86.69 221 ALA A C 1
ATOM 1718 O O . ALA A 1 221 ? 2.058 18.295 13.348 1.00 86.69 221 ALA A O 1
ATOM 1719 N N . TRP A 1 222 ? 3.533 19.745 14.251 1.00 92.38 222 TRP A N 1
ATOM 1720 C CA . TRP A 1 222 ? 3.697 20.646 13.102 1.00 92.38 222 TRP A CA 1
ATOM 1721 C C . TRP A 1 222 ? 4.934 20.279 12.264 1.00 92.38 222 TRP A C 1
ATOM 1723 O O . TRP A 1 222 ? 5.177 19.094 12.046 1.00 92.38 222 TRP A O 1
ATOM 1733 N N . GLU A 1 223 ? 5.678 21.261 11.753 1.00 93.56 223 GLU A N 1
ATOM 1734 C CA . GLU A 1 223 ? 6.871 21.072 10.916 1.00 93.56 223 GLU A CA 1
ATOM 1735 C C . GLU A 1 223 ? 7.876 20.103 11.565 1.00 93.56 223 GLU A C 1
ATOM 1737 O O . GLU A 1 223 ? 8.234 20.244 12.734 1.00 93.56 223 GLU A O 1
ATOM 1742 N N . GLU A 1 224 ? 8.328 19.104 10.804 1.00 94.12 224 GLU A N 1
ATOM 1743 C CA . GLU A 1 224 ? 9.201 18.024 11.280 1.00 94.12 224 GLU A CA 1
ATOM 1744 C C . GLU A 1 224 ? 10.429 17.925 10.368 1.00 94.12 224 GLU A C 1
ATOM 1746 O O . GLU A 1 224 ? 10.318 18.085 9.154 1.00 94.12 224 GLU A O 1
ATOM 1751 N N . THR A 1 225 ? 11.620 17.688 10.928 1.00 96.56 225 THR A N 1
ATOM 1752 C CA . THR A 1 225 ? 12.861 17.589 10.141 1.00 96.56 225 THR A CA 1
ATOM 1753 C C . THR A 1 225 ? 13.599 16.291 10.429 1.00 96.56 225 THR A C 1
ATOM 1755 O O . THR A 1 225 ? 13.959 16.021 11.570 1.00 96.56 225 THR A O 1
ATOM 1758 N N . PHE A 1 226 ? 13.889 15.525 9.376 1.00 97.12 226 PHE A N 1
ATOM 1759 C CA . PHE A 1 226 ? 14.651 14.279 9.442 1.00 97.12 226 PHE A CA 1
ATOM 1760 C C . PHE A 1 226 ? 15.818 14.324 8.448 1.00 97.12 226 PHE A C 1
ATOM 1762 O O . PHE A 1 226 ? 15.624 14.611 7.268 1.00 97.12 226 PHE A O 1
ATOM 1769 N N . LYS A 1 227 ? 17.048 14.108 8.936 1.00 92.56 227 LYS A N 1
ATOM 1770 C CA . LYS A 1 227 ? 18.310 14.162 8.160 1.00 92.56 227 LYS A CA 1
ATOM 1771 C C . LYS A 1 227 ? 18.511 15.395 7.245 1.00 92.56 227 LYS A C 1
ATOM 1773 O O . LYS A 1 227 ? 19.321 15.361 6.327 1.00 92.56 227 LYS A O 1
ATOM 1778 N N . GLY A 1 228 ? 17.843 16.513 7.543 1.00 93.31 228 GLY A N 1
ATOM 1779 C CA . GLY A 1 228 ? 17.912 17.766 6.773 1.00 93.31 228 GLY A CA 1
ATOM 1780 C C . GLY A 1 228 ? 16.736 17.998 5.817 1.00 93.31 228 GLY A C 1
ATOM 1781 O O . GLY A 1 228 ? 16.618 19.087 5.263 1.00 93.31 228 GLY A O 1
ATOM 1782 N N . HIS A 1 229 ? 15.834 17.025 5.671 1.00 96.50 229 HIS A N 1
ATOM 1783 C CA . HIS A 1 229 ? 14.564 17.184 4.965 1.00 96.50 229 HIS A CA 1
ATOM 1784 C C . HIS A 1 229 ? 13.505 17.701 5.938 1.00 96.50 229 HIS A C 1
ATOM 1786 O O . HIS A 1 229 ? 13.184 17.015 6.910 1.00 96.50 229 HIS A O 1
ATOM 1792 N N . THR A 1 230 ? 12.964 18.893 5.679 1.00 97.19 230 THR A N 1
ATOM 1793 C CA . THR A 1 230 ? 11.885 19.491 6.480 1.00 97.19 230 THR A CA 1
ATOM 1794 C C . THR A 1 230 ? 10.533 19.312 5.791 1.00 97.19 230 THR A C 1
ATOM 1796 O O . THR A 1 230 ? 10.255 19.940 4.764 1.00 97.19 230 THR A O 1
ATOM 1799 N N . ASP A 1 231 ? 9.690 18.478 6.397 1.00 97.38 231 ASP A N 1
ATOM 1800 C CA . ASP A 1 231 ? 8.265 18.356 6.104 1.00 97.38 231 ASP A CA 1
ATOM 1801 C C . ASP A 1 231 ? 7.531 19.591 6.643 1.00 97.38 231 ASP A C 1
ATOM 1803 O O . ASP A 1 231 ? 7.585 19.887 7.839 1.00 97.38 231 ASP A O 1
ATOM 1807 N N . SER A 1 232 ? 6.847 20.320 5.759 1.00 95.25 232 SER A N 1
ATOM 1808 C CA . SER A 1 232 ? 6.087 21.520 6.125 1.00 95.25 232 SER A CA 1
ATOM 1809 C C . SER A 1 232 ? 4.798 21.231 6.898 1.00 95.25 232 SER A C 1
ATOM 1811 O O . SER A 1 232 ? 4.257 22.152 7.510 1.00 95.25 232 SER A O 1
ATOM 1813 N N . LYS A 1 233 ? 4.306 19.979 6.884 1.00 94.19 233 LYS A N 1
ATOM 1814 C CA . LYS A 1 233 ? 3.130 19.499 7.634 1.00 94.19 233 LYS A CA 1
ATOM 1815 C C . LYS A 1 233 ? 1.970 20.512 7.633 1.00 94.19 233 LYS A C 1
ATOM 1817 O O . LYS A 1 233 ? 1.447 20.898 8.680 1.00 94.19 233 LYS A O 1
ATOM 1822 N N . LYS A 1 234 ? 1.574 20.961 6.438 1.00 91.81 234 LYS A N 1
ATOM 1823 C CA . LYS A 1 234 ? 0.588 22.033 6.191 1.00 91.81 234 LYS A CA 1
ATOM 1824 C C . LYS A 1 234 ? -0.717 21.877 6.982 1.00 91.81 234 LYS A C 1
ATOM 1826 O O . LYS A 1 234 ? -1.292 22.879 7.402 1.00 91.81 234 LYS A O 1
ATOM 1831 N N . HIS A 1 235 ? -1.171 20.639 7.175 1.00 93.25 235 HIS A N 1
ATOM 1832 C CA . HIS A 1 235 ? -2.421 20.309 7.871 1.00 93.25 235 HIS A CA 1
ATOM 1833 C C . HIS A 1 235 ? -2.241 19.895 9.344 1.00 93.25 235 HIS A C 1
ATOM 1835 O O . HIS A 1 235 ? -3.223 19.590 10.016 1.00 93.25 235 HIS A O 1
ATOM 1841 N N . GLY A 1 236 ? -1.010 19.928 9.865 1.00 94.62 236 GLY A N 1
ATOM 1842 C CA . GLY A 1 236 ? -0.705 19.665 11.272 1.00 94.62 236 GLY A CA 1
ATOM 1843 C C . GLY A 1 236 ? -0.848 18.193 11.691 1.00 94.62 236 GLY A C 1
ATOM 1844 O O . GLY A 1 236 ? -0.619 17.289 10.881 1.00 94.62 236 GLY A O 1
ATOM 1845 N N . PRO A 1 237 ? -1.181 17.922 12.967 1.00 95.88 237 PRO A N 1
ATOM 1846 C CA . PRO A 1 237 ? -1.384 16.566 13.466 1.00 95.88 237 PRO A CA 1
ATOM 1847 C C . PRO A 1 237 ? -2.745 16.023 13.005 1.00 95.88 237 PRO A C 1
ATOM 1849 O O . PRO A 1 237 ? -3.781 16.476 13.486 1.00 95.88 237 PRO A O 1
ATOM 1852 N N . MET A 1 238 ? -2.748 15.040 12.096 1.00 97.12 238 MET A N 1
ATOM 1853 C CA . MET A 1 238 ? -3.977 14.396 11.601 1.00 97.12 238 MET A CA 1
ATOM 1854 C C . MET A 1 238 ? -3.999 12.865 11.759 1.00 97.12 238 MET A C 1
ATOM 1856 O O . MET A 1 238 ? -4.782 12.192 11.089 1.00 97.12 238 MET A O 1
ATOM 1860 N N . SER A 1 239 ? -3.182 12.296 12.651 1.00 98.50 239 SER A N 1
ATOM 1861 C CA . SER A 1 239 ? -3.108 10.838 12.803 1.00 98.50 239 SER A CA 1
ATOM 1862 C C . SER A 1 239 ? -4.348 10.205 13.437 1.00 98.50 239 SER A C 1
ATOM 1864 O O . SER A 1 239 ? -5.069 10.816 14.234 1.00 98.50 239 SER A O 1
ATOM 1866 N N . VAL A 1 240 ? -4.582 8.947 13.071 1.00 98.75 240 VAL A N 1
ATOM 1867 C CA . VAL A 1 240 ? -5.685 8.115 13.556 1.00 98.75 240 VAL A CA 1
ATOM 1868 C C . VAL A 1 240 ? -5.140 6.800 14.098 1.00 98.75 240 VAL A C 1
ATOM 1870 O O . VAL A 1 240 ? -4.292 6.182 13.463 1.00 98.75 240 VAL A O 1
ATOM 1873 N N . GLY A 1 241 ? -5.628 6.362 15.257 1.00 98.50 241 GLY A N 1
ATOM 1874 C CA . GLY A 1 241 ? -5.162 5.155 15.935 1.00 98.50 241 GLY A CA 1
ATOM 1875 C C . GLY A 1 241 ? -6.268 4.426 16.689 1.00 98.50 241 GLY A C 1
ATOM 1876 O O . GLY A 1 241 ? -7.253 5.043 17.096 1.00 98.50 241 GLY A O 1
ATOM 1877 N N . LEU A 1 242 ? -6.138 3.106 16.831 1.00 98.75 242 LEU A N 1
ATOM 1878 C CA . LEU A 1 242 ? -7.123 2.224 17.460 1.00 98.75 242 LEU A CA 1
ATOM 1879 C C . LEU A 1 242 ? -6.481 0.911 17.930 1.00 98.75 242 LEU A C 1
ATOM 1881 O O . LEU A 1 242 ? -5.690 0.298 17.208 1.00 98.75 242 LEU A O 1
ATOM 1885 N N . ASP A 1 243 ? -6.841 0.446 19.127 1.00 98.62 243 ASP A N 1
ATOM 1886 C CA . ASP A 1 243 ? -6.493 -0.900 19.587 1.00 98.62 243 ASP A CA 1
ATOM 1887 C C . ASP A 1 243 ? -7.534 -1.957 19.203 1.00 98.62 243 ASP A C 1
ATOM 1889 O O . ASP A 1 243 ? -8.740 -1.694 19.180 1.00 98.62 243 ASP A O 1
ATOM 1893 N N . PHE A 1 244 ? -7.045 -3.171 18.940 1.00 98.62 244 PHE A N 1
ATOM 1894 C CA . PHE A 1 244 ? -7.861 -4.371 18.767 1.00 98.62 244 PHE A CA 1
ATOM 1895 C C . PHE A 1 244 ? -7.333 -5.490 19.660 1.00 98.62 244 PHE A C 1
ATOM 1897 O O . PHE A 1 244 ? -6.148 -5.839 19.575 1.00 98.62 244 PHE A O 1
ATOM 1904 N N . THR A 1 245 ? -8.215 -6.102 20.449 1.00 97.38 245 THR A N 1
ATOM 1905 C CA . THR A 1 245 ? -7.941 -7.364 21.144 1.00 97.38 245 THR A CA 1
ATOM 1906 C C . THR A 1 245 ? -8.692 -8.523 20.493 1.00 97.38 245 THR A C 1
ATOM 1908 O O . THR A 1 245 ? -9.904 -8.488 20.271 1.00 97.38 245 THR A O 1
ATOM 1911 N N . PHE A 1 246 ? -7.926 -9.552 20.141 1.00 96.50 246 PHE A N 1
ATOM 1912 C CA . PHE A 1 246 ? -8.367 -10.796 19.532 1.00 96.50 246 PHE A CA 1
ATOM 1913 C C . PHE A 1 246 ? -8.618 -11.824 20.643 1.00 96.50 246 PHE A C 1
ATOM 1915 O O . PHE A 1 246 ? -7.677 -12.328 21.257 1.00 96.50 246 PHE A O 1
ATOM 1922 N N . GLU A 1 247 ? -9.886 -12.150 20.887 1.00 93.00 247 GLU A N 1
ATOM 1923 C CA . GLU A 1 247 ? -10.343 -12.998 21.997 1.00 93.00 247 GLU A CA 1
ATOM 1924 C C . GLU A 1 247 ? -10.323 -14.494 21.638 1.00 93.00 247 GLU A C 1
ATOM 1926 O O . GLU A 1 247 ? -11.089 -14.951 20.784 1.00 93.00 247 GLU A O 1
ATOM 1931 N N . GLY A 1 248 ? -9.469 -15.280 22.306 1.00 90.81 248 GLY A N 1
ATOM 1932 C CA . GLY A 1 248 ? -9.281 -16.713 22.030 1.00 90.81 248 GLY A CA 1
ATOM 1933 C C . GLY A 1 248 ? -8.179 -17.035 21.013 1.00 90.81 248 GLY A C 1
ATOM 1934 O O . GLY A 1 248 ? -8.305 -18.011 20.263 1.00 90.81 248 GLY A O 1
ATOM 1935 N N . PHE A 1 249 ? -7.117 -16.224 20.976 1.00 92.00 249 PHE A N 1
ATOM 1936 C CA . PHE A 1 249 ? -6.021 -16.302 20.008 1.00 92.00 249 PHE A CA 1
ATOM 1937 C C . PHE A 1 249 ? -4.652 -16.024 20.652 1.00 92.00 249 PHE A C 1
ATOM 1939 O O . PHE A 1 249 ? -4.472 -15.017 21.328 1.00 92.00 249 PHE A O 1
ATOM 1946 N N . ASP A 1 250 ? -3.664 -16.882 20.376 1.00 88.06 250 ASP A N 1
ATOM 1947 C CA . ASP A 1 250 ? -2.260 -16.714 20.803 1.00 88.06 250 ASP A CA 1
ATOM 1948 C C . ASP A 1 250 ? -1.350 -16.130 19.715 1.00 88.06 250 ASP A C 1
ATOM 1950 O O . ASP A 1 250 ? -0.269 -15.608 20.007 1.00 88.06 250 ASP A O 1
ATOM 1954 N N . HIS A 1 251 ? -1.757 -16.243 18.450 1.00 93.75 251 HIS A N 1
ATOM 1955 C CA . HIS A 1 251 ? -0.909 -15.973 17.295 1.00 93.75 251 HIS A CA 1
ATOM 1956 C C . HIS A 1 251 ? -1.607 -15.060 16.290 1.00 93.75 251 HIS A C 1
ATOM 1958 O O . HIS A 1 251 ? -2.748 -15.314 15.892 1.00 93.75 251 HIS A O 1
ATOM 1964 N N . VAL A 1 252 ? -0.871 -14.038 15.858 1.00 97.81 252 VAL A N 1
ATOM 1965 C CA . VAL A 1 252 ? -1.237 -13.111 14.788 1.00 97.81 252 VAL A CA 1
ATOM 1966 C C . VAL A 1 252 ? -0.217 -13.193 13.649 1.00 97.81 252 VAL A C 1
ATOM 1968 O O . VAL A 1 252 ? 0.951 -13.501 13.878 1.00 97.81 252 VAL A O 1
ATOM 1971 N N . TYR A 1 253 ? -0.685 -12.975 12.424 1.00 98.62 253 TYR A N 1
ATOM 1972 C CA . TYR A 1 253 ? 0.028 -13.183 11.159 1.00 98.62 253 TYR A CA 1
ATOM 1973 C C . TYR A 1 253 ? -0.379 -12.093 10.162 1.00 98.62 253 TYR A C 1
ATOM 1975 O O . TYR A 1 253 ? -1.429 -11.473 10.335 1.00 98.62 253 TYR A O 1
ATOM 1983 N N . GLY A 1 254 ? 0.373 -11.928 9.077 1.00 98.44 254 GLY A N 1
ATOM 1984 C CA . GLY A 1 254 ? 0.107 -10.908 8.059 1.00 98.44 254 GLY A CA 1
ATOM 1985 C C . GLY A 1 254 ? 1.037 -9.715 8.233 1.00 98.44 254 GLY A C 1
ATOM 1986 O O . GLY A 1 254 ? 2.192 -9.917 8.593 1.00 98.44 254 GLY A O 1
ATOM 1987 N N . LEU A 1 255 ? 0.540 -8.508 7.960 1.00 98.50 255 LEU A N 1
ATOM 1988 C CA . LEU A 1 255 ? 1.334 -7.275 7.907 1.00 98.50 255 LEU A CA 1
ATOM 1989 C C . LEU A 1 255 ? 2.629 -7.344 7.062 1.00 98.50 255 LEU A C 1
ATOM 1991 O O . LEU A 1 255 ? 3.607 -6.755 7.494 1.00 98.50 255 LEU A O 1
ATOM 1995 N N . PRO A 1 256 ? 2.713 -8.018 5.895 1.00 98.44 256 PRO A N 1
ATOM 1996 C CA . PRO A 1 256 ? 3.918 -7.898 5.067 1.00 98.44 256 PRO A CA 1
ATOM 1997 C C . PRO A 1 256 ? 4.132 -6.432 4.630 1.00 98.44 256 PRO A C 1
ATOM 1999 O O . PRO A 1 256 ? 3.164 -5.670 4.622 1.00 98.44 256 PRO A O 1
ATOM 2002 N N . GLU A 1 257 ? 5.329 -6.015 4.210 1.00 98.62 257 GLU A N 1
ATOM 2003 C CA . GLU A 1 257 ? 6.557 -6.811 4.053 1.00 98.62 257 GLU A CA 1
ATOM 2004 C C . GLU A 1 257 ? 7.632 -6.511 5.117 1.00 98.62 257 GLU A C 1
ATOM 2006 O O . GLU A 1 257 ? 8.078 -5.374 5.278 1.00 98.62 257 GLU A O 1
ATOM 2011 N N . HIS A 1 258 ? 8.099 -7.571 5.793 1.00 98.38 258 HIS A N 1
ATOM 2012 C CA . HIS A 1 258 ? 9.190 -7.548 6.776 1.00 98.38 258 HIS A CA 1
ATOM 2013 C C . HIS A 1 258 ? 10.048 -8.798 6.640 1.00 98.38 258 HIS A C 1
ATOM 2015 O O . HIS A 1 258 ? 9.535 -9.894 6.406 1.00 98.38 258 HIS A O 1
ATOM 2021 N N . ALA A 1 259 ? 11.344 -8.666 6.908 1.00 97.56 259 ALA A N 1
ATOM 2022 C CA . ALA A 1 259 ? 12.271 -9.790 7.003 1.00 97.56 259 ALA A CA 1
ATOM 2023 C C . ALA A 1 259 ? 12.189 -10.494 8.380 1.00 97.56 259 ALA A C 1
ATOM 2025 O O . ALA A 1 259 ? 13.208 -10.729 9.030 1.00 97.56 259 ALA A O 1
ATOM 2026 N N . ASP A 1 260 ? 10.973 -10.809 8.840 1.00 96.44 260 ASP A N 1
ATOM 2027 C CA . ASP A 1 260 ? 10.667 -11.406 10.150 1.00 96.44 260 ASP A CA 1
ATOM 2028 C C . ASP A 1 260 ? 10.010 -12.800 10.002 1.00 96.44 260 ASP A C 1
ATOM 2030 O O . ASP A 1 260 ? 9.578 -13.242 8.936 1.00 96.44 260 ASP A O 1
ATOM 2034 N N . SER A 1 261 ? 9.937 -13.513 11.116 1.00 96.44 261 SER A N 1
ATOM 2035 C CA . SER A 1 261 ? 9.150 -14.717 11.340 1.00 96.44 261 SER A CA 1
ATOM 2036 C C . SER A 1 261 ? 7.658 -14.561 10.987 1.00 96.44 261 SER A C 1
ATOM 2038 O O . SER A 1 261 ? 6.992 -13.593 11.341 1.00 96.44 261 SER A O 1
ATOM 2040 N N . PHE A 1 262 ? 7.104 -15.591 10.336 1.00 96.69 262 PHE A N 1
ATOM 2041 C CA . PHE A 1 262 ? 5.729 -15.613 9.807 1.00 96.69 262 PHE A CA 1
ATOM 2042 C C . PHE A 1 262 ? 4.619 -15.390 10.857 1.00 96.69 262 PHE A C 1
ATOM 2044 O O . PHE A 1 262 ? 3.554 -14.869 10.528 1.00 96.69 262 PHE A O 1
ATOM 2051 N N . ALA A 1 263 ? 4.848 -15.800 12.109 1.00 97.00 263 ALA A N 1
ATOM 2052 C CA . ALA A 1 263 ? 3.953 -15.526 13.230 1.00 97.00 263 ALA A CA 1
ATOM 2053 C C . ALA A 1 263 ? 4.496 -14.322 14.009 1.00 97.00 263 ALA A C 1
ATOM 2055 O O . ALA A 1 263 ? 5.544 -14.425 14.648 1.00 97.00 263 ALA A O 1
ATOM 2056 N N . LEU A 1 264 ? 3.775 -13.202 13.967 1.00 97.31 264 LEU A N 1
ATOM 2057 C CA . LEU A 1 264 ? 4.275 -11.899 14.396 1.00 97.31 264 LEU A CA 1
ATOM 2058 C C . LEU A 1 264 ? 4.640 -11.885 15.889 1.00 97.31 264 LEU A C 1
ATOM 2060 O O . LEU A 1 264 ? 3.861 -12.272 16.777 1.00 97.31 264 LEU A O 1
ATOM 2064 N N . ARG A 1 265 ? 5.860 -11.420 16.161 1.00 95.19 265 ARG A N 1
ATOM 2065 C CA . ARG A 1 265 ? 6.431 -11.309 17.507 1.00 95.19 265 ARG A CA 1
ATOM 2066 C C . ARG A 1 265 ? 5.825 -10.102 18.246 1.00 95.19 265 ARG A C 1
ATOM 2068 O O . ARG A 1 265 ? 5.359 -9.165 17.604 1.00 95.19 265 ARG A O 1
ATOM 2075 N N . PRO A 1 266 ? 5.801 -10.105 19.590 1.00 95.69 266 PRO A N 1
ATOM 2076 C CA . PRO A 1 266 ? 5.548 -8.888 20.356 1.00 95.69 266 PRO A CA 1
ATOM 2077 C C . PRO A 1 266 ? 6.575 -7.799 20.026 1.00 95.69 266 PRO A C 1
ATOM 2079 O O . PRO A 1 266 ? 7.764 -8.103 19.894 1.00 95.69 266 PRO A O 1
ATOM 2082 N N . THR A 1 267 ? 6.122 -6.550 19.967 1.00 96.94 267 THR A N 1
ATOM 2083 C CA . THR A 1 267 ? 6.960 -5.351 19.785 1.00 96.94 267 THR A CA 1
ATOM 2084 C C . THR A 1 267 ? 7.062 -4.528 21.067 1.00 96.94 267 THR A C 1
ATOM 2086 O O . THR A 1 267 ? 8.103 -3.935 21.359 1.00 96.94 267 THR A O 1
ATOM 2089 N N . VAL A 1 268 ? 5.997 -4.495 21.873 1.00 95.00 268 VAL A N 1
ATOM 2090 C CA . VAL A 1 268 ? 5.955 -3.688 23.096 1.00 95.00 268 VAL A CA 1
ATOM 2091 C C . VAL A 1 268 ? 6.929 -4.259 24.127 1.00 95.00 268 VAL A C 1
ATOM 2093 O O . VAL A 1 268 ? 6.838 -5.415 24.540 1.00 95.00 268 VAL A O 1
ATOM 2096 N N . GLY A 1 269 ? 7.896 -3.430 24.532 1.00 91.31 269 GLY A N 1
ATOM 2097 C CA . GLY A 1 269 ? 8.981 -3.816 25.440 1.00 91.31 269 GLY A CA 1
ATOM 2098 C C . GLY A 1 269 ? 10.132 -4.603 24.794 1.00 91.31 269 GLY A C 1
ATOM 2099 O O . GLY A 1 269 ? 11.026 -5.037 25.519 1.00 91.31 269 GLY A O 1
ATOM 2100 N N . SER A 1 270 ? 10.138 -4.781 23.468 1.00 90.50 270 SER A N 1
ATOM 2101 C CA . SER A 1 270 ? 11.149 -5.563 22.730 1.00 90.50 270 SER A CA 1
ATOM 2102 C C . SER A 1 270 ? 11.725 -4.851 21.500 1.00 90.50 270 SER A C 1
ATOM 2104 O O . SER A 1 270 ? 12.909 -5.025 21.213 1.00 90.50 270 SER A O 1
ATOM 2106 N N . SER A 1 271 ? 10.930 -4.055 20.783 1.00 94.69 271 SER A N 1
ATOM 2107 C CA . SER A 1 271 ? 11.333 -3.353 19.559 1.00 94.69 271 SER A CA 1
ATOM 2108 C C . SER A 1 271 ? 10.514 -2.076 19.328 1.00 94.69 271 SER A C 1
ATOM 2110 O O . SER A 1 271 ? 9.682 -1.669 20.143 1.00 94.69 271 SER A O 1
ATOM 2112 N N . ASP A 1 272 ? 10.722 -1.438 18.179 1.00 96.94 272 ASP A N 1
ATOM 2113 C CA . ASP A 1 272 ? 9.710 -0.556 17.599 1.00 96.94 272 ASP A CA 1
ATOM 2114 C C . ASP A 1 272 ? 8.472 -1.335 17.119 1.00 96.94 272 ASP A C 1
ATOM 2116 O O . ASP A 1 272 ? 8.530 -2.568 17.054 1.00 96.94 272 ASP A O 1
ATOM 2120 N N . PRO A 1 273 ? 7.346 -0.655 16.830 1.00 98.38 273 PRO A N 1
ATOM 2121 C CA . PRO A 1 273 ? 6.170 -1.289 16.244 1.00 98.38 273 PRO A CA 1
ATOM 2122 C C . PRO A 1 273 ? 6.468 -1.796 14.824 1.00 98.38 273 PRO A C 1
ATOM 2124 O O . PRO A 1 273 ? 7.420 -1.355 14.180 1.00 98.38 273 PRO A O 1
ATOM 2127 N N . VAL A 1 274 ? 5.613 -2.674 14.300 1.00 98.69 274 VAL A N 1
ATOM 2128 C CA . VAL A 1 274 ? 5.663 -3.105 12.896 1.00 98.69 274 VAL A CA 1
ATOM 2129 C C . VAL A 1 274 ? 5.325 -1.917 11.995 1.00 98.69 274 VAL A C 1
ATOM 2131 O O . VAL A 1 274 ? 4.201 -1.417 12.049 1.00 98.69 274 VAL A O 1
ATOM 2134 N N . ARG A 1 275 ? 6.283 -1.443 11.189 1.00 98.81 275 ARG A N 1
ATOM 2135 C CA . ARG A 1 275 ? 6.099 -0.283 10.296 1.00 98.81 275 ARG A CA 1
ATOM 2136 C C . ARG A 1 275 ? 5.609 -0.719 8.914 1.00 98.81 275 ARG A C 1
ATOM 2138 O O . ARG A 1 275 ? 6.117 -1.683 8.357 1.00 98.81 275 ARG A O 1
ATOM 2145 N N . MET A 1 276 ? 4.674 0.025 8.336 1.00 98.81 276 MET A N 1
ATOM 2146 C CA . MET A 1 276 ? 4.194 -0.094 6.957 1.00 98.81 276 MET A CA 1
ATOM 2147 C C . MET A 1 276 ? 4.344 1.261 6.257 1.00 98.81 276 MET A C 1
ATOM 2149 O O . MET A 1 276 ? 3.509 2.164 6.387 1.00 98.81 276 MET A O 1
ATOM 2153 N N . TYR A 1 277 ? 5.461 1.390 5.552 1.00 98.88 277 TYR A N 1
ATOM 2154 C CA . TYR A 1 277 ? 5.849 2.515 4.710 1.00 98.88 277 TYR A CA 1
ATOM 2155 C C . TYR A 1 277 ? 6.739 1.907 3.625 1.00 98.88 277 TYR A C 1
ATOM 2157 O O . TYR A 1 277 ? 7.749 1.301 3.975 1.00 98.88 277 TYR A O 1
ATOM 2165 N N . ASN A 1 278 ? 6.328 1.960 2.362 1.00 98.88 278 ASN A N 1
ATOM 2166 C CA . ASN A 1 278 ? 7.066 1.344 1.261 1.00 98.88 278 ASN A CA 1
ATOM 2167 C C . ASN A 1 278 ? 8.455 2.006 1.143 1.00 98.88 278 ASN A C 1
ATOM 2169 O O . ASN A 1 278 ? 8.555 3.218 0.949 1.00 98.88 278 ASN A O 1
ATOM 2173 N N . LEU A 1 279 ? 9.535 1.237 1.297 1.00 98.81 279 LEU A N 1
ATOM 2174 C CA . LEU A 1 279 ? 10.893 1.780 1.418 1.00 98.81 279 LEU A CA 1
ATOM 2175 C C . LEU A 1 279 ? 11.955 0.952 0.689 1.00 98.81 279 LEU A C 1
ATOM 2177 O O . LEU A 1 279 ? 12.024 -0.269 0.829 1.00 98.81 279 LEU A O 1
ATOM 2181 N N . ASP A 1 280 ? 12.846 1.658 -0.009 1.00 98.44 280 ASP A N 1
ATOM 2182 C CA . ASP A 1 280 ? 14.061 1.119 -0.622 1.00 98.44 280 ASP A CA 1
ATOM 2183 C C . ASP A 1 280 ? 15.139 0.908 0.456 1.00 98.44 280 ASP A C 1
ATOM 2185 O O . ASP A 1 280 ? 15.962 1.780 0.759 1.00 98.44 280 ASP A O 1
ATOM 2189 N N . VAL A 1 281 ? 15.079 -0.254 1.111 1.00 97.81 281 VAL A N 1
ATOM 2190 C CA . VAL A 1 281 ? 15.989 -0.612 2.204 1.00 97.81 281 VAL A CA 1
ATOM 2191 C C . VAL A 1 281 ? 17.187 -1.393 1.666 1.00 97.81 281 VAL A C 1
ATOM 2193 O O . VAL A 1 281 ? 17.211 -2.626 1.651 1.00 97.81 281 VAL A O 1
ATOM 2196 N N . PHE A 1 282 ? 18.212 -0.657 1.233 1.00 94.56 282 PHE A N 1
ATOM 2197 C CA . PHE A 1 282 ? 19.495 -1.226 0.819 1.00 94.56 282 PHE A CA 1
ATOM 2198 C C . PHE A 1 282 ? 20.122 -2.106 1.920 1.00 94.56 282 PHE A C 1
ATOM 2200 O O . PHE A 1 282 ? 20.195 -1.699 3.081 1.00 94.56 282 PHE A O 1
ATOM 2207 N N . GLU A 1 283 ? 20.584 -3.304 1.534 1.00 95.50 283 GLU A N 1
ATOM 2208 C CA . GLU A 1 283 ? 21.184 -4.321 2.419 1.00 95.50 283 GLU A CA 1
ATOM 2209 C C . GLU A 1 283 ? 20.363 -4.589 3.707 1.00 95.50 283 GLU A C 1
ATOM 2211 O O . GLU A 1 283 ? 20.901 -4.680 4.811 1.00 95.50 283 GLU A O 1
ATOM 2216 N N . TYR A 1 284 ? 19.036 -4.732 3.572 1.00 95.81 284 TYR A N 1
ATOM 2217 C CA . TYR A 1 284 ? 18.125 -4.964 4.699 1.00 95.81 284 TYR A CA 1
ATOM 2218 C C . TYR A 1 284 ? 18.557 -6.117 5.630 1.00 95.81 284 TYR A C 1
ATOM 2220 O O . TYR A 1 284 ? 18.964 -7.203 5.212 1.00 95.81 284 TYR A O 1
ATOM 2228 N N . GLU A 1 285 ? 18.422 -5.888 6.938 1.00 94.12 285 GLU A N 1
ATOM 2229 C CA . GLU A 1 285 ? 18.681 -6.899 7.967 1.00 94.12 285 GLU A CA 1
ATOM 2230 C C . GLU A 1 285 ? 17.448 -7.786 8.209 1.00 94.12 285 GLU A C 1
ATOM 2232 O O . GLU A 1 285 ? 16.309 -7.347 8.050 1.00 94.12 285 GLU A O 1
ATOM 2237 N N . VAL A 1 286 ? 17.674 -9.026 8.656 1.00 96.00 286 VAL A N 1
ATOM 2238 C CA . VAL A 1 286 ? 16.621 -9.992 9.032 1.00 96.00 286 VAL A CA 1
ATOM 2239 C C . VAL A 1 286 ? 16.216 -9.878 10.510 1.00 96.00 286 VAL A C 1
ATOM 2241 O O . VAL A 1 286 ? 16.770 -9.069 11.258 1.00 96.00 286 VAL A O 1
ATOM 2244 N N . ASP A 1 287 ? 15.231 -10.673 10.934 1.00 95.25 287 ASP A N 1
ATOM 2245 C CA . ASP A 1 287 ? 14.727 -10.794 12.309 1.00 95.25 287 ASP A CA 1
ATOM 2246 C C . ASP A 1 287 ? 14.322 -9.451 12.951 1.00 95.25 287 ASP A C 1
ATOM 2248 O O . ASP A 1 287 ? 14.440 -9.268 14.169 1.00 95.25 287 ASP A O 1
ATOM 2252 N N . ASN A 1 288 ? 13.799 -8.503 12.163 1.00 95.44 288 ASN A N 1
ATOM 2253 C CA . ASN A 1 288 ? 13.345 -7.195 12.646 1.00 95.44 288 ASN A CA 1
ATOM 2254 C C . ASN A 1 288 ? 12.175 -6.611 11.827 1.00 95.44 288 ASN A C 1
ATOM 2256 O O . ASN A 1 288 ? 11.796 -7.147 10.792 1.00 95.44 288 ASN A O 1
ATOM 2260 N N . VAL A 1 289 ? 11.616 -5.507 12.332 1.00 96.56 289 VAL A N 1
ATOM 2261 C CA . VAL A 1 289 ? 10.304 -4.955 11.944 1.00 96.56 289 VAL A CA 1
ATOM 2262 C C . VAL A 1 289 ? 10.371 -3.629 11.163 1.00 96.56 289 VAL A C 1
ATOM 2264 O O . VAL A 1 289 ? 9.376 -2.908 11.072 1.00 96.56 289 VAL A O 1
ATOM 2267 N N . MET A 1 290 ? 11.540 -3.285 10.606 1.00 98.19 290 MET A N 1
ATOM 2268 C CA . MET A 1 290 ? 11.659 -2.182 9.642 1.00 98.19 290 MET A CA 1
ATOM 2269 C C . MET A 1 290 ? 10.838 -2.492 8.388 1.00 98.19 290 MET A C 1
ATOM 2271 O O . MET A 1 290 ? 10.955 -3.590 7.849 1.00 98.19 290 MET A O 1
ATOM 2275 N N . ALA A 1 291 ? 10.040 -1.526 7.928 1.00 98.44 291 ALA A N 1
ATOM 2276 C CA . ALA A 1 291 ? 9.284 -1.653 6.685 1.00 98.44 291 ALA A CA 1
ATOM 2277 C C . ALA A 1 291 ? 10.214 -1.857 5.479 1.00 98.44 291 ALA A C 1
ATOM 2279 O O . ALA A 1 291 ? 11.308 -1.292 5.455 1.00 98.44 291 ALA A O 1
ATOM 2280 N N . LEU A 1 292 ? 9.755 -2.639 4.502 1.00 98.69 292 LEU A N 1
ATOM 2281 C CA . LEU A 1 292 ? 10.432 -2.891 3.228 1.00 98.69 292 LEU A CA 1
ATOM 2282 C C . LEU A 1 292 ? 9.584 -2.345 2.055 1.00 98.69 292 LEU A C 1
ATOM 2284 O O . LEU A 1 292 ? 8.786 -1.426 2.232 1.00 98.69 292 LEU A O 1
ATOM 2288 N N . TYR A 1 293 ? 9.772 -2.885 0.853 1.00 98.62 293 TYR A N 1
ATOM 2289 C CA . TYR A 1 293 ? 9.329 -2.321 -0.431 1.00 98.62 293 TYR A CA 1
ATOM 2290 C C . TYR A 1 293 ? 7.805 -2.226 -0.615 1.00 98.62 293 TYR A C 1
ATOM 2292 O O . TYR A 1 293 ? 7.315 -1.353 -1.331 1.00 98.62 293 TYR A O 1
ATOM 2300 N N . GLY A 1 294 ? 7.035 -3.107 0.029 1.00 98.06 294 GLY A N 1
ATOM 2301 C CA . GLY A 1 294 ? 5.574 -3.116 -0.058 1.00 98.06 294 GLY A CA 1
ATOM 2302 C C . GLY A 1 294 ? 4.887 -3.329 1.286 1.00 98.06 294 GLY A C 1
ATOM 2303 O O . GLY A 1 294 ? 5.480 -3.831 2.242 1.00 98.06 294 GLY A O 1
ATOM 2304 N N . CYS A 1 295 ? 3.591 -3.011 1.355 1.00 97.25 295 CYS A N 1
ATOM 2305 C CA . CYS A 1 295 ? 2.782 -3.351 2.518 1.00 97.25 295 CYS A CA 1
ATOM 2306 C C . CYS A 1 295 ? 1.368 -3.858 2.208 1.00 97.25 295 CYS A C 1
ATOM 2308 O O . CYS A 1 295 ? 0.745 -3.497 1.209 1.00 97.25 295 CYS A O 1
ATOM 2310 N N . VAL A 1 296 ? 0.842 -4.702 3.105 1.00 98.50 296 VAL A N 1
ATOM 2311 C CA . VAL A 1 296 ? -0.569 -5.113 3.120 1.00 98.50 296 VAL A CA 1
ATOM 2312 C C . VAL A 1 296 ? -1.095 -5.043 4.561 1.00 98.50 296 VAL A C 1
ATOM 2314 O O . VAL A 1 296 ? -0.773 -5.928 5.358 1.00 98.50 296 VAL A O 1
ATOM 2317 N N . PRO A 1 297 ? -1.947 -4.061 4.917 1.00 98.25 297 PRO A N 1
ATOM 2318 C CA . PRO A 1 297 ? -2.439 -3.846 6.286 1.00 98.25 297 PRO A CA 1
ATOM 2319 C C . PRO A 1 297 ? -3.567 -4.821 6.692 1.00 98.25 297 PRO A C 1
ATOM 2321 O O . PRO A 1 297 ? -4.599 -4.446 7.253 1.00 98.25 297 PRO A O 1
ATOM 2324 N N . LEU A 1 298 ? -3.368 -6.105 6.392 1.00 98.81 298 LEU A N 1
ATOM 2325 C CA . LEU A 1 298 ? -4.198 -7.235 6.797 1.00 98.81 298 LEU A CA 1
ATOM 2326 C C . LEU A 1 298 ? -3.487 -8.011 7.909 1.00 98.81 298 LEU A C 1
ATOM 2328 O O . LEU A 1 298 ? -2.383 -8.519 7.705 1.00 98.81 298 LEU A O 1
ATOM 2332 N N . MET A 1 299 ? -4.159 -8.188 9.043 1.00 98.81 299 MET A N 1
ATOM 2333 C CA . MET A 1 299 ? -3.749 -9.118 10.093 1.00 98.81 299 MET A CA 1
ATOM 2334 C C . MET A 1 299 ? -4.757 -10.258 10.229 1.00 98.81 299 MET A C 1
ATOM 2336 O O . MET A 1 299 ? -5.969 -10.049 10.179 1.00 98.81 299 MET A O 1
ATOM 2340 N N . LEU A 1 300 ? -4.250 -11.469 10.446 1.00 98.69 300 LEU A N 1
ATOM 2341 C CA . LEU A 1 300 ? -5.015 -12.677 10.736 1.00 98.69 300 LEU A CA 1
ATOM 2342 C C . LEU A 1 300 ? -4.686 -13.148 12.154 1.00 98.69 300 LEU A C 1
ATOM 2344 O O . LEU A 1 300 ? -3.512 -13.303 12.476 1.00 98.69 300 LEU A O 1
ATOM 2348 N N . ALA A 1 301 ? -5.691 -13.450 12.972 1.00 98.06 301 ALA A N 1
ATOM 2349 C CA . ALA A 1 301 ? -5.514 -14.132 14.255 1.00 98.06 301 ALA A CA 1
ATOM 2350 C C . ALA A 1 301 ? -5.998 -15.582 14.141 1.00 98.06 301 ALA A C 1
ATOM 2352 O O . ALA A 1 301 ? -7.098 -15.827 13.638 1.00 98.06 301 ALA A O 1
ATOM 2353 N N . HIS A 1 302 ? -5.187 -16.546 14.587 1.00 96.06 302 HIS A N 1
ATOM 2354 C CA . HIS A 1 302 ? -5.452 -17.981 14.411 1.00 96.06 302 HIS A CA 1
ATOM 2355 C C . HIS A 1 302 ? -5.308 -18.777 15.716 1.00 96.06 302 HIS A C 1
ATOM 2357 O O . HIS A 1 302 ? -4.380 -18.565 16.497 1.00 96.06 302 HIS A O 1
ATOM 2363 N N . SER A 1 303 ? -6.232 -19.714 15.930 1.00 92.56 303 SER A N 1
ATOM 2364 C CA . SER A 1 303 ? -6.209 -20.718 16.996 1.00 92.56 303 SER A CA 1
ATOM 2365 C C . SER A 1 303 ? -6.809 -22.034 16.488 1.00 92.56 303 SER A C 1
ATOM 2367 O O . SER A 1 303 ? -7.436 -22.069 15.429 1.00 92.56 303 SER A O 1
ATOM 2369 N N . GLU A 1 304 ? -6.655 -23.127 17.243 1.00 91.00 304 GLU A N 1
ATOM 2370 C CA . GLU A 1 304 ? -7.076 -24.484 16.833 1.00 91.00 304 GLU A CA 1
ATOM 2371 C C . GLU A 1 304 ? -8.544 -24.593 16.373 1.00 91.00 304 GLU A C 1
ATOM 2373 O O . GLU A 1 304 ? -8.902 -25.512 15.638 1.00 91.00 304 GLU A O 1
ATOM 2378 N N . THR A 1 305 ? -9.406 -23.667 16.810 1.00 90.25 305 THR A N 1
ATOM 2379 C CA . THR A 1 305 ? -10.855 -23.694 16.551 1.00 90.25 305 THR A CA 1
ATOM 2380 C C . THR A 1 305 ? -11.367 -22.547 15.679 1.00 90.25 305 THR A C 1
ATOM 2382 O O . THR A 1 305 ? -12.544 -22.560 15.303 1.00 90.25 305 THR A O 1
ATOM 2385 N N . ARG A 1 306 ? -10.541 -21.533 15.370 1.00 94.75 306 ARG A N 1
ATOM 2386 C CA . ARG A 1 306 ? -10.998 -20.334 14.653 1.00 94.75 306 ARG A CA 1
ATOM 2387 C C . ARG A 1 306 ? -9.879 -19.576 13.948 1.00 94.75 306 ARG A C 1
ATOM 2389 O O . ARG A 1 306 ? -8.701 -19.652 14.275 1.00 94.75 306 ARG A O 1
ATOM 2396 N N . THR A 1 307 ? -10.265 -18.777 12.969 1.00 97.81 307 THR A N 1
ATOM 2397 C CA . THR A 1 307 ? -9.473 -17.687 12.407 1.00 97.81 307 THR A CA 1
ATOM 2398 C C . THR A 1 307 ? -10.386 -16.493 12.195 1.00 97.81 307 THR A C 1
ATOM 2400 O O . THR A 1 307 ? -11.524 -16.660 11.751 1.00 97.81 307 THR A O 1
ATOM 2403 N N . VAL A 1 308 ? -9.891 -15.307 12.526 1.00 98.56 308 VAL A N 1
ATOM 2404 C CA . VAL A 1 308 ? -10.506 -14.018 12.187 1.00 98.56 308 VAL A CA 1
ATOM 2405 C C . VAL A 1 308 ? -9.442 -13.104 11.590 1.00 98.56 308 VAL A C 1
ATOM 2407 O O . VAL A 1 308 ? -8.250 -13.392 11.698 1.00 98.56 308 VAL A O 1
ATOM 2410 N N . GLY A 1 309 ? -9.855 -12.013 10.956 1.00 98.62 309 GLY A N 1
ATOM 2411 C CA . GLY A 1 309 ? -8.939 -11.015 10.422 1.00 98.62 309 GLY A CA 1
ATOM 2412 C C . GLY A 1 309 ? -9.424 -9.587 10.622 1.00 98.62 309 GLY A C 1
ATOM 2413 O O . GLY A 1 309 ? -10.621 -9.335 10.774 1.00 98.62 309 GLY A O 1
ATOM 2414 N N . VAL A 1 310 ? -8.466 -8.669 10.60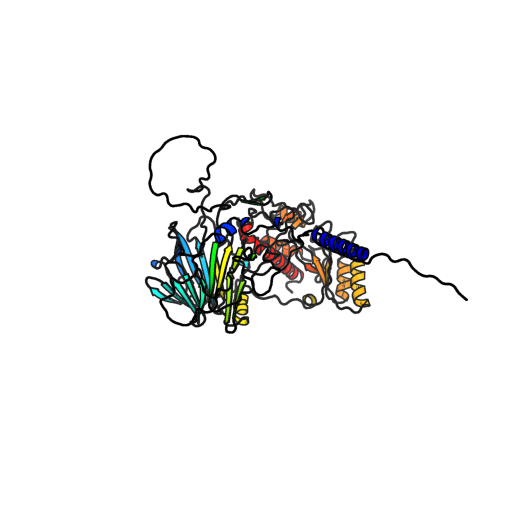0 1.00 98.88 310 VAL A N 1
ATOM 2415 C CA . VAL A 1 310 ? -8.651 -7.219 10.589 1.00 98.88 310 VAL A CA 1
ATOM 2416 C C . VAL A 1 310 ? -7.915 -6.698 9.361 1.00 98.88 310 VAL A C 1
ATOM 2418 O O . VAL A 1 310 ? -6.702 -6.867 9.255 1.00 98.88 310 VAL A O 1
ATOM 2421 N N . LEU A 1 311 ? -8.647 -6.096 8.425 1.00 98.88 311 LEU A N 1
ATOM 2422 C CA . LEU A 1 311 ? -8.070 -5.270 7.364 1.00 98.88 311 LEU A CA 1
ATOM 2423 C C . LEU A 1 311 ? -8.233 -3.807 7.774 1.00 98.88 311 LEU A C 1
ATOM 2425 O O . LEU A 1 311 ? -9.363 -3.328 7.879 1.00 98.88 311 LEU A O 1
ATOM 2429 N N . TRP A 1 312 ? -7.113 -3.127 8.000 1.00 98.88 312 TRP A N 1
ATOM 2430 C CA . TRP A 1 312 ? -7.040 -1.696 8.279 1.00 98.88 312 TRP A CA 1
ATOM 2431 C C . TRP A 1 312 ? -6.811 -0.953 6.961 1.00 98.88 312 TRP A C 1
ATOM 2433 O O . TRP A 1 312 ? -5.706 -0.927 6.425 1.00 98.88 312 TRP A O 1
ATOM 2443 N N . LEU A 1 313 ? -7.874 -0.412 6.376 1.00 98.75 313 LEU A N 1
ATOM 2444 C CA . LEU A 1 313 ? -7.850 0.156 5.035 1.00 98.75 313 LEU A CA 1
ATOM 2445 C C . LEU A 1 313 ? -7.348 1.612 5.065 1.00 98.75 313 LEU A C 1
ATOM 2447 O O . LEU A 1 313 ? -8.125 2.564 5.015 1.00 98.75 313 LEU A O 1
ATOM 2451 N N . ASN A 1 314 ? -6.027 1.774 5.133 1.00 98.75 314 ASN A N 1
ATOM 2452 C CA . ASN A 1 314 ? -5.342 3.066 5.126 1.00 98.75 314 ASN A CA 1
ATOM 2453 C C . ASN A 1 314 ? -4.080 3.006 4.233 1.00 98.75 314 ASN A C 1
ATOM 2455 O O . ASN A 1 314 ? -3.469 1.947 4.107 1.00 98.75 314 ASN A O 1
ATOM 2459 N N . ALA A 1 315 ? -3.719 4.124 3.591 1.00 98.50 315 ALA A N 1
ATOM 2460 C CA . ALA A 1 315 ? -2.594 4.240 2.649 1.00 98.50 315 ALA A CA 1
ATOM 2461 C C . ALA A 1 315 ? -1.454 5.163 3.130 1.00 98.50 315 ALA A C 1
ATOM 2463 O O . ALA A 1 315 ? -0.431 5.280 2.451 1.00 98.50 315 ALA A O 1
ATOM 2464 N N . ALA A 1 316 ? -1.608 5.788 4.298 1.00 98.88 316 ALA A N 1
ATOM 2465 C CA . ALA A 1 316 ? -0.567 6.584 4.932 1.00 98.88 316 ALA A CA 1
ATOM 2466 C C . ALA A 1 316 ? 0.464 5.708 5.661 1.00 98.88 316 ALA A C 1
ATOM 2468 O O . ALA A 1 316 ? 0.238 4.509 5.874 1.00 98.88 316 ALA A O 1
ATOM 2469 N N . GLU A 1 317 ? 1.577 6.314 6.098 1.00 98.94 317 GLU A N 1
ATOM 2470 C CA . GLU A 1 317 ? 2.527 5.656 7.004 1.00 98.94 317 GLU A CA 1
ATOM 2471 C C . GLU A 1 317 ? 1.768 5.079 8.201 1.00 98.94 317 GLU A C 1
ATOM 2473 O O . GLU A 1 317 ? 1.069 5.809 8.905 1.00 98.94 317 GLU A O 1
ATOM 2478 N N . THR A 1 318 ? 1.887 3.769 8.416 1.00 98.94 318 THR A N 1
ATOM 2479 C CA . THR A 1 318 ? 1.127 3.048 9.440 1.00 98.94 318 THR A CA 1
ATOM 2480 C C . THR A 1 318 ? 2.063 2.227 10.312 1.00 98.94 318 THR A C 1
ATOM 2482 O O . THR A 1 318 ? 2.994 1.604 9.816 1.00 98.94 318 THR A O 1
ATOM 2485 N N . TRP A 1 319 ? 1.809 2.206 11.615 1.00 98.94 319 TRP A N 1
ATOM 2486 C CA . TRP A 1 319 ? 2.562 1.432 12.596 1.00 98.94 319 TRP A CA 1
ATOM 2487 C C . TRP A 1 319 ? 1.609 0.539 13.391 1.00 98.94 319 TRP A C 1
ATOM 2489 O O . TRP A 1 319 ? 0.470 0.930 13.659 1.00 98.94 319 TRP A O 1
ATOM 2499 N N . VAL A 1 320 ? 2.067 -0.656 13.770 1.00 98.88 320 VAL A N 1
ATOM 2500 C CA . VAL A 1 320 ? 1.288 -1.606 14.575 1.00 98.88 320 VAL A CA 1
ATOM 2501 C C . VAL A 1 320 ? 2.126 -2.144 15.726 1.00 98.88 320 VAL A C 1
ATOM 2503 O O . VAL A 1 320 ? 3.058 -2.921 15.524 1.00 98.88 320 VAL A O 1
ATOM 2506 N N . ASP A 1 321 ? 1.783 -1.751 16.951 1.00 98.50 321 ASP A N 1
ATOM 2507 C CA . ASP A 1 321 ? 2.318 -2.389 18.151 1.00 98.50 321 ASP A CA 1
ATOM 2508 C C . ASP A 1 321 ? 1.553 -3.684 18.447 1.00 98.50 321 ASP A C 1
ATOM 2510 O O . ASP A 1 321 ? 0.334 -3.769 18.273 1.00 98.50 321 ASP A O 1
ATOM 2514 N N . ILE A 1 322 ? 2.280 -4.694 18.916 1.00 97.75 322 ILE A N 1
ATOM 2515 C CA . ILE A 1 322 ? 1.789 -6.029 19.241 1.00 97.75 322 ILE A CA 1
ATOM 2516 C C . ILE A 1 322 ? 2.228 -6.354 20.671 1.00 97.75 322 ILE A C 1
ATOM 2518 O O . ILE A 1 322 ? 3.425 -6.379 20.971 1.00 97.75 322 ILE A O 1
ATOM 2522 N N . GLU A 1 323 ? 1.271 -6.636 21.553 1.00 95.12 323 GLU A N 1
ATOM 2523 C CA . GLU A 1 323 ? 1.570 -6.928 22.957 1.00 95.12 323 GLU A CA 1
ATOM 2524 C C . GLU A 1 323 ? 2.163 -8.334 23.165 1.00 95.12 323 GLU A C 1
ATOM 2526 O O . GLU A 1 323 ? 1.857 -9.276 22.411 1.00 95.12 323 GLU A O 1
ATOM 2531 N N . PRO A 1 324 ? 2.969 -8.526 24.229 1.00 90.12 324 PRO A N 1
ATOM 2532 C CA . PRO A 1 324 ? 3.321 -9.848 24.734 1.00 90.12 324 PRO A CA 1
ATOM 2533 C C . PRO A 1 324 ? 2.075 -10.677 25.072 1.00 90.12 324 PRO A C 1
ATOM 2535 O O . PRO A 1 324 ? 1.112 -10.148 25.623 1.00 90.12 324 PRO A O 1
ATOM 2538 N N . ASN A 1 325 ? 2.098 -11.992 24.812 1.00 75.38 325 ASN A N 1
ATOM 2539 C CA . ASN A 1 325 ? 1.018 -12.893 25.238 1.00 75.38 325 ASN A CA 1
ATOM 2540 C C . ASN A 1 325 ? 0.863 -12.827 26.766 1.00 75.38 325 ASN A C 1
ATOM 2542 O O . ASN A 1 325 ? 1.663 -13.410 27.509 1.00 75.38 325 ASN A O 1
ATOM 2546 N N . SER A 1 326 ? -0.173 -12.136 27.241 1.00 58.59 326 SER A N 1
ATOM 2547 C CA . SER A 1 326 ? -0.462 -12.079 28.667 1.00 58.59 326 SER A CA 1
ATOM 2548 C C . SER A 1 326 ? -0.951 -13.454 29.140 1.00 58.59 326 SER A C 1
ATOM 2550 O O . SER A 1 326 ? -1.777 -14.106 28.503 1.00 58.59 326 SER A O 1
ATOM 2552 N N . LYS A 1 327 ? -0.442 -13.909 30.290 1.00 48.59 327 LYS A N 1
ATOM 2553 C CA . LYS A 1 327 ? -1.075 -14.997 31.065 1.00 48.59 327 LYS A CA 1
ATOM 2554 C C . LYS A 1 327 ? -2.052 -14.460 32.116 1.00 48.59 327 LYS A C 1
ATOM 2556 O O . LYS A 1 327 ? -2.636 -15.238 32.863 1.00 48.59 327 LYS A O 1
ATOM 2561 N N . GLN A 1 328 ? -2.170 -13.134 32.186 1.00 42.88 328 GLN A N 1
ATOM 2562 C CA . GLN A 1 328 ? -2.941 -12.317 33.117 1.00 42.88 328 GLN A CA 1
ATOM 2563 C C . GLN A 1 328 ? -2.968 -10.901 32.520 1.00 42.88 328 GLN A C 1
ATOM 2565 O O . GLN A 1 328 ? -1.949 -10.211 32.542 1.00 42.88 328 GLN A O 1
ATOM 2570 N N . GLY A 1 329 ? -4.108 -10.487 31.962 1.00 42.50 329 GLY A N 1
ATOM 2571 C CA . GLY A 1 329 ? -4.279 -9.136 31.423 1.00 42.50 329 GLY A CA 1
ATOM 2572 C C . GLY A 1 329 ? -4.435 -8.105 32.542 1.00 42.50 329 GLY A C 1
ATOM 2573 O O . GLY A 1 329 ? -5.013 -8.404 33.591 1.00 42.50 329 GLY A O 1
ATOM 2574 N N . VAL A 1 330 ? -3.964 -6.875 32.324 1.00 39.66 330 VAL A N 1
ATOM 2575 C CA . VAL A 1 330 ? -4.056 -5.771 33.303 1.00 39.66 330 VAL A CA 1
ATOM 2576 C C . VAL A 1 330 ? -5.433 -5.084 33.215 1.00 39.66 330 VAL A C 1
ATOM 2578 O O . VAL A 1 330 ? -5.547 -3.878 33.040 1.00 39.66 330 VAL A O 1
ATOM 2581 N N . LEU A 1 331 ? -6.499 -5.885 33.323 1.00 43.69 331 LEU A N 1
ATOM 2582 C CA . LEU A 1 331 ? -7.908 -5.469 33.218 1.00 43.69 331 LEU A CA 1
ATOM 2583 C C . LEU A 1 331 ? -8.731 -5.882 34.458 1.00 43.69 331 LEU A C 1
ATOM 2585 O O . LEU A 1 331 ? -9.914 -6.216 34.388 1.00 43.69 331 LEU A O 1
ATOM 2589 N N . SER A 1 332 ? -8.097 -5.845 35.632 1.00 36.88 332 SER A N 1
ATOM 2590 C CA . SER A 1 332 ? -8.651 -6.285 36.921 1.00 36.88 332 SER A CA 1
ATOM 2591 C C . SER A 1 332 ? -9.593 -5.265 37.592 1.00 36.88 332 SER A C 1
ATOM 2593 O O . SER A 1 332 ? -9.485 -5.034 38.798 1.00 36.88 332 SER A O 1
ATOM 2595 N N . SER A 1 333 ? -10.461 -4.593 36.828 1.00 41.03 333 SER A N 1
ATOM 2596 C CA . SER A 1 333 ? -11.337 -3.532 37.366 1.00 41.03 333 SER A CA 1
ATOM 2597 C C . SER A 1 333 ? -12.679 -3.298 36.655 1.00 41.03 333 SER A C 1
ATOM 2599 O O . SER A 1 333 ? -13.536 -2.658 37.259 1.00 41.03 333 SER A O 1
ATOM 2601 N N . VAL A 1 334 ? -12.907 -3.800 35.429 1.00 44.88 334 VAL A N 1
ATOM 2602 C CA . VAL A 1 334 ? -14.132 -3.470 34.651 1.00 44.88 334 VAL A CA 1
ATOM 2603 C C . VAL A 1 334 ? -14.966 -4.695 34.231 1.00 44.88 334 VAL A C 1
ATOM 2605 O O . VAL A 1 334 ? -16.184 -4.594 34.120 1.00 44.88 334 VAL A O 1
ATOM 2608 N N . VAL A 1 335 ? -14.361 -5.875 34.045 1.00 43.38 335 VAL A N 1
ATOM 2609 C CA . VAL A 1 335 ? -15.050 -7.058 33.465 1.00 43.38 335 VAL A CA 1
ATOM 2610 C C . VAL A 1 335 ? -15.639 -8.011 34.531 1.00 43.38 335 VAL A C 1
ATOM 2612 O O . VAL A 1 335 ? -16.347 -8.967 34.216 1.00 43.38 335 VAL A O 1
ATOM 2615 N N . ASP A 1 336 ? -15.407 -7.744 35.818 1.00 37.91 336 ASP A N 1
ATOM 2616 C CA . ASP A 1 336 ? -15.555 -8.712 36.922 1.00 37.91 336 ASP A CA 1
ATOM 2617 C C . ASP A 1 336 ? -17.011 -8.986 37.393 1.00 37.91 336 ASP A C 1
ATOM 2619 O O . ASP A 1 336 ? -17.256 -9.393 38.530 1.00 37.91 336 ASP A O 1
ATOM 2623 N N . PHE A 1 337 ? -18.011 -8.775 36.523 1.00 38.25 337 PHE A N 1
ATOM 2624 C CA . PHE A 1 337 ? -19.437 -8.974 36.840 1.00 38.25 337 PHE A CA 1
ATOM 2625 C C . PHE A 1 337 ? -20.096 -10.203 36.181 1.00 38.25 337 PHE A C 1
ATOM 2627 O O . PHE A 1 337 ? -21.227 -10.550 36.530 1.00 38.25 337 PHE A O 1
ATOM 2634 N N . VAL A 1 338 ? -19.415 -10.922 35.273 1.00 40.12 338 VAL A N 1
ATOM 2635 C CA . VAL A 1 338 ? -19.962 -12.145 34.643 1.00 40.12 338 VAL A CA 1
ATOM 2636 C C . VAL A 1 338 ? -19.009 -13.335 34.780 1.00 40.12 338 VAL A C 1
ATOM 2638 O O . VAL A 1 338 ? -18.056 -13.505 34.030 1.00 40.12 338 VAL A O 1
ATOM 2641 N N . LYS A 1 339 ? -19.323 -14.234 35.720 1.00 40.06 339 LYS A N 1
ATOM 2642 C CA . LYS A 1 339 ? -18.583 -15.489 35.937 1.00 40.06 339 LYS A CA 1
ATOM 2643 C C . LYS A 1 339 ? -18.665 -16.429 34.725 1.00 40.06 339 LYS A C 1
ATOM 2645 O O . LYS A 1 339 ? -19.726 -17.021 34.511 1.00 40.06 339 LYS A O 1
ATOM 2650 N N . ARG A 1 340 ? -17.537 -16.708 34.057 1.00 38.22 340 ARG A N 1
ATOM 2651 C CA . ARG A 1 340 ? -17.241 -18.014 33.419 1.00 38.22 340 ARG A CA 1
ATOM 2652 C C . ARG A 1 340 ? -15.783 -18.122 32.955 1.00 38.22 340 ARG A C 1
ATOM 2654 O O . ARG A 1 340 ? -15.342 -17.288 32.181 1.00 38.22 340 ARG A O 1
ATOM 2661 N N . SER A 1 341 ? -15.135 -19.231 33.335 1.00 38.03 341 SER A N 1
ATOM 2662 C CA . SER A 1 341 ? -13.788 -19.655 32.896 1.00 38.03 341 SER A CA 1
ATOM 2663 C C . SER A 1 341 ? -12.625 -18.733 33.320 1.00 38.03 341 SER A C 1
ATOM 2665 O O . SER A 1 341 ? -12.859 -17.598 33.726 1.00 38.03 341 SER A O 1
ATOM 2667 N N . PRO A 1 342 ? -11.359 -19.204 33.278 1.00 43.44 342 PRO A N 1
ATOM 2668 C CA . PRO A 1 342 ? -10.224 -18.288 33.144 1.00 43.44 342 PRO A CA 1
ATOM 2669 C C . PRO A 1 342 ? -10.371 -17.466 31.850 1.00 43.44 342 PRO A C 1
ATOM 2671 O O . PRO A 1 342 ? -11.013 -17.957 30.912 1.00 43.44 342 PRO A O 1
ATOM 2674 N N . PRO A 1 343 ? -9.784 -16.256 31.767 1.00 50.75 343 PRO A N 1
ATOM 2675 C CA . PRO A 1 343 ? -9.775 -15.499 30.521 1.00 50.75 343 PRO A CA 1
ATOM 2676 C C . PRO A 1 343 ? -9.130 -16.353 29.418 1.00 50.75 343 PRO A C 1
ATOM 2678 O O . PRO A 1 343 ? -8.099 -16.986 29.676 1.00 50.75 343 PRO A O 1
ATOM 2681 N N . PRO A 1 344 ? -9.730 -16.431 28.218 1.00 59.47 344 PRO A N 1
ATOM 2682 C CA . PRO A 1 344 ? -9.085 -17.092 27.096 1.00 59.47 344 PRO A CA 1
ATOM 2683 C C . PRO A 1 344 ? -7.813 -16.325 26.714 1.00 59.47 344 PRO A C 1
ATOM 2685 O O . PRO A 1 344 ? -7.702 -15.121 26.956 1.00 59.47 344 PRO A O 1
ATOM 2688 N N . ASN A 1 345 ? -6.854 -17.023 26.106 1.00 76.81 345 ASN A N 1
ATOM 2689 C CA . ASN A 1 345 ? -5.649 -16.386 25.583 1.00 76.81 345 ASN A CA 1
ATOM 2690 C C . ASN A 1 345 ? -6.053 -15.296 24.579 1.00 76.81 345 ASN A C 1
ATOM 2692 O O . ASN A 1 345 ? -6.927 -15.529 23.739 1.00 76.81 345 ASN A O 1
ATOM 2696 N N . HIS A 1 346 ? -5.430 -14.126 24.663 1.00 86.31 346 HIS A N 1
ATOM 2697 C CA . HIS A 1 346 ? -5.695 -13.010 23.762 1.00 86.31 346 HIS A CA 1
ATOM 2698 C C . HIS A 1 346 ? -4.409 -12.459 23.156 1.00 86.31 346 HIS A C 1
ATOM 2700 O O . HIS A 1 346 ? -3.330 -12.517 23.753 1.00 86.31 346 HIS A O 1
ATOM 2706 N N . ARG A 1 347 ? -4.558 -11.847 21.982 1.00 92.06 347 ARG A N 1
ATOM 2707 C CA . ARG A 1 347 ? -3.559 -10.954 21.400 1.00 92.06 347 ARG A CA 1
ATOM 2708 C C . ARG A 1 347 ? -4.124 -9.553 21.343 1.00 92.06 347 ARG A C 1
ATOM 2710 O O . ARG A 1 347 ? -5.215 -9.355 20.823 1.00 92.06 347 ARG A O 1
ATOM 2717 N N . GLU A 1 348 ? -3.371 -8.593 21.854 1.00 95.88 348 GLU A N 1
ATOM 2718 C CA . GLU A 1 348 ? -3.724 -7.180 21.786 1.00 95.88 348 GLU A CA 1
ATOM 2719 C C . GLU A 1 348 ? -2.777 -6.477 20.814 1.00 95.88 348 GLU A C 1
ATOM 2721 O O . GLU A 1 348 ? -1.582 -6.780 20.755 1.00 95.88 348 GLU A O 1
ATOM 2726 N N . THR A 1 349 ? -3.323 -5.554 20.032 1.00 98.44 349 THR A N 1
ATOM 2727 C CA . THR A 1 349 ? -2.578 -4.758 19.053 1.00 98.44 349 THR A CA 1
ATOM 2728 C C . THR A 1 349 ? -2.998 -3.296 19.134 1.00 98.44 349 THR A C 1
ATOM 2730 O O . THR A 1 349 ? -4.070 -2.990 19.660 1.00 98.44 349 THR A O 1
ATOM 2733 N N . HIS A 1 350 ? -2.157 -2.382 18.660 1.00 98.69 350 HIS A N 1
ATOM 2734 C CA . HIS A 1 350 ? -2.460 -0.955 18.552 1.00 98.69 350 HIS A CA 1
ATOM 2735 C C . HIS A 1 350 ? -1.971 -0.455 17.197 1.00 98.69 350 HIS A C 1
ATOM 2737 O O . HIS A 1 350 ? -0.775 -0.490 16.931 1.00 98.69 350 HIS A O 1
ATOM 2743 N N . TRP A 1 351 ? -2.903 -0.039 16.346 1.00 98.81 351 TRP A N 1
ATOM 2744 C CA . TRP A 1 351 ? -2.653 0.378 14.969 1.00 98.81 351 TRP A CA 1
ATOM 2745 C C . TRP A 1 351 ? -2.792 1.884 14.885 1.00 98.81 351 TRP A C 1
ATOM 2747 O O . TRP A 1 351 ? -3.738 2.423 15.456 1.00 98.81 351 TRP A O 1
ATOM 2757 N N . PHE A 1 352 ? -1.893 2.561 14.178 1.00 98.44 352 PHE A N 1
ATOM 2758 C CA . PHE A 1 352 ? -1.999 4.002 13.974 1.00 98.44 352 PHE A CA 1
ATOM 2759 C C . PHE A 1 352 ? -1.356 4.456 12.663 1.00 98.44 352 PHE A C 1
ATOM 2761 O O . PHE A 1 352 ? -0.230 4.076 12.341 1.00 98.44 352 PHE A O 1
ATOM 2768 N N . SER A 1 353 ? -2.086 5.288 11.922 1.00 98.94 353 SER A N 1
ATOM 2769 C CA . SER A 1 353 ? -1.714 5.842 10.617 1.00 98.94 353 SER A CA 1
ATOM 2770 C C . SER A 1 353 ? -1.572 7.360 10.687 1.00 98.94 353 SER A C 1
ATOM 2772 O O . SER A 1 353 ? -2.317 8.023 11.409 1.00 98.94 353 SER A O 1
ATOM 2774 N N . GLU A 1 354 ? -0.642 7.926 9.920 1.00 98.75 354 GLU A N 1
ATOM 2775 C CA . GLU A 1 354 ? -0.331 9.364 9.941 1.00 98.75 354 GLU A CA 1
ATOM 2776 C C . GLU A 1 354 ? -1.501 10.264 9.521 1.00 98.75 354 GLU A C 1
ATOM 2778 O O . GLU A 1 354 ? -1.632 11.379 10.026 1.00 98.75 354 GLU A O 1
ATOM 2783 N N . ASN A 1 355 ? -2.339 9.783 8.603 1.00 97.56 355 ASN A N 1
ATOM 2784 C CA . ASN A 1 355 ? -3.532 10.467 8.115 1.00 97.56 355 ASN A CA 1
ATOM 2785 C C . ASN A 1 355 ? -4.572 9.431 7.629 1.00 97.56 355 ASN A C 1
ATOM 2787 O O . ASN A 1 355 ? -4.483 8.246 7.954 1.00 97.56 355 ASN A O 1
ATOM 2791 N N . GLY A 1 356 ? -5.572 9.868 6.861 1.00 97.19 356 GLY A N 1
ATOM 2792 C CA . GLY A 1 356 ? -6.721 9.064 6.457 1.00 97.19 356 GLY A CA 1
ATOM 2793 C C . GLY A 1 356 ? -7.789 9.031 7.550 1.00 97.19 356 GLY A C 1
ATOM 2794 O O . GLY A 1 356 ? -7.762 9.817 8.499 1.00 97.19 356 GLY A O 1
ATOM 2795 N N . LEU A 1 357 ? -8.765 8.142 7.394 1.00 96.69 357 LEU A N 1
ATOM 2796 C CA . LEU A 1 357 ? -9.753 7.828 8.426 1.00 96.69 357 LEU A CA 1
ATOM 2797 C C . LEU A 1 357 ? -9.446 6.467 9.070 1.00 96.69 357 LEU A C 1
ATOM 2799 O O . LEU A 1 357 ? -8.604 5.708 8.585 1.00 96.69 357 LEU A O 1
ATOM 2803 N N . ILE A 1 358 ? -10.183 6.131 10.128 1.00 98.75 358 ILE A N 1
ATOM 2804 C CA . ILE A 1 358 ? -10.264 4.749 10.605 1.00 98.75 358 ILE A CA 1
ATOM 2805 C C . ILE A 1 358 ? -11.272 4.033 9.706 1.00 98.75 358 ILE A C 1
ATOM 2807 O O . ILE A 1 358 ? -12.460 4.352 9.750 1.00 98.75 358 ILE A O 1
ATOM 2811 N N . ASP A 1 359 ? -10.815 3.083 8.895 1.00 98.81 359 ASP A N 1
ATOM 2812 C CA . ASP A 1 359 ? -11.659 2.250 8.035 1.00 98.81 359 ASP A CA 1
ATOM 2813 C C . ASP A 1 359 ? -11.228 0.786 8.199 1.00 98.81 359 ASP A C 1
ATOM 2815 O O . ASP A 1 359 ? -10.124 0.400 7.821 1.00 98.81 359 ASP A O 1
ATOM 2819 N N . THR A 1 360 ? -12.074 -0.022 8.835 1.00 98.75 360 THR A N 1
ATOM 2820 C CA . THR A 1 360 ? -11.715 -1.355 9.333 1.00 98.75 360 THR A CA 1
ATOM 2821 C C . THR A 1 360 ? -12.715 -2.394 8.856 1.00 98.75 360 THR A C 1
ATOM 2823 O O . THR A 1 360 ? -13.916 -2.232 9.065 1.00 98.75 360 THR A O 1
ATOM 2826 N N . PHE A 1 361 ? -12.239 -3.507 8.299 1.00 98.88 361 PHE A N 1
ATOM 2827 C CA . PHE A 1 361 ? -13.076 -4.654 7.940 1.00 98.88 361 PHE A CA 1
ATOM 2828 C C . PHE A 1 361 ? -12.772 -5.833 8.864 1.00 98.88 361 PHE A C 1
ATOM 2830 O O . PHE A 1 361 ? -11.648 -6.339 8.904 1.00 98.88 361 PHE A O 1
ATOM 2837 N N . PHE A 1 362 ? -13.795 -6.292 9.583 1.00 98.88 362 PHE A N 1
ATOM 2838 C CA . PHE A 1 362 ? -13.736 -7.455 10.460 1.00 98.88 362 PHE A CA 1
ATOM 2839 C C . PHE A 1 362 ? -14.123 -8.717 9.682 1.00 98.88 362 PHE A C 1
ATOM 2841 O O . PHE A 1 362 ? -15.277 -8.896 9.282 1.00 98.88 362 PHE A O 1
ATOM 2848 N N . LEU A 1 363 ? -13.151 -9.603 9.472 1.00 98.81 363 LEU A N 1
ATOM 2849 C CA . LEU A 1 363 ? -13.289 -10.837 8.702 1.00 98.81 363 LEU A CA 1
ATOM 2850 C C . LEU A 1 363 ? -13.532 -12.003 9.675 1.00 98.81 363 LEU A C 1
ATOM 2852 O O . LEU A 1 363 ? -12.631 -12.412 10.407 1.00 98.81 363 LEU A O 1
ATOM 2856 N N . LEU A 1 364 ? -14.767 -12.505 9.753 1.00 98.38 364 LEU A N 1
ATOM 2857 C CA . LEU A 1 364 ? -15.231 -13.328 10.885 1.00 98.38 364 LEU A CA 1
ATOM 2858 C C . LEU A 1 364 ? -15.154 -14.856 10.687 1.00 98.38 364 LEU A C 1
ATOM 2860 O O . LEU A 1 364 ? -15.606 -15.610 11.560 1.00 98.38 364 LEU A O 1
ATOM 2864 N N . GLY A 1 365 ? -14.576 -15.307 9.570 1.00 97.12 365 GLY A N 1
ATOM 2865 C CA . GLY A 1 365 ? -14.201 -16.699 9.312 1.00 97.12 365 GLY A CA 1
ATOM 2866 C C . GLY A 1 365 ? -15.380 -17.689 9.218 1.00 97.12 365 GLY A C 1
ATOM 2867 O O . GLY A 1 365 ? -16.391 -17.388 8.578 1.00 97.12 365 GLY A O 1
ATOM 2868 N N . PRO A 1 366 ? -15.285 -18.898 9.815 1.00 95.12 366 PRO A N 1
ATOM 2869 C CA . PRO A 1 366 ? -14.445 -19.221 10.970 1.00 95.12 366 PRO A CA 1
ATOM 2870 C C . PRO A 1 366 ? -13.100 -19.895 10.656 1.00 95.12 366 PRO A C 1
ATOM 2872 O O . PRO A 1 366 ? -12.292 -20.002 11.571 1.00 95.12 366 PRO A O 1
ATOM 2875 N N . GLY A 1 367 ? -12.843 -20.388 9.439 1.00 96.81 367 GLY A N 1
ATOM 2876 C CA . GLY A 1 367 ? -11.554 -20.991 9.072 1.00 96.81 367 GLY A CA 1
ATOM 2877 C C . GLY A 1 367 ? -10.628 -20.030 8.310 1.00 96.81 367 GLY A C 1
ATOM 2878 O O . GLY A 1 367 ? -11.111 -19.049 7.741 1.00 96.81 367 GLY A O 1
ATOM 2879 N N . PRO A 1 368 ? -9.315 -20.325 8.182 1.00 96.50 368 PRO A N 1
ATOM 2880 C CA . PRO A 1 368 ? -8.394 -19.497 7.393 1.00 96.50 368 PRO A CA 1
ATOM 2881 C C . PRO A 1 368 ? -8.859 -19.307 5.943 1.00 96.50 368 PRO A C 1
ATOM 2883 O O . PRO A 1 368 ? -8.786 -18.214 5.393 1.00 96.50 368 PRO A O 1
ATOM 2886 N N . LYS A 1 369 ? -9.417 -20.363 5.332 1.00 97.62 369 LYS A N 1
ATOM 2887 C CA . LYS A 1 369 ? -9.969 -20.320 3.967 1.00 97.62 369 LYS A CA 1
ATOM 2888 C C . LYS A 1 369 ? -11.211 -19.434 3.839 1.00 97.62 369 LYS A C 1
ATOM 2890 O O . LYS A 1 369 ? -11.481 -18.955 2.744 1.00 97.62 369 LYS A O 1
ATOM 2895 N N . ASP A 1 370 ? -11.960 -19.234 4.921 1.00 98.12 370 ASP A N 1
ATOM 2896 C CA . ASP A 1 370 ? -13.129 -18.353 4.937 1.00 98.12 370 ASP A CA 1
ATOM 2897 C C . ASP A 1 370 ? -12.693 -16.896 5.088 1.00 98.12 370 ASP A C 1
ATOM 2899 O O . ASP A 1 370 ? -13.146 -16.053 4.323 1.00 98.12 370 ASP A O 1
ATOM 2903 N N . VAL A 1 371 ? -11.726 -16.617 5.971 1.00 98.38 371 VAL A N 1
ATOM 2904 C CA . VAL A 1 371 ? -11.127 -15.278 6.102 1.00 98.38 371 VAL A CA 1
ATOM 2905 C C . VAL A 1 371 ? -10.448 -14.838 4.800 1.00 98.38 371 VAL A C 1
ATOM 2907 O O . VAL A 1 371 ? -10.645 -13.709 4.359 1.00 98.38 371 VAL A O 1
ATOM 2910 N N . MET A 1 372 ? -9.739 -15.736 4.105 1.00 98.00 372 MET A N 1
ATOM 2911 C CA . MET A 1 372 ? -9.177 -15.419 2.784 1.00 98.00 372 MET A CA 1
ATOM 2912 C C . MET A 1 372 ? -10.240 -15.289 1.678 1.00 98.00 372 MET A C 1
ATOM 2914 O O . MET A 1 372 ? -9.997 -14.587 0.699 1.00 98.00 372 MET A O 1
ATOM 2918 N N . ARG A 1 373 ? -11.427 -15.905 1.816 1.00 98.06 373 ARG A N 1
ATOM 2919 C CA . ARG A 1 373 ? -12.565 -15.660 0.906 1.00 98.06 373 ARG A CA 1
ATOM 2920 C C . ARG A 1 373 ? -13.170 -14.278 1.151 1.00 98.06 373 ARG A C 1
ATOM 2922 O O . ARG A 1 373 ? -13.391 -13.550 0.192 1.00 98.06 373 ARG A O 1
ATOM 2929 N N . GLN A 1 374 ? -13.356 -13.919 2.421 1.00 98.50 374 GLN A N 1
ATOM 2930 C CA . GLN A 1 374 ? -13.821 -12.607 2.871 1.00 98.50 374 GLN A CA 1
ATOM 2931 C C . GLN A 1 374 ? -12.871 -11.491 2.411 1.00 98.50 374 GLN A C 1
ATOM 2933 O O . GLN A 1 374 ? -13.322 -10.514 1.821 1.00 98.50 374 GLN A O 1
ATOM 2938 N N . TYR A 1 375 ? -11.555 -11.662 2.577 1.00 98.56 375 TYR A N 1
ATOM 2939 C CA . TYR A 1 375 ? -10.558 -10.730 2.040 1.00 98.56 375 TYR A CA 1
ATOM 2940 C C . TYR A 1 375 ? -10.632 -10.643 0.505 1.00 98.56 375 TYR A C 1
ATOM 2942 O O . TYR A 1 375 ? -10.739 -9.546 -0.039 1.00 98.56 375 TYR A O 1
ATOM 2950 N N . LYS A 1 376 ? -10.707 -11.787 -0.196 1.00 97.44 376 LYS A N 1
ATOM 2951 C CA . LYS A 1 376 ? -10.877 -11.830 -1.659 1.00 97.44 376 LYS A CA 1
ATOM 2952 C C . LYS A 1 376 ? -12.115 -11.067 -2.152 1.00 97.44 376 LYS A C 1
ATOM 2954 O O . LYS A 1 376 ? -12.055 -10.443 -3.209 1.00 97.44 376 LYS A O 1
ATOM 2959 N N . SER A 1 377 ? -13.241 -11.118 -1.437 1.00 97.75 377 SER A N 1
ATOM 2960 C CA . SER A 1 377 ? -14.444 -10.360 -1.817 1.00 97.75 377 SER A CA 1
ATOM 2961 C C . SER A 1 377 ? -14.302 -8.842 -1.651 1.00 97.75 377 SER A C 1
ATOM 2963 O O . SER A 1 377 ? -15.148 -8.114 -2.157 1.00 97.75 377 SER A O 1
ATOM 2965 N N . LEU A 1 378 ? -13.246 -8.367 -0.981 1.00 98.50 378 LEU A N 1
ATOM 2966 C CA . LEU A 1 378 ? -12.935 -6.946 -0.819 1.00 98.50 378 LEU A CA 1
ATOM 2967 C C . LEU A 1 378 ? -11.866 -6.471 -1.808 1.00 98.50 378 LEU A C 1
ATOM 2969 O O . LEU A 1 378 ? -12.062 -5.448 -2.451 1.00 98.50 378 LEU A O 1
ATOM 2973 N N . THR A 1 379 ? -10.756 -7.202 -1.939 1.00 97.81 379 THR A N 1
ATOM 2974 C CA . THR A 1 379 ? -9.551 -6.758 -2.675 1.00 97.81 379 THR A CA 1
ATOM 2975 C C . THR A 1 379 ? -9.292 -7.524 -3.979 1.00 97.81 379 THR A C 1
ATOM 2977 O O . THR A 1 379 ? -8.325 -7.252 -4.688 1.00 97.81 379 THR A O 1
ATOM 2980 N N . GLY A 1 380 ? -10.152 -8.485 -4.328 1.00 96.44 380 GLY A N 1
ATOM 2981 C CA . GLY A 1 380 ? -9.999 -9.321 -5.516 1.00 96.44 380 GLY A CA 1
ATOM 2982 C C . GLY A 1 380 ? -9.152 -10.571 -5.286 1.00 96.44 380 GLY A C 1
ATOM 2983 O O . GLY A 1 380 ? -8.940 -11.042 -4.172 1.00 96.44 380 GLY A O 1
ATOM 2984 N N . SER A 1 381 ? -8.699 -11.181 -6.377 1.00 95.69 381 SER A N 1
ATOM 2985 C CA . SER A 1 381 ? -7.787 -12.325 -6.321 1.00 95.69 381 SER A CA 1
ATOM 2986 C C . SER A 1 381 ? -6.693 -12.199 -7.353 1.00 95.69 381 SER A C 1
ATOM 2988 O O . SER A 1 381 ? -6.937 -11.634 -8.416 1.00 95.69 381 SER A O 1
ATOM 2990 N N . THR A 1 382 ? -5.553 -12.826 -7.059 1.00 95.69 382 THR A N 1
ATOM 2991 C CA . THR A 1 382 ? -4.443 -13.064 -7.985 1.00 95.69 382 THR A CA 1
ATOM 2992 C C . THR A 1 382 ? -4.963 -13.313 -9.408 1.00 95.69 382 THR A C 1
ATOM 2994 O O . THR A 1 382 ? -5.704 -14.286 -9.608 1.00 95.69 382 THR A O 1
ATOM 2997 N N . PRO A 1 383 ? -4.623 -12.451 -10.386 1.00 92.44 383 PRO A N 1
ATOM 2998 C CA . PRO A 1 383 ? -4.885 -12.719 -11.794 1.00 92.44 383 PRO A CA 1
ATOM 2999 C C . PRO A 1 383 ? -4.276 -14.064 -12.197 1.00 92.44 383 PRO A C 1
ATOM 3001 O O . PRO A 1 383 ? -3.272 -14.483 -11.624 1.00 92.44 383 PRO A O 1
ATOM 3004 N N . LEU A 1 384 ? -4.869 -14.755 -13.173 1.00 95.31 384 LEU A N 1
ATOM 3005 C CA . LEU A 1 384 ? -4.313 -16.015 -13.671 1.00 95.31 384 LEU A CA 1
ATOM 3006 C C . LEU A 1 384 ? -2.952 -15.729 -14.339 1.00 95.31 384 LEU A C 1
ATOM 3008 O O . LEU A 1 384 ? -2.944 -15.061 -15.375 1.00 95.31 384 LEU A O 1
ATOM 3012 N N . PRO A 1 385 ? -1.813 -16.200 -13.792 1.00 95.69 385 PRO A N 1
ATOM 3013 C CA . PRO A 1 385 ? -0.515 -15.915 -14.389 1.00 95.69 385 PRO A CA 1
ATOM 3014 C C . PRO A 1 385 ? -0.379 -16.619 -15.749 1.00 95.69 385 PRO A C 1
ATOM 3016 O O . PRO A 1 385 ? -0.818 -17.768 -15.891 1.00 95.69 385 PRO A O 1
ATOM 3019 N N . PRO A 1 386 ? 0.253 -15.987 -16.754 1.00 94.50 386 PRO A N 1
ATOM 3020 C CA . PRO A 1 386 ? 0.615 -16.680 -17.982 1.00 94.50 386 PRO A CA 1
ATOM 3021 C C . PRO A 1 386 ? 1.627 -17.788 -17.659 1.00 94.50 386 PRO A C 1
ATOM 3023 O O . PRO A 1 386 ? 2.538 -17.590 -16.864 1.00 94.50 386 PRO A O 1
ATOM 3026 N N . MET A 1 387 ? 1.497 -18.961 -18.286 1.00 96.25 387 MET A N 1
ATOM 3027 C CA . MET A 1 387 ? 2.192 -20.191 -17.855 1.00 96.25 387 MET A CA 1
ATOM 3028 C C . MET A 1 387 ? 3.723 -20.062 -17.698 1.00 96.25 387 MET A C 1
ATOM 3030 O O . MET A 1 387 ? 4.299 -20.702 -16.824 1.00 96.25 387 MET A O 1
ATOM 3034 N N . PHE A 1 388 ? 4.376 -19.211 -18.495 1.00 97.06 388 PHE A N 1
ATOM 3035 C CA . PHE A 1 388 ? 5.822 -18.967 -18.411 1.00 97.06 388 PHE A CA 1
ATOM 3036 C C . PHE A 1 388 ? 6.241 -18.215 -17.126 1.00 97.06 388 PHE A C 1
ATOM 3038 O O . PHE A 1 388 ? 7.393 -18.296 -16.704 1.00 97.06 388 PHE A O 1
ATOM 3045 N N . SER A 1 389 ? 5.339 -17.457 -16.486 1.00 97.19 389 SER A N 1
ATOM 3046 C CA . SER A 1 389 ? 5.658 -16.612 -15.324 1.00 97.19 389 SER A CA 1
ATOM 3047 C C . SER A 1 389 ? 5.636 -17.355 -13.983 1.00 97.19 389 SER A C 1
ATOM 3049 O O . SER A 1 389 ? 5.822 -16.731 -12.945 1.00 97.19 389 SER A O 1
ATOM 3051 N N . VAL A 1 390 ? 5.406 -18.673 -13.998 1.00 97.44 390 VAL A N 1
ATOM 3052 C CA . VAL A 1 390 ? 5.528 -19.571 -12.829 1.00 97.44 390 VAL A CA 1
ATOM 3053 C C . VAL A 1 390 ? 6.626 -20.634 -13.009 1.00 97.44 390 VAL A C 1
ATOM 3055 O O . VAL A 1 390 ? 6.755 -21.542 -12.190 1.00 97.44 390 VAL A O 1
ATOM 3058 N N . ALA A 1 391 ? 7.399 -20.535 -14.093 1.00 97.25 391 ALA A N 1
ATOM 3059 C CA . ALA A 1 391 ? 8.548 -21.384 -14.398 1.00 97.25 391 ALA A CA 1
ATOM 3060 C C . ALA A 1 391 ? 9.868 -20.706 -13.966 1.00 97.25 391 ALA A C 1
ATOM 3062 O O . ALA A 1 391 ? 9.853 -19.741 -13.204 1.00 97.25 391 ALA A O 1
ATOM 3063 N N . TYR A 1 392 ? 11.026 -21.204 -14.417 1.00 98.56 392 TYR A N 1
ATOM 3064 C CA . TYR A 1 392 ? 12.321 -20.639 -14.019 1.00 98.56 392 TYR A CA 1
ATOM 3065 C C . TYR A 1 392 ? 12.692 -19.376 -14.819 1.00 98.56 392 TYR A C 1
ATOM 3067 O O . TYR A 1 392 ? 12.585 -19.333 -16.049 1.00 98.56 392 TYR A O 1
ATOM 3075 N N . HIS A 1 393 ? 13.116 -18.339 -14.091 1.00 98.81 393 HIS A N 1
ATOM 3076 C CA . HIS A 1 393 ? 13.422 -16.992 -14.576 1.00 98.81 393 HIS A CA 1
ATOM 3077 C C . HIS A 1 393 ? 14.889 -16.662 -14.290 1.00 98.81 393 HIS A C 1
ATOM 3079 O O . HIS A 1 393 ? 15.361 -16.853 -13.172 1.00 98.81 393 HIS A O 1
ATOM 3085 N N . GLN A 1 394 ? 15.603 -16.160 -15.298 1.00 98.81 394 GLN A N 1
ATOM 3086 C CA . GLN A 1 394 ? 17.048 -15.939 -15.248 1.00 98.81 394 GLN A CA 1
ATOM 3087 C C . GLN A 1 394 ? 17.378 -14.445 -15.404 1.00 98.81 394 GLN A C 1
ATOM 3089 O O . GLN A 1 394 ? 17.300 -13.873 -16.496 1.00 98.81 394 GLN A O 1
ATOM 3094 N N . SER A 1 395 ? 17.791 -13.819 -14.300 1.00 98.75 395 SER A N 1
ATOM 3095 C CA . SER A 1 395 ? 18.090 -12.384 -14.190 1.00 98.75 395 SER A CA 1
ATOM 3096 C C . SER A 1 395 ? 19.473 -12.112 -13.586 1.00 98.75 395 SER A C 1
ATOM 3098 O O . SER A 1 395 ? 20.040 -12.966 -12.903 1.00 98.75 395 SER A O 1
ATOM 3100 N N . ARG A 1 396 ? 20.005 -10.915 -13.854 1.00 98.56 396 ARG A N 1
ATOM 3101 C CA . ARG A 1 396 ? 21.093 -10.254 -13.117 1.00 98.56 396 ARG A CA 1
ATOM 3102 C C . ARG A 1 396 ? 21.220 -8.792 -13.552 1.00 98.56 396 ARG A C 1
ATOM 3104 O O . ARG A 1 396 ? 21.074 -8.511 -14.740 1.00 98.56 396 ARG A O 1
ATOM 3111 N N . TRP A 1 397 ? 21.671 -7.929 -12.645 1.00 97.38 397 TRP A N 1
ATOM 3112 C CA . TRP A 1 397 ? 22.223 -6.614 -12.979 1.00 97.38 397 TRP A CA 1
ATOM 3113 C C . TRP A 1 397 ? 23.675 -6.754 -13.477 1.00 97.38 397 TRP A C 1
ATOM 3115 O O . TRP A 1 397 ? 24.573 -7.141 -12.723 1.00 97.38 397 TRP A O 1
ATOM 3125 N N . ASN A 1 398 ? 24.018 -6.513 -14.744 1.00 98.00 398 ASN A N 1
ATOM 3126 C CA . ASN A 1 398 ? 23.208 -6.550 -15.969 1.00 98.00 398 ASN A CA 1
ATOM 3127 C C . ASN A 1 398 ? 23.745 -7.662 -16.896 1.00 98.00 398 ASN A C 1
ATOM 3129 O O . ASN A 1 398 ? 24.933 -7.997 -16.810 1.00 98.00 398 ASN A O 1
ATOM 3133 N N . TYR A 1 399 ? 22.954 -8.171 -17.845 1.00 98.69 399 TYR A N 1
ATOM 3134 C CA . TYR A 1 399 ? 23.562 -8.705 -19.078 1.00 98.69 399 TYR A CA 1
ATOM 3135 C C . TYR A 1 399 ? 24.138 -7.548 -19.892 1.00 98.69 399 TYR A C 1
ATOM 3137 O O . TYR A 1 399 ? 23.550 -6.463 -19.932 1.00 98.69 399 TYR A O 1
ATOM 3145 N N . ASN A 1 400 ? 25.304 -7.776 -20.487 1.00 98.38 400 ASN A N 1
ATOM 3146 C CA . ASN A 1 400 ? 26.141 -6.731 -21.067 1.00 98.38 400 ASN A CA 1
ATOM 3147 C C . ASN A 1 400 ? 25.586 -6.216 -22.402 1.00 98.38 400 ASN A C 1
ATOM 3149 O O . ASN A 1 400 ? 25.598 -5.010 -22.635 1.00 98.38 400 ASN A O 1
ATOM 3153 N N . ASP A 1 401 ? 25.107 -7.118 -23.262 1.00 98.69 401 ASP A N 1
ATOM 3154 C CA . ASP A 1 401 ? 24.646 -6.827 -24.622 1.00 98.69 401 ASP A CA 1
ATOM 3155 C C . ASP A 1 401 ? 23.804 -7.982 -25.217 1.00 98.69 401 ASP A C 1
ATOM 3157 O O . ASP A 1 401 ? 23.523 -8.997 -24.570 1.00 98.69 401 ASP A O 1
ATOM 3161 N N . GLN A 1 402 ? 23.388 -7.825 -26.477 1.00 98.12 402 GLN A N 1
ATOM 3162 C CA . GLN A 1 402 ? 22.638 -8.818 -27.257 1.00 98.12 402 GLN A CA 1
ATOM 3163 C C . GLN A 1 402 ? 23.417 -10.105 -27.625 1.00 98.12 402 GLN A C 1
ATOM 3165 O O . GLN A 1 402 ? 22.822 -11.046 -28.169 1.00 98.12 402 GLN A O 1
ATOM 3170 N N . ASP A 1 403 ? 24.727 -10.159 -27.379 1.00 98.44 403 ASP A N 1
ATOM 3171 C CA . ASP A 1 403 ? 25.577 -11.337 -27.575 1.00 98.44 403 ASP A CA 1
ATOM 3172 C C . ASP A 1 403 ? 25.705 -12.131 -26.263 1.00 98.44 403 ASP A C 1
ATOM 3174 O O . ASP A 1 403 ? 25.581 -13.355 -26.287 1.00 98.44 403 ASP A O 1
ATOM 3178 N N . ASP A 1 404 ? 25.811 -11.452 -25.118 1.00 98.81 404 ASP A N 1
ATOM 3179 C CA . ASP A 1 404 ? 25.708 -12.030 -23.769 1.00 98.81 404 ASP A CA 1
ATOM 3180 C C . ASP A 1 404 ? 24.352 -12.734 -23.570 1.00 98.81 404 ASP A C 1
ATOM 3182 O O . ASP A 1 404 ? 24.301 -13.924 -23.262 1.00 98.81 404 ASP A O 1
ATOM 3186 N N . VAL A 1 405 ? 23.240 -12.062 -23.908 1.00 98.75 405 VAL A N 1
ATOM 3187 C CA . VAL A 1 405 ? 21.885 -12.657 -23.895 1.00 98.75 405 VAL A CA 1
ATOM 3188 C C . VAL A 1 405 ? 21.808 -13.955 -24.712 1.00 98.75 405 VAL A C 1
ATOM 3190 O O . VAL A 1 405 ? 21.183 -14.925 -24.281 1.00 98.75 405 VAL A O 1
ATOM 3193 N N . ARG A 1 406 ? 22.458 -13.995 -25.884 1.00 98.56 406 ARG A N 1
ATOM 3194 C CA . ARG A 1 406 ? 22.510 -15.181 -26.756 1.00 98.56 406 ARG A CA 1
ATOM 3195 C C . ARG A 1 406 ? 23.385 -16.286 -26.163 1.00 98.56 406 ARG A C 1
ATOM 3197 O O . ARG A 1 406 ? 23.040 -17.457 -26.288 1.00 98.56 406 ARG A O 1
ATOM 3204 N N . SER A 1 407 ? 24.506 -15.916 -25.547 1.00 98.75 407 SER A N 1
ATOM 3205 C CA . SER A 1 407 ? 25.432 -16.832 -24.878 1.00 98.75 407 SER A CA 1
ATOM 3206 C C . SER A 1 407 ? 24.748 -17.541 -23.707 1.00 98.75 407 SER A C 1
ATOM 3208 O O . SER A 1 407 ? 24.792 -18.766 -23.611 1.00 98.75 407 SER A O 1
ATOM 3210 N N . VAL A 1 408 ? 24.022 -16.784 -22.878 1.00 98.81 408 VAL A N 1
ATOM 3211 C CA . VAL A 1 408 ? 23.226 -17.308 -21.761 1.00 98.81 408 VAL A CA 1
ATOM 3212 C C . VAL A 1 408 ? 22.130 -18.250 -22.271 1.00 98.81 408 VAL A C 1
ATOM 3214 O O . VAL A 1 408 ? 22.101 -19.410 -21.870 1.00 98.81 408 VAL A O 1
ATOM 3217 N N . ASP A 1 409 ? 21.285 -17.806 -23.208 1.00 98.81 409 ASP A N 1
ATOM 3218 C CA . ASP A 1 409 ? 20.209 -18.619 -23.803 1.00 98.81 409 ASP A CA 1
ATOM 3219 C C . ASP A 1 409 ? 20.712 -19.930 -24.445 1.00 98.81 409 ASP A C 1
ATOM 3221 O O . ASP A 1 409 ? 20.076 -20.977 -24.306 1.00 98.81 409 ASP A O 1
ATOM 3225 N N . ALA A 1 410 ? 21.871 -19.901 -25.111 1.00 98.69 410 ALA A N 1
ATOM 3226 C CA . ALA A 1 410 ? 22.516 -21.098 -25.648 1.00 98.69 410 ALA A CA 1
ATOM 3227 C C . ALA A 1 410 ? 23.097 -22.004 -24.547 1.00 98.69 410 ALA A C 1
ATOM 3229 O O . ALA A 1 410 ? 22.992 -23.226 -24.651 1.00 98.69 410 ALA A O 1
ATOM 3230 N N . GLY A 1 411 ? 23.658 -21.428 -23.480 1.00 98.81 411 GLY A N 1
ATOM 3231 C CA . GLY A 1 411 ? 24.213 -22.168 -22.346 1.00 98.81 411 GLY A CA 1
ATOM 3232 C C . GLY A 1 411 ? 23.172 -23.022 -21.616 1.00 98.81 411 GLY A C 1
ATOM 3233 O O . GLY A 1 411 ? 23.474 -24.157 -21.244 1.00 98.81 411 GLY A O 1
ATOM 3234 N N . PHE A 1 412 ? 21.934 -22.536 -21.475 1.00 98.81 412 PHE A N 1
ATOM 3235 C CA . PHE A 1 412 ? 20.826 -23.329 -20.920 1.00 98.81 412 PHE A CA 1
ATOM 3236 C C . PHE A 1 412 ? 20.482 -24.553 -21.778 1.00 98.81 412 PHE A C 1
ATOM 3238 O O . PHE A 1 412 ? 20.247 -25.632 -21.232 1.00 98.81 412 PHE A O 1
ATOM 3245 N N . ASP A 1 413 ? 20.508 -24.414 -23.106 1.00 98.62 413 ASP A N 1
ATOM 3246 C CA . ASP A 1 413 ? 20.264 -25.532 -24.025 1.00 98.62 413 ASP A CA 1
ATOM 3247 C C . ASP A 1 413 ? 21.425 -26.539 -24.011 1.00 98.62 413 ASP A C 1
ATOM 3249 O O . ASP A 1 413 ? 21.191 -27.744 -23.942 1.00 98.62 413 ASP A O 1
ATOM 3253 N N . GLU A 1 414 ? 22.674 -26.056 -24.019 1.00 98.75 414 GLU A N 1
ATOM 3254 C CA . GLU A 1 414 ? 23.890 -26.882 -23.947 1.00 98.75 414 GLU A CA 1
ATOM 3255 C C . GLU A 1 414 ? 23.933 -27.736 -22.671 1.00 98.75 414 GLU A C 1
ATOM 3257 O O . GLU A 1 414 ? 24.267 -28.921 -22.719 1.00 98.75 414 GLU A O 1
ATOM 3262 N N . HIS A 1 415 ? 23.551 -27.151 -21.533 1.00 98.75 415 HIS A N 1
ATOM 3263 C CA . HIS A 1 415 ? 23.569 -27.816 -20.229 1.00 98.75 4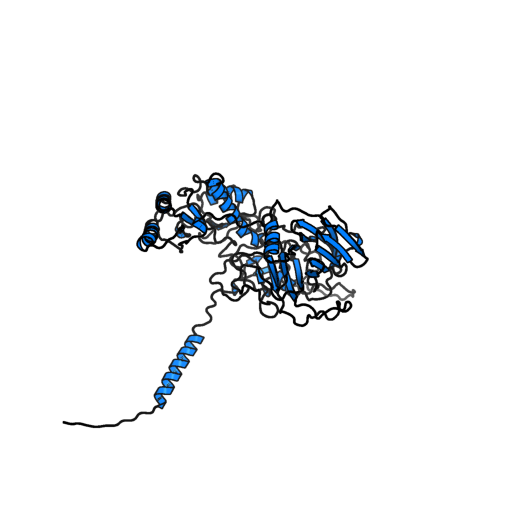15 HIS A CA 1
ATOM 3264 C C . HIS A 1 415 ? 22.248 -28.535 -19.898 1.00 98.75 415 HIS A C 1
ATOM 3266 O O . HIS A 1 415 ? 22.136 -29.142 -18.831 1.00 98.75 415 HIS A O 1
ATOM 3272 N N . ASN A 1 416 ? 21.261 -28.504 -20.805 1.00 98.25 416 ASN A N 1
ATOM 3273 C CA . ASN A 1 416 ? 19.926 -29.091 -20.640 1.00 98.25 416 ASN A CA 1
ATOM 3274 C C . ASN A 1 416 ? 19.227 -28.634 -19.336 1.00 98.25 416 ASN A C 1
ATOM 3276 O O . ASN A 1 416 ? 18.658 -29.435 -18.590 1.00 98.25 416 ASN A O 1
ATOM 3280 N N . ILE A 1 417 ? 19.280 -27.329 -19.058 1.00 98.75 417 ILE A N 1
ATOM 3281 C CA . ILE A 1 417 ? 18.601 -26.688 -17.927 1.00 98.75 417 ILE A CA 1
ATOM 3282 C C . ILE A 1 417 ? 17.382 -25.920 -18.476 1.00 98.75 417 ILE A C 1
ATOM 3284 O O . ILE A 1 417 ? 17.546 -25.061 -19.344 1.00 98.75 417 ILE A O 1
ATOM 3288 N N . PRO A 1 418 ? 16.148 -26.199 -18.020 1.00 98.31 418 PRO A N 1
ATOM 3289 C CA . PRO A 1 418 ? 14.966 -25.489 -18.498 1.00 98.31 418 PRO A CA 1
ATOM 3290 C C . PRO A 1 418 ? 14.873 -24.084 -17.888 1.00 98.31 418 PRO A C 1
ATOM 3292 O O . PRO A 1 418 ? 15.031 -23.913 -16.681 1.00 98.31 418 PRO A O 1
ATOM 3295 N N . TYR A 1 419 ? 14.559 -23.090 -18.720 1.00 98.62 419 TYR A N 1
ATOM 3296 C CA . TYR A 1 419 ? 14.176 -21.744 -18.291 1.00 98.62 419 TYR A CA 1
ATOM 3297 C C . TYR A 1 419 ? 13.231 -21.105 -19.318 1.00 98.62 419 TYR A C 1
ATOM 3299 O O . TYR A 1 419 ? 13.321 -21.400 -20.517 1.00 98.62 419 TYR A O 1
ATOM 3307 N N . ASP A 1 420 ? 12.361 -20.218 -18.836 1.00 98.56 420 ASP A N 1
ATOM 3308 C CA . ASP A 1 420 ? 11.241 -19.652 -19.593 1.00 98.56 420 ASP A CA 1
ATOM 3309 C C . ASP A 1 420 ? 11.394 -18.155 -19.890 1.00 98.56 420 ASP A C 1
ATOM 3311 O O . ASP A 1 420 ? 10.897 -17.691 -20.916 1.00 98.56 420 ASP A O 1
ATOM 3315 N N . ALA A 1 421 ? 12.074 -17.386 -19.032 1.00 98.62 421 ALA A N 1
ATOM 3316 C CA . ALA A 1 421 ? 12.223 -15.937 -19.194 1.00 98.62 421 ALA A CA 1
ATOM 3317 C C . ALA A 1 421 ? 13.641 -15.432 -18.883 1.00 98.62 421 ALA A C 1
ATOM 3319 O O . ALA A 1 421 ? 14.205 -15.758 -17.837 1.00 98.62 421 ALA A O 1
ATOM 3320 N N . LEU A 1 422 ? 14.190 -14.599 -19.777 1.00 98.81 422 LEU A N 1
ATOM 3321 C CA . LEU A 1 422 ? 15.444 -13.860 -19.574 1.00 98.81 422 LEU A CA 1
ATOM 3322 C C . LEU A 1 422 ? 15.132 -12.386 -19.296 1.00 98.81 422 LEU A C 1
ATOM 3324 O O . LEU A 1 422 ? 14.323 -11.784 -20.000 1.00 98.81 422 LEU A O 1
ATOM 3328 N N . TRP A 1 423 ? 15.760 -11.811 -18.276 1.00 98.88 423 TRP A N 1
ATOM 3329 C CA . TRP A 1 423 ? 15.460 -10.457 -17.800 1.00 98.88 423 TRP A CA 1
ATOM 3330 C C . TRP A 1 423 ? 16.532 -9.449 -18.222 1.00 98.88 423 TRP A C 1
ATOM 3332 O O . TRP A 1 423 ? 17.717 -9.757 -18.193 1.00 98.88 423 TRP A O 1
ATOM 3342 N N . LEU A 1 424 ? 16.129 -8.234 -18.582 1.00 98.88 424 LEU A N 1
ATOM 3343 C CA . LEU A 1 424 ? 17.013 -7.118 -18.896 1.00 98.88 424 LEU A CA 1
ATOM 3344 C C . LEU A 1 424 ? 16.804 -5.978 -17.902 1.00 98.88 424 LEU A C 1
ATOM 3346 O O . LEU A 1 424 ? 15.804 -5.263 -17.935 1.00 98.88 424 LEU A O 1
ATOM 3350 N N . ASP A 1 425 ? 17.805 -5.842 -17.045 1.00 98.88 425 ASP A N 1
ATOM 3351 C CA . ASP A 1 425 ? 17.972 -4.830 -16.005 1.00 98.88 425 ASP A CA 1
ATOM 3352 C C . ASP A 1 425 ? 18.472 -3.485 -16.617 1.00 98.88 425 ASP A C 1
ATOM 3354 O O . ASP A 1 425 ? 18.671 -3.395 -17.839 1.00 98.88 425 ASP A O 1
ATOM 3358 N N . ILE A 1 426 ? 18.624 -2.421 -15.821 1.00 98.50 426 ILE A N 1
ATOM 3359 C CA . ILE A 1 426 ? 18.607 -1.003 -16.243 1.00 98.50 426 ILE A CA 1
ATOM 3360 C C . ILE A 1 426 ? 19.635 -0.605 -17.317 1.00 98.50 426 ILE A C 1
ATOM 3362 O O . ILE A 1 426 ? 19.380 0.320 -18.096 1.00 98.50 426 ILE A O 1
ATOM 3366 N N . GLU A 1 427 ? 20.774 -1.298 -17.431 1.00 98.62 427 GLU A N 1
ATOM 3367 C CA . GLU A 1 427 ? 21.808 -1.009 -18.443 1.00 98.62 427 GLU A CA 1
ATOM 3368 C C . GLU A 1 427 ? 21.399 -1.371 -19.881 1.00 98.62 427 GLU A C 1
ATOM 3370 O O . GLU A 1 427 ? 22.183 -1.125 -20.805 1.00 98.62 427 GLU A O 1
ATOM 3375 N N . HIS A 1 428 ? 20.200 -1.932 -20.092 1.00 98.81 428 HIS A N 1
ATOM 3376 C CA . HIS A 1 428 ? 19.642 -2.147 -21.431 1.00 98.81 428 HIS A CA 1
ATOM 3377 C C . HIS A 1 428 ? 19.105 -0.870 -22.095 1.00 98.81 428 HIS A C 1
ATOM 3379 O O . HIS A 1 428 ? 18.930 -0.851 -23.312 1.00 98.81 428 HIS A O 1
ATOM 3385 N N . THR A 1 429 ? 18.843 0.178 -21.312 1.00 98.81 429 THR A N 1
ATOM 3386 C CA . THR A 1 429 ? 18.263 1.454 -21.764 1.00 98.81 429 THR A CA 1
ATOM 3387 C C . THR A 1 429 ? 19.315 2.418 -22.327 1.00 98.81 429 THR A C 1
ATOM 3389 O O . THR A 1 429 ? 20.484 2.368 -21.938 1.00 98.81 429 THR A O 1
ATOM 3392 N N . ASP A 1 430 ? 18.912 3.370 -23.178 1.00 98.50 430 ASP A N 1
ATOM 3393 C CA . ASP A 1 430 ? 19.769 4.511 -23.530 1.00 98.50 430 ASP A CA 1
ATOM 3394 C C . ASP A 1 430 ? 19.896 5.451 -22.319 1.00 98.50 430 ASP A C 1
ATOM 3396 O O . ASP A 1 430 ? 19.042 6.302 -22.066 1.00 98.50 430 ASP A O 1
ATOM 3400 N N . GLY A 1 431 ? 20.948 5.261 -21.519 1.00 97.75 431 GLY A N 1
ATOM 3401 C CA . GLY A 1 431 ? 21.306 6.163 -20.424 1.00 97.75 431 GLY A CA 1
ATOM 3402 C C . GLY A 1 431 ? 20.192 6.379 -19.393 1.00 97.75 431 GLY A C 1
ATOM 3403 O O . GLY A 1 431 ? 19.969 7.529 -18.995 1.00 97.75 431 GLY A O 1
ATOM 3404 N N . LYS A 1 432 ? 19.505 5.293 -18.993 1.00 98.56 432 LYS A N 1
ATOM 3405 C CA . LYS A 1 432 ? 18.380 5.260 -18.034 1.00 98.56 432 LYS A CA 1
ATOM 3406 C C . LYS A 1 432 ? 17.150 6.064 -18.479 1.00 98.56 432 LYS A C 1
ATOM 3408 O O . LYS A 1 432 ? 16.465 6.713 -17.691 1.00 98.56 432 LYS A O 1
ATOM 3413 N N . LYS A 1 433 ? 16.852 6.003 -19.779 1.00 98.75 433 LYS A N 1
ATOM 3414 C CA . LYS A 1 433 ? 15.566 6.411 -20.361 1.00 98.75 433 LYS A CA 1
ATOM 3415 C C . LYS A 1 433 ? 14.724 5.169 -20.641 1.00 98.75 433 LYS A C 1
ATOM 3417 O O . LYS A 1 433 ? 15.034 4.410 -21.557 1.00 98.75 433 LYS A O 1
ATOM 3422 N N . TYR A 1 434 ? 13.669 4.946 -19.867 1.00 98.69 434 TYR A N 1
ATOM 3423 C CA . TYR A 1 434 ? 12.742 3.836 -20.105 1.00 98.69 434 TYR A CA 1
ATOM 3424 C C . TYR A 1 434 ? 12.031 3.957 -21.467 1.00 98.69 434 TYR A C 1
ATOM 3426 O O . TYR A 1 434 ? 12.033 5.015 -22.097 1.00 98.69 434 TYR A O 1
ATOM 3434 N N . PHE A 1 435 ? 11.480 2.844 -21.963 1.00 98.62 435 PHE A N 1
ATOM 3435 C CA . PHE A 1 435 ? 10.973 2.704 -23.342 1.00 98.62 435 PHE A CA 1
ATOM 3436 C C . PHE A 1 435 ? 12.027 2.959 -24.449 1.00 98.62 435 PHE A C 1
ATOM 3438 O O . PHE A 1 435 ? 11.678 3.195 -25.607 1.00 98.62 435 PHE A O 1
ATOM 3445 N N . THR A 1 436 ? 13.324 2.884 -24.122 1.00 98.75 436 THR A N 1
ATOM 3446 C CA . THR A 1 436 ? 14.441 2.968 -25.082 1.00 98.75 436 THR A CA 1
ATOM 3447 C C . THR A 1 436 ? 15.390 1.773 -24.951 1.00 98.75 436 THR A C 1
ATOM 3449 O O . THR A 1 436 ? 15.257 0.965 -24.034 1.00 98.75 436 THR A O 1
ATOM 3452 N N . TRP A 1 437 ? 16.360 1.678 -25.863 1.00 98.81 437 TRP A N 1
ATOM 3453 C CA . TRP A 1 437 ? 17.399 0.648 -25.880 1.00 98.81 437 TRP A CA 1
ATOM 3454 C C . TRP A 1 437 ? 18.763 1.306 -26.097 1.00 98.81 437 TRP A C 1
ATOM 3456 O O . TRP A 1 437 ? 18.866 2.224 -26.912 1.00 98.81 437 TRP A O 1
ATOM 3466 N N . ASP A 1 438 ? 19.804 0.830 -25.413 1.00 98.69 438 ASP A N 1
ATOM 3467 C CA . ASP A 1 438 ? 21.188 1.240 -25.667 1.00 98.69 438 ASP A CA 1
ATOM 3468 C C . ASP A 1 438 ? 21.553 0.885 -27.126 1.00 98.69 438 ASP A C 1
ATOM 3470 O O . ASP A 1 438 ? 21.543 -0.299 -27.491 1.00 98.69 438 ASP A O 1
ATOM 3474 N N . PRO A 1 439 ? 21.871 1.875 -27.984 1.00 98.06 439 PRO A N 1
ATOM 3475 C CA . PRO A 1 439 ? 22.013 1.654 -29.422 1.00 98.06 439 PRO A CA 1
ATOM 3476 C C . PRO A 1 439 ? 23.269 0.857 -29.802 1.00 98.06 439 PRO A C 1
ATOM 3478 O O . PRO A 1 439 ? 23.382 0.425 -30.950 1.00 98.06 439 PRO A O 1
ATOM 3481 N N . PHE A 1 440 ? 24.204 0.653 -28.868 1.00 98.19 440 PHE A N 1
ATOM 3482 C CA . PHE A 1 440 ? 25.425 -0.122 -29.081 1.00 98.19 440 PHE A CA 1
ATOM 3483 C C . PHE A 1 440 ? 25.289 -1.545 -28.528 1.00 98.19 440 PHE A C 1
ATOM 3485 O O . PHE A 1 440 ? 25.597 -2.501 -29.238 1.00 98.19 440 PHE A O 1
ATOM 3492 N N . LYS A 1 441 ? 24.788 -1.697 -27.294 1.00 98.44 441 LYS A N 1
ATOM 3493 C CA . LYS A 1 441 ? 24.604 -3.006 -26.637 1.00 98.44 441 LYS A CA 1
ATOM 3494 C C . LYS A 1 441 ? 23.411 -3.791 -27.189 1.00 98.44 441 LYS A C 1
ATOM 3496 O O . LYS A 1 441 ? 23.469 -5.012 -27.308 1.00 98.44 441 LYS A O 1
ATOM 3501 N N . PHE A 1 442 ? 22.315 -3.102 -27.509 1.00 98.50 442 PHE A N 1
ATOM 3502 C CA . PHE A 1 442 ? 21.020 -3.702 -27.845 1.00 98.50 442 PHE A CA 1
ATOM 3503 C C . PHE A 1 442 ? 20.485 -3.146 -29.170 1.00 98.50 442 PHE A C 1
ATOM 3505 O O . PHE A 1 442 ? 19.323 -2.774 -29.294 1.00 98.50 442 PHE A O 1
ATOM 3512 N N . SER A 1 443 ? 21.356 -3.118 -30.185 1.00 97.94 443 SER A N 1
ATOM 3513 C CA . SER A 1 443 ? 21.091 -2.562 -31.523 1.00 97.94 443 SER A CA 1
ATOM 3514 C C . SER A 1 443 ? 19.916 -3.205 -32.282 1.00 97.94 443 SER A C 1
ATOM 3516 O O . SER A 1 443 ? 19.320 -2.568 -33.150 1.00 97.94 443 SER A O 1
ATOM 3518 N N . GLN A 1 444 ? 19.590 -4.472 -31.995 1.00 98.25 444 GLN A N 1
ATOM 3519 C CA . GLN A 1 444 ? 18.562 -5.255 -32.698 1.00 98.25 444 GLN A CA 1
ATOM 3520 C C . GLN A 1 444 ? 17.615 -5.968 -31.707 1.00 98.25 444 GLN A C 1
ATOM 3522 O O . GLN A 1 444 ? 17.563 -7.203 -31.670 1.00 98.25 444 GLN A O 1
ATOM 3527 N N . PRO A 1 445 ? 16.840 -5.218 -30.898 1.00 98.31 445 PRO A N 1
ATOM 3528 C CA . PRO A 1 445 ? 16.093 -5.779 -29.772 1.00 98.31 445 PRO A CA 1
ATOM 3529 C C . PRO A 1 445 ? 14.964 -6.711 -30.225 1.00 98.31 445 PRO A C 1
ATOM 3531 O O . PRO A 1 445 ? 14.812 -7.802 -29.680 1.00 98.31 445 PRO A O 1
ATOM 3534 N N . GLU A 1 446 ? 14.257 -6.375 -31.310 1.00 98.31 446 GLU A N 1
ATOM 3535 C CA . GLU A 1 446 ? 13.265 -7.276 -31.906 1.00 98.31 446 GLU A CA 1
ATOM 3536 C C . GLU A 1 446 ? 13.868 -8.620 -32.326 1.00 98.31 446 GLU A C 1
ATOM 3538 O O . GLU A 1 446 ? 13.241 -9.656 -32.123 1.00 98.31 446 GLU A O 1
ATOM 3543 N N . GLN A 1 447 ? 15.071 -8.635 -32.913 1.00 98.38 447 GLN A N 1
ATOM 3544 C CA . GLN A 1 447 ? 15.715 -9.883 -33.330 1.00 98.38 447 GLN A CA 1
ATOM 3545 C C . GLN A 1 447 ? 16.106 -10.718 -32.106 1.00 98.38 447 GLN A C 1
ATOM 3547 O O . GLN A 1 447 ? 15.847 -11.918 -32.075 1.00 98.38 447 GLN A O 1
ATOM 3552 N N . MET A 1 448 ? 16.663 -10.077 -31.076 1.00 98.50 448 MET A N 1
ATOM 3553 C CA . MET A 1 448 ? 16.997 -10.711 -29.801 1.00 98.50 448 MET A CA 1
ATOM 3554 C C . MET A 1 448 ? 15.762 -11.364 -29.151 1.00 98.50 448 MET A C 1
ATOM 3556 O O . MET A 1 448 ? 15.806 -12.546 -28.811 1.00 98.50 448 MET A O 1
ATOM 3560 N N . ILE A 1 449 ? 14.631 -10.654 -29.067 1.00 98.62 449 ILE A N 1
ATOM 3561 C CA . ILE A 1 449 ? 13.380 -11.196 -28.508 1.00 98.62 449 ILE A CA 1
ATOM 3562 C C . ILE A 1 449 ? 12.805 -12.311 -29.404 1.00 98.62 449 ILE A C 1
ATOM 3564 O O . ILE A 1 449 ? 12.351 -13.342 -28.900 1.00 98.62 449 ILE A O 1
ATOM 3568 N N . ARG A 1 450 ? 12.855 -12.157 -30.737 1.00 98.50 450 ARG A N 1
ATOM 3569 C CA . ARG A 1 450 ? 12.413 -13.183 -31.704 1.00 98.50 450 ARG A CA 1
ATOM 3570 C C . ARG A 1 450 ? 13.249 -14.469 -31.610 1.00 98.50 450 ARG A C 1
ATOM 3572 O O . ARG A 1 450 ? 12.686 -15.553 -31.725 1.00 98.50 450 ARG A O 1
ATOM 3579 N N . ASN A 1 451 ? 14.550 -14.372 -31.326 1.00 98.12 451 ASN A N 1
ATOM 3580 C CA . ASN A 1 451 ? 15.427 -15.534 -31.140 1.00 98.12 451 ASN A CA 1
ATOM 3581 C C . ASN A 1 451 ? 15.056 -16.353 -29.890 1.00 98.12 451 ASN A C 1
ATOM 3583 O O . ASN A 1 451 ? 14.952 -17.575 -29.982 1.00 98.12 451 ASN A O 1
ATOM 3587 N N . LEU A 1 452 ? 14.789 -15.699 -28.750 1.00 97.75 452 LEU A N 1
ATOM 3588 C CA . LEU A 1 452 ? 14.318 -16.385 -27.535 1.00 97.75 452 LEU A CA 1
ATOM 3589 C C . LEU A 1 452 ? 12.928 -17.007 -27.744 1.00 97.75 452 LEU A C 1
ATOM 3591 O O . LEU A 1 452 ? 12.674 -18.162 -27.403 1.00 97.75 452 LEU A O 1
ATOM 3595 N N . THR A 1 453 ? 12.009 -16.243 -28.334 1.00 97.50 453 THR A N 1
ATOM 3596 C CA . THR A 1 453 ? 10.605 -16.660 -28.485 1.00 97.50 453 THR A CA 1
ATOM 3597 C C . THR A 1 453 ? 10.411 -17.766 -29.520 1.00 97.50 453 THR A C 1
ATOM 3599 O O . THR A 1 453 ? 9.500 -18.577 -29.362 1.00 97.50 453 THR A O 1
ATOM 3602 N N . ALA A 1 454 ? 11.321 -17.911 -30.490 1.00 98.12 454 ALA A N 1
ATOM 3603 C CA . ALA A 1 454 ? 11.398 -19.086 -31.363 1.00 98.12 454 ALA A CA 1
ATOM 3604 C C . ALA A 1 454 ? 11.659 -20.405 -30.600 1.00 98.12 454 ALA A C 1
ATOM 3606 O O . ALA A 1 454 ? 11.285 -21.470 -31.087 1.00 98.12 454 ALA A O 1
ATOM 3607 N N . LYS A 1 455 ? 12.242 -20.341 -29.392 1.00 97.81 455 LYS A N 1
ATOM 3608 C CA . LYS A 1 455 ? 12.408 -21.477 -28.462 1.00 97.81 455 LYS A CA 1
ATOM 3609 C C . LYS A 1 455 ? 11.262 -21.601 -27.447 1.00 97.81 455 LYS A C 1
ATOM 3611 O O . LYS A 1 455 ? 11.341 -22.394 -26.516 1.00 97.81 455 LYS A O 1
ATOM 3616 N N . GLY A 1 456 ? 10.206 -20.796 -27.586 1.00 97.38 456 GLY A N 1
ATOM 3617 C CA . GLY A 1 456 ? 9.082 -20.734 -26.650 1.00 97.38 456 GLY A CA 1
ATOM 3618 C C . GLY A 1 456 ? 9.307 -19.848 -25.419 1.00 97.38 456 GLY A C 1
ATOM 3619 O O . GLY A 1 456 ? 8.355 -19.658 -24.662 1.00 97.38 456 GLY A O 1
ATOM 3620 N N . ARG A 1 457 ? 10.499 -19.256 -25.249 1.00 98.50 457 ARG A N 1
ATOM 3621 C CA . ARG A 1 457 ? 10.887 -18.404 -24.105 1.00 98.50 457 ARG A CA 1
ATOM 3622 C C . ARG A 1 457 ? 10.324 -16.979 -24.206 1.00 98.50 457 ARG A C 1
ATOM 3624 O O . ARG A 1 457 ? 9.695 -16.617 -25.202 1.00 98.50 457 ARG A O 1
ATOM 3631 N N . ARG A 1 458 ? 10.522 -16.155 -23.178 1.00 98.44 458 ARG A N 1
ATOM 3632 C CA . ARG A 1 458 ? 10.150 -14.729 -23.112 1.00 98.44 458 ARG A CA 1
ATOM 3633 C C . ARG A 1 458 ? 11.338 -13.858 -22.716 1.00 98.44 458 ARG A C 1
ATOM 3635 O O . ARG A 1 458 ? 12.350 -14.348 -22.218 1.00 98.44 458 ARG A O 1
ATOM 3642 N N . MET A 1 459 ? 11.178 -12.555 -22.921 1.00 98.69 459 MET A N 1
ATOM 3643 C CA . MET A 1 459 ? 12.062 -11.532 -22.370 1.00 98.69 459 MET A CA 1
ATOM 3644 C C . MET A 1 459 ? 11.275 -10.644 -21.406 1.00 98.69 459 MET A C 1
ATOM 3646 O O . MET A 1 459 ? 10.101 -10.369 -21.663 1.00 98.69 459 MET A O 1
ATOM 3650 N N . ILE A 1 460 ? 11.921 -10.194 -20.333 1.00 98.88 460 ILE A N 1
ATOM 3651 C CA . ILE A 1 460 ? 11.422 -9.161 -19.419 1.00 98.88 460 ILE A CA 1
ATOM 3652 C C . ILE A 1 460 ? 12.341 -7.934 -19.532 1.00 98.88 460 ILE A C 1
ATOM 3654 O O . ILE A 1 460 ? 13.554 -8.122 -19.574 1.00 98.88 460 ILE A O 1
ATOM 3658 N N . THR A 1 461 ? 11.818 -6.707 -19.554 1.00 98.81 461 THR A N 1
ATOM 3659 C CA . THR A 1 461 ? 12.612 -5.469 -19.367 1.00 98.81 461 THR A CA 1
ATOM 3660 C C . THR A 1 461 ? 12.143 -4.681 -18.147 1.00 98.81 461 THR A C 1
ATOM 3662 O O . THR A 1 461 ? 10.946 -4.637 -17.866 1.00 98.81 461 THR A O 1
ATOM 3665 N N . ILE A 1 462 ? 13.078 -4.057 -17.427 1.00 98.88 462 ILE A N 1
ATOM 3666 C CA . ILE A 1 462 ? 12.782 -3.133 -16.320 1.00 98.88 462 ILE A CA 1
ATOM 3667 C C . ILE A 1 462 ? 12.261 -1.773 -16.823 1.00 98.88 462 ILE A C 1
ATOM 3669 O O . ILE A 1 462 ? 12.777 -1.229 -17.805 1.00 98.88 462 ILE A O 1
ATOM 3673 N N . ILE A 1 463 ? 11.227 -1.236 -16.169 1.00 98.81 463 ILE A N 1
ATOM 3674 C CA . ILE A 1 463 ? 10.642 0.092 -16.411 1.00 98.81 463 ILE A CA 1
ATOM 3675 C C . ILE A 1 463 ? 10.182 0.689 -15.072 1.00 98.81 463 ILE A C 1
ATOM 3677 O O . ILE A 1 463 ? 9.211 0.211 -14.483 1.00 98.81 463 ILE A O 1
ATOM 3681 N N . ASP A 1 464 ? 10.807 1.786 -14.652 1.00 98.75 464 ASP A N 1
ATOM 3682 C CA . ASP A 1 464 ? 10.608 2.386 -13.322 1.00 98.75 464 ASP A CA 1
ATOM 3683 C C . ASP A 1 464 ? 9.808 3.706 -13.408 1.00 98.75 464 ASP A C 1
ATOM 3685 O O . ASP A 1 464 ? 9.703 4.300 -14.490 1.00 98.75 464 ASP A O 1
ATOM 3689 N N . PRO A 1 465 ? 9.232 4.226 -12.302 1.00 97.94 465 PRO A N 1
ATOM 3690 C CA . PRO A 1 465 ? 8.356 5.403 -12.357 1.00 97.94 465 PRO A CA 1
ATOM 3691 C C . PRO A 1 465 ? 9.100 6.747 -12.445 1.00 97.94 465 PRO A C 1
ATOM 3693 O O . PRO A 1 465 ? 8.460 7.793 -12.594 1.00 97.94 465 PRO A O 1
ATOM 3696 N N . HIS A 1 466 ? 10.429 6.743 -12.310 1.00 98.75 466 HIS A N 1
ATOM 3697 C CA . HIS A 1 466 ? 11.260 7.943 -12.300 1.00 98.75 466 HIS A CA 1
ATOM 3698 C C . HIS A 1 466 ? 11.720 8.302 -13.724 1.00 98.75 466 HIS A C 1
ATOM 3700 O O . HIS A 1 466 ? 12.431 7.561 -14.399 1.00 98.75 466 HIS A O 1
ATOM 3706 N N . ILE A 1 467 ? 11.304 9.465 -14.221 1.00 98.81 467 ILE A N 1
ATOM 3707 C CA . ILE A 1 467 ? 11.522 9.870 -15.611 1.00 98.81 467 ILE A CA 1
ATOM 3708 C C . ILE A 1 467 ? 12.648 10.902 -15.675 1.00 98.81 467 ILE A C 1
ATOM 3710 O O . ILE A 1 467 ? 12.511 12.019 -15.173 1.00 98.81 467 ILE A O 1
ATOM 3714 N N . LYS A 1 468 ? 13.754 10.526 -16.325 1.00 98.81 468 LYS A N 1
ATOM 3715 C CA . LYS A 1 468 ? 14.927 11.380 -16.562 1.00 98.81 468 LYS A CA 1
ATOM 3716 C C . LYS A 1 468 ? 14.553 12.747 -17.146 1.00 98.81 468 LYS A C 1
ATOM 3718 O O . LYS A 1 468 ? 13.905 12.816 -18.190 1.00 98.81 468 LYS A O 1
ATOM 3723 N N . ARG A 1 469 ? 15.047 13.826 -16.536 1.00 98.50 469 ARG A N 1
ATOM 3724 C CA . ARG A 1 469 ? 14.821 15.215 -16.976 1.00 98.50 469 ARG A CA 1
ATOM 3725 C C . ARG A 1 469 ? 15.781 15.598 -18.115 1.00 98.50 469 ARG A C 1
ATOM 3727 O O . ARG A 1 469 ? 16.745 16.333 -17.928 1.00 98.50 469 ARG A O 1
ATOM 3734 N N . GLU A 1 470 ? 15.541 15.041 -19.306 1.00 97.94 470 GLU A N 1
ATOM 3735 C CA . GLU A 1 470 ? 16.359 15.231 -20.518 1.00 97.94 470 GLU A CA 1
ATOM 3736 C C . GLU A 1 470 ? 15.516 15.768 -21.691 1.00 97.94 470 GLU A C 1
ATOM 3738 O O . GLU A 1 470 ? 14.569 15.124 -22.142 1.00 97.94 470 GLU A O 1
ATOM 3743 N N . SER A 1 471 ? 15.858 16.949 -22.218 1.00 94.56 471 SER A N 1
ATOM 3744 C CA . SER A 1 471 ? 15.133 17.548 -23.350 1.00 94.56 471 SER A CA 1
ATOM 3745 C C . SER A 1 471 ? 15.247 16.681 -24.611 1.00 94.56 471 SER A C 1
ATOM 3747 O O . SER A 1 471 ? 16.337 16.243 -24.973 1.00 94.56 471 SER A O 1
ATOM 3749 N N . GLY A 1 472 ? 14.119 16.426 -25.280 1.00 94.56 472 GLY A N 1
ATOM 3750 C CA . GLY A 1 472 ? 14.042 15.526 -26.436 1.00 94.56 472 GLY A CA 1
ATOM 3751 C C . GLY A 1 472 ? 13.805 14.051 -26.083 1.00 94.56 472 GLY A C 1
ATOM 3752 O O . GLY A 1 472 ? 13.468 13.267 -26.970 1.00 94.56 472 GLY A O 1
ATOM 3753 N N . TYR A 1 473 ? 13.886 13.657 -24.806 1.00 98.25 473 TYR A N 1
ATOM 3754 C CA . TYR A 1 473 ? 13.329 12.380 -24.359 1.00 98.25 473 TYR A CA 1
ATOM 3755 C C . TYR A 1 473 ? 11.797 12.481 -24.374 1.00 98.25 473 TYR A C 1
ATOM 3757 O O . TYR A 1 473 ? 11.203 13.298 -23.666 1.00 98.25 473 TYR A O 1
ATOM 3765 N N . HIS A 1 474 ? 11.156 11.679 -25.225 1.00 97.44 474 HIS A N 1
ATOM 3766 C CA . HIS A 1 474 ? 9.732 11.811 -25.542 1.00 97.44 474 HIS A CA 1
ATOM 3767 C C . HIS A 1 474 ? 8.812 11.620 -24.323 1.00 97.44 474 HIS A C 1
ATOM 3769 O O . HIS A 1 474 ? 7.944 12.458 -24.102 1.00 97.44 474 HIS A O 1
ATOM 3775 N N . ILE A 1 475 ? 9.057 10.604 -23.481 1.00 98.44 475 ILE A N 1
ATOM 3776 C CA . ILE A 1 475 ? 8.289 10.363 -22.244 1.00 98.44 475 ILE A CA 1
ATOM 3777 C C . ILE A 1 475 ? 8.364 11.574 -21.304 1.00 98.44 475 ILE A C 1
ATOM 3779 O O . ILE A 1 475 ? 7.345 11.986 -20.758 1.00 98.44 475 ILE A O 1
ATOM 3783 N N . HIS A 1 476 ? 9.554 12.169 -21.142 1.00 98.69 476 HIS A N 1
ATOM 3784 C CA . HIS A 1 476 ? 9.727 13.362 -20.312 1.00 98.69 476 HIS A CA 1
ATOM 3785 C C . HIS A 1 476 ? 9.002 14.578 -20.892 1.00 98.69 476 HIS A C 1
ATOM 3787 O O . HIS A 1 476 ? 8.259 15.253 -20.185 1.00 98.69 476 HIS A O 1
ATOM 3793 N N . SER A 1 477 ? 9.182 14.813 -22.192 1.00 98.38 477 SER A N 1
ATOM 3794 C CA . SER A 1 477 ? 8.612 15.967 -22.891 1.00 98.38 477 SER A CA 1
ATOM 3795 C C . SER A 1 477 ? 7.077 15.929 -22.853 1.00 98.38 477 SER A C 1
ATOM 3797 O O . SER A 1 477 ? 6.454 16.899 -22.438 1.00 98.38 477 SER A O 1
ATOM 3799 N N . GLU A 1 478 ? 6.464 14.780 -23.168 1.00 98.19 478 GLU A N 1
ATOM 3800 C CA . GLU A 1 478 ? 5.009 14.593 -23.072 1.00 98.19 478 GLU A CA 1
ATOM 3801 C C . GLU A 1 478 ? 4.474 14.753 -21.641 1.00 98.19 478 GLU A C 1
ATOM 3803 O O . GLU A 1 478 ? 3.403 15.328 -21.455 1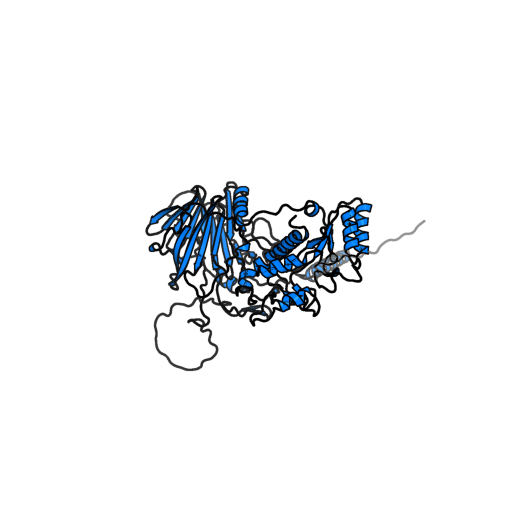.00 98.19 478 GLU A O 1
ATOM 3808 N N . ALA A 1 479 ? 5.188 14.242 -20.633 1.00 98.50 479 ALA A N 1
ATOM 3809 C CA . ALA A 1 479 ? 4.753 14.334 -19.242 1.00 98.50 479 ALA A CA 1
ATOM 3810 C C . ALA A 1 479 ? 4.841 15.770 -18.696 1.00 98.50 479 ALA A C 1
ATOM 3812 O O . ALA A 1 479 ? 3.935 16.194 -17.977 1.00 98.50 479 ALA A O 1
ATOM 3813 N N . THR A 1 480 ? 5.870 16.539 -19.073 1.00 98.31 480 THR A N 1
ATOM 3814 C CA . THR A 1 480 ? 5.964 17.974 -18.760 1.00 98.31 480 THR A CA 1
ATOM 3815 C C . THR A 1 480 ? 4.894 18.780 -19.500 1.00 98.31 480 THR A C 1
ATOM 3817 O O . THR A 1 480 ? 4.160 19.521 -18.850 1.00 98.31 480 THR A O 1
ATOM 3820 N N . ASP A 1 481 ? 4.730 18.597 -20.817 1.00 98.12 481 ASP A N 1
ATOM 3821 C CA . ASP A 1 481 ? 3.746 19.342 -21.629 1.00 98.12 481 ASP A CA 1
ATOM 3822 C C . ASP A 1 481 ? 2.297 19.154 -21.138 1.00 98.12 481 ASP A C 1
ATOM 3824 O O . ASP A 1 481 ? 1.454 20.038 -21.305 1.00 98.12 481 ASP A O 1
ATOM 3828 N N . ARG A 1 482 ? 2.003 18.003 -20.522 1.00 98.31 482 ARG A N 1
ATOM 3829 C CA . ARG A 1 482 ? 0.689 17.658 -19.953 1.00 98.31 482 ARG A CA 1
ATOM 3830 C C . ARG A 1 482 ? 0.598 17.842 -18.433 1.00 98.31 482 ARG A C 1
ATOM 3832 O O . ARG A 1 482 ? -0.465 17.633 -17.857 1.00 98.31 482 ARG A O 1
ATOM 3839 N N . GLY A 1 483 ? 1.694 18.214 -17.770 1.00 98.31 483 GLY A N 1
ATOM 3840 C CA . GLY A 1 483 ? 1.756 18.408 -16.319 1.00 98.31 483 GLY A CA 1
ATOM 3841 C C . GLY A 1 483 ? 1.588 17.134 -15.477 1.00 98.31 483 GLY A C 1
ATOM 3842 O O . GLY A 1 483 ? 1.232 17.247 -14.306 1.00 98.31 483 GLY A O 1
ATOM 3843 N N . TYR A 1 484 ? 1.857 15.949 -16.033 1.00 98.75 484 TYR A N 1
ATOM 3844 C CA . TYR A 1 484 ? 1.601 14.619 -15.449 1.00 98.75 484 TYR A CA 1
ATOM 3845 C C . TYR A 1 484 ? 2.506 14.208 -14.268 1.00 98.75 484 TYR A C 1
ATOM 3847 O O . TYR A 1 484 ? 2.349 13.115 -13.722 1.00 98.75 484 TYR A O 1
ATOM 3855 N N . TYR A 1 485 ? 3.462 15.043 -13.863 1.00 98.88 485 TYR A N 1
ATOM 3856 C CA . TYR A 1 485 ? 4.319 14.779 -12.705 1.00 98.88 485 TYR A CA 1
ATOM 3857 C C . TYR A 1 485 ? 3.674 15.167 -11.371 1.00 98.88 485 TYR A C 1
ATOM 3859 O O . TYR A 1 485 ? 2.949 16.161 -11.297 1.00 98.88 485 TYR A O 1
ATOM 3867 N N . VAL A 1 486 ? 4.024 14.441 -10.305 1.00 98.88 486 VAL A N 1
ATOM 3868 C CA . VAL A 1 486 ? 3.764 14.852 -8.914 1.00 98.88 486 VAL A CA 1
ATOM 3869 C C . VAL A 1 486 ? 4.384 16.231 -8.676 1.00 98.88 486 VAL A C 1
ATOM 3871 O O . VAL A 1 486 ? 5.454 16.531 -9.216 1.00 98.88 486 VAL A O 1
ATOM 3874 N N . LYS A 1 487 ? 3.727 17.092 -7.892 1.00 98.81 487 LYS A N 1
ATOM 3875 C CA . LYS A 1 487 ? 4.233 18.440 -7.596 1.00 98.81 487 LYS A CA 1
ATOM 3876 C C . LYS A 1 487 ? 4.984 18.484 -6.271 1.00 98.81 487 LYS A C 1
ATOM 3878 O O . LYS A 1 487 ? 4.673 17.745 -5.344 1.00 98.81 487 LYS A O 1
ATOM 3883 N N . ASN A 1 488 ? 5.944 19.392 -6.156 1.00 98.31 488 ASN A N 1
ATOM 3884 C CA . ASN A 1 488 ? 6.433 19.847 -4.858 1.00 98.31 488 ASN A CA 1
ATOM 3885 C C . ASN A 1 488 ? 5.396 20.781 -4.192 1.00 98.31 488 ASN A C 1
ATOM 3887 O O . ASN A 1 488 ? 4.433 21.216 -4.828 1.00 98.31 488 ASN A O 1
ATOM 3891 N N . LYS A 1 489 ? 5.600 21.112 -2.912 1.00 95.00 489 LYS A N 1
ATOM 3892 C CA . LYS A 1 489 ? 4.710 22.002 -2.139 1.00 95.00 489 LYS A CA 1
ATOM 3893 C C . LYS A 1 489 ? 4.535 23.410 -2.712 1.00 95.00 489 LYS A C 1
ATOM 3895 O O . LYS A 1 489 ? 3.509 24.039 -2.468 1.00 95.00 489 LYS A O 1
ATOM 3900 N N . ASP A 1 490 ? 5.503 23.877 -3.497 1.00 96.00 490 ASP A N 1
ATOM 3901 C CA . ASP A 1 490 ? 5.483 25.178 -4.172 1.00 96.00 490 ASP A CA 1
ATOM 3902 C C . ASP A 1 490 ? 4.748 25.129 -5.534 1.00 96.00 490 ASP A C 1
ATOM 3904 O O . ASP A 1 490 ? 4.625 26.143 -6.221 1.00 96.00 490 ASP A O 1
ATOM 3908 N N . GLY A 1 491 ? 4.233 23.956 -5.930 1.00 96.69 491 GLY A N 1
ATOM 3909 C CA . GLY A 1 491 ? 3.421 23.737 -7.132 1.00 96.69 491 GLY A CA 1
ATOM 3910 C C . GLY A 1 491 ? 4.204 23.433 -8.415 1.00 96.69 491 GLY A C 1
ATOM 3911 O O . GLY A 1 491 ? 3.586 23.203 -9.456 1.00 96.69 491 GLY A O 1
ATOM 3912 N N . GLY A 1 492 ? 5.538 23.407 -8.368 1.00 98.12 492 GLY A N 1
ATOM 3913 C CA . GLY A 1 492 ? 6.376 22.970 -9.491 1.00 98.12 492 GLY A CA 1
ATOM 3914 C C . GLY A 1 492 ? 6.460 21.444 -9.591 1.00 98.12 492 GLY A C 1
ATOM 3915 O O . GLY A 1 492 ? 6.190 20.747 -8.617 1.00 98.12 492 GLY A O 1
ATOM 3916 N N . ASP A 1 493 ? 6.864 20.906 -10.746 1.00 98.56 493 ASP A N 1
ATOM 3917 C CA . ASP A 1 493 ? 7.145 19.467 -10.884 1.00 98.56 493 ASP A CA 1
ATOM 3918 C C . ASP A 1 493 ? 8.199 19.023 -9.855 1.00 98.56 493 ASP A C 1
ATOM 3920 O O . ASP A 1 493 ? 9.246 19.662 -9.713 1.00 98.56 493 ASP A O 1
ATOM 3924 N N . PHE A 1 494 ? 7.940 17.922 -9.146 1.00 98.69 494 PHE A N 1
ATOM 3925 C CA . PHE A 1 494 ? 8.897 17.353 -8.203 1.00 98.69 494 PHE A CA 1
ATOM 3926 C C . PHE A 1 494 ? 10.152 16.866 -8.944 1.00 98.69 494 PHE A C 1
ATOM 3928 O O . PHE A 1 494 ? 10.068 16.184 -9.971 1.00 98.69 494 PHE A O 1
ATOM 3935 N N . GLU A 1 495 ? 11.322 17.217 -8.409 1.00 98.38 495 GLU A N 1
ATOM 3936 C CA . GLU A 1 495 ? 12.626 16.756 -8.878 1.00 98.38 495 GLU A CA 1
ATOM 3937 C C . GLU A 1 495 ? 13.330 15.999 -7.750 1.00 98.38 495 GLU A C 1
ATOM 3939 O O . GLU A 1 495 ? 13.537 16.533 -6.660 1.00 98.38 495 GLU A O 1
ATOM 3944 N N . GLY A 1 496 ? 13.730 14.766 -8.044 1.00 98.31 496 GLY A N 1
ATOM 3945 C CA . GLY A 1 496 ? 14.569 13.933 -7.190 1.00 98.31 496 GLY A CA 1
ATOM 3946 C C . GLY A 1 496 ? 15.651 13.243 -8.016 1.00 98.31 496 GLY A C 1
ATOM 3947 O O . GLY A 1 496 ? 15.680 13.351 -9.243 1.00 98.31 496 GLY A O 1
ATOM 3948 N N . TRP A 1 497 ? 16.566 12.546 -7.356 1.00 98.56 497 TRP A N 1
ATOM 3949 C CA . TRP A 1 497 ? 17.632 11.779 -7.997 1.00 98.56 497 TRP A CA 1
ATOM 3950 C C . TRP A 1 497 ? 17.324 10.281 -7.906 1.00 98.56 497 TRP A C 1
ATOM 3952 O O . TRP A 1 497 ? 16.880 9.805 -6.866 1.00 98.56 497 TRP A O 1
ATOM 3962 N N . CYS A 1 498 ? 17.556 9.552 -8.996 1.00 98.56 498 CYS A N 1
ATOM 3963 C CA . CYS A 1 498 ? 17.524 8.085 -9.054 1.00 98.56 498 CYS A CA 1
ATOM 3964 C C . CYS A 1 498 ? 18.538 7.605 -10.120 1.00 98.56 498 CYS A C 1
ATOM 3966 O O . CYS A 1 498 ? 19.473 8.348 -10.436 1.00 98.56 498 CYS A O 1
ATOM 3968 N N . TRP A 1 499 ? 18.380 6.416 -10.712 1.00 98.50 499 TRP A N 1
ATOM 3969 C CA . TRP A 1 499 ? 19.342 5.834 -11.665 1.00 98.50 499 TRP A CA 1
ATOM 3970 C C . TRP A 1 499 ? 19.790 6.733 -12.847 1.00 98.50 499 TRP A C 1
ATOM 3972 O O . TRP A 1 499 ? 20.976 6.683 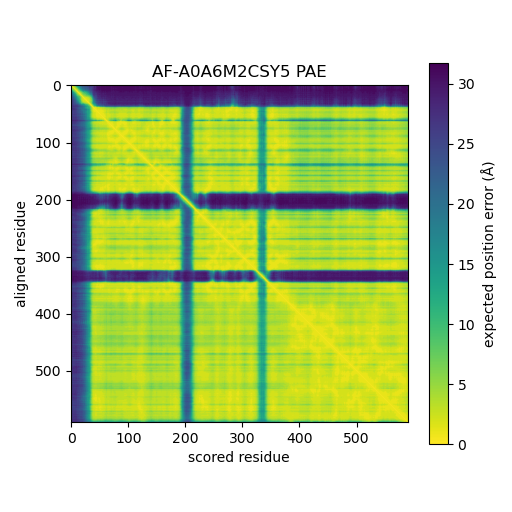-13.191 1.00 98.50 499 TRP A O 1
ATOM 3982 N N . PRO A 1 500 ? 18.940 7.572 -13.481 1.00 98.00 500 PRO A N 1
ATOM 3983 C CA . PRO A 1 500 ? 19.377 8.515 -14.518 1.00 98.00 500 PRO A CA 1
ATOM 3984 C C . PRO A 1 500 ? 19.932 9.853 -13.993 1.00 98.00 500 PRO A C 1
ATOM 3986 O O . PRO A 1 500 ? 20.243 10.737 -14.797 1.00 98.00 500 PRO A O 1
ATOM 3989 N N . GLY A 1 501 ? 20.039 10.037 -12.674 1.00 98.50 501 GLY A N 1
ATOM 3990 C CA . GLY A 1 501 ? 20.280 11.332 -12.038 1.00 98.50 501 GLY A CA 1
ATOM 3991 C C . GLY A 1 501 ? 18.977 12.116 -11.858 1.00 98.50 501 GLY A C 1
ATOM 3992 O O . GLY A 1 501 ? 17.988 11.567 -11.369 1.00 98.50 501 GLY A O 1
ATOM 3993 N N . SER A 1 502 ? 18.976 13.398 -12.243 1.00 98.56 502 SER A N 1
ATOM 3994 C CA . SER A 1 502 ? 17.813 14.296 -12.137 1.00 98.56 502 SER A CA 1
ATOM 3995 C C . SER A 1 502 ? 16.578 13.717 -12.847 1.00 98.56 502 SER A C 1
ATOM 3997 O O . SER A 1 502 ? 16.591 13.443 -14.052 1.00 98.56 502 SER A O 1
ATOM 3999 N N . SER A 1 503 ? 15.513 13.509 -12.071 1.00 98.81 503 SER A N 1
ATOM 4000 C CA . SER A 1 503 ? 14.311 12.758 -12.443 1.00 98.81 503 SER A CA 1
ATOM 4001 C C . SER A 1 503 ? 13.044 13.425 -11.907 1.00 98.81 503 SER A C 1
ATOM 4003 O O . SER A 1 503 ? 13.059 14.006 -10.823 1.00 98.81 503 SER A O 1
ATOM 4005 N N . SER A 1 504 ? 11.932 13.290 -12.631 1.00 98.75 504 SER A N 1
ATOM 4006 C CA . SER A 1 504 ? 10.585 13.619 -12.141 1.00 98.75 504 SER A CA 1
ATOM 4007 C C . SER A 1 504 ? 9.696 12.380 -12.109 1.00 98.75 504 SER A C 1
ATOM 4009 O O . SER A 1 504 ? 9.833 11.482 -12.938 1.00 98.75 504 SER A O 1
ATOM 4011 N N . TYR A 1 505 ? 8.788 12.333 -11.139 1.00 98.88 505 TYR A N 1
ATOM 4012 C CA . TYR A 1 505 ? 8.014 11.145 -10.782 1.00 98.88 505 TYR A CA 1
ATOM 4013 C C . TYR A 1 505 ? 6.569 11.330 -11.236 1.00 98.88 505 TYR A C 1
ATOM 4015 O O . TYR A 1 505 ? 5.959 12.364 -10.955 1.00 98.88 505 TYR A O 1
ATOM 4023 N N . LEU A 1 506 ? 6.052 10.379 -12.013 1.00 98.75 506 LEU A N 1
ATOM 4024 C CA . LEU A 1 506 ? 4.711 10.462 -12.596 1.00 98.75 506 LEU A CA 1
ATOM 4025 C C . LEU A 1 506 ? 3.630 10.335 -11.522 1.00 98.75 506 LEU A C 1
ATOM 4027 O O . LEU A 1 506 ? 3.719 9.495 -10.633 1.00 98.75 506 LEU A O 1
ATOM 4031 N N . ASP A 1 507 ? 2.576 11.142 -11.616 1.00 98.75 507 ASP A N 1
ATOM 4032 C CA . ASP A 1 507 ? 1.478 11.079 -10.658 1.00 98.75 507 ASP A CA 1
ATOM 4033 C C . ASP A 1 507 ? 0.506 9.937 -10.979 1.00 98.75 507 ASP A C 1
ATOM 4035 O O . ASP A 1 507 ? -0.580 10.137 -11.523 1.00 98.75 507 ASP A O 1
ATOM 4039 N N . PHE A 1 508 ? 0.895 8.714 -10.624 1.00 98.50 508 PHE A N 1
ATOM 4040 C CA . PHE A 1 508 ? 0.083 7.519 -10.850 1.00 98.50 508 PHE A CA 1
ATOM 4041 C C . PHE A 1 508 ? -1.230 7.475 -10.044 1.00 98.50 508 PHE A C 1
ATOM 4043 O O . PHE A 1 508 ? -2.070 6.621 -10.338 1.00 98.50 508 PHE A O 1
ATOM 4050 N N . LEU A 1 509 ? -1.476 8.399 -9.099 1.00 98.19 509 LEU A N 1
ATOM 4051 C CA . LEU A 1 509 ? -2.805 8.583 -8.495 1.00 98.19 509 LEU A CA 1
ATOM 4052 C C . LEU A 1 509 ? -3.820 9.108 -9.527 1.00 98.19 509 LEU A C 1
ATOM 4054 O O . LEU A 1 509 ? -5.009 8.795 -9.445 1.00 98.19 509 LEU A O 1
ATOM 4058 N N . ASN A 1 510 ? -3.361 9.845 -10.541 1.00 98.38 510 ASN A N 1
ATOM 4059 C CA . ASN A 1 510 ? -4.199 10.341 -11.623 1.00 98.38 510 ASN A CA 1
ATOM 4060 C C . ASN A 1 510 ? -4.541 9.217 -12.631 1.00 98.38 510 ASN A C 1
ATOM 4062 O O . ASN A 1 510 ? -3.637 8.685 -13.284 1.00 98.38 510 ASN A O 1
ATOM 4066 N N . PRO A 1 511 ? -5.828 8.871 -12.840 1.00 97.81 511 PRO A N 1
ATOM 4067 C CA . PRO A 1 511 ? -6.215 7.839 -13.803 1.00 97.81 511 PRO A CA 1
ATOM 4068 C C . PRO A 1 511 ? -5.870 8.196 -15.260 1.00 97.81 511 PRO A C 1
ATOM 4070 O O . PRO A 1 511 ? -5.669 7.290 -16.066 1.00 97.81 511 PRO A O 1
ATOM 4073 N N . GLU A 1 512 ? -5.745 9.482 -15.610 1.00 98.44 512 GLU A N 1
ATOM 4074 C CA . GLU A 1 512 ? -5.286 9.906 -16.939 1.00 98.44 512 GLU A CA 1
ATOM 4075 C C . GLU A 1 512 ? -3.806 9.553 -17.157 1.00 98.44 512 GLU A C 1
ATOM 4077 O O . GLU A 1 512 ? -3.443 9.046 -18.218 1.00 98.44 512 GLU A O 1
ATOM 4082 N N . VAL A 1 513 ? -2.967 9.724 -16.127 1.00 98.75 513 VAL A N 1
ATOM 4083 C CA . VAL A 1 513 ? -1.546 9.335 -16.155 1.00 98.75 513 VAL A CA 1
ATOM 4084 C C . VAL A 1 513 ? -1.413 7.818 -16.258 1.00 98.75 513 VAL A C 1
ATOM 4086 O O . VAL A 1 513 ? -0.649 7.340 -17.096 1.00 98.75 513 VAL A O 1
ATOM 4089 N N . ARG A 1 514 ? -2.217 7.053 -15.497 1.00 98.62 514 ARG A N 1
ATOM 4090 C CA . ARG A 1 514 ? -2.290 5.581 -15.619 1.00 98.62 514 ARG A CA 1
ATOM 4091 C C . ARG A 1 514 ? -2.643 5.148 -17.048 1.00 98.62 514 ARG A C 1
ATOM 4093 O O . ARG A 1 514 ? -1.989 4.274 -17.616 1.00 98.62 514 ARG A O 1
ATOM 4100 N N . GLN A 1 515 ? -3.640 5.794 -17.657 1.00 98.44 515 GLN A N 1
ATOM 4101 C CA . GLN A 1 515 ? -4.098 5.483 -19.013 1.00 98.44 515 GLN A CA 1
ATOM 4102 C C . GLN A 1 515 ? -3.094 5.900 -20.104 1.00 98.44 515 GLN A C 1
ATOM 4104 O O . GLN A 1 515 ? -2.906 5.156 -21.067 1.00 98.44 515 GLN A O 1
ATOM 4109 N N . TRP A 1 516 ? -2.426 7.050 -19.972 1.00 98.62 516 TRP A N 1
ATOM 4110 C CA . TRP A 1 516 ? -1.359 7.470 -20.889 1.00 98.62 516 TRP A CA 1
ATOM 4111 C C . TRP A 1 516 ? -0.137 6.554 -20.782 1.00 98.62 516 TRP A C 1
ATOM 4113 O O . TRP A 1 516 ? 0.367 6.104 -21.810 1.00 98.62 516 TRP A O 1
ATOM 4123 N N . TRP A 1 517 ? 0.287 6.199 -19.565 1.00 98.69 517 TRP A N 1
ATOM 4124 C CA . TRP A 1 517 ? 1.382 5.254 -19.338 1.00 98.69 517 TRP A CA 1
ATOM 4125 C C . TRP A 1 517 ? 1.102 3.900 -19.990 1.00 98.69 517 TRP A C 1
ATOM 4127 O O . TRP A 1 517 ? 1.964 3.360 -20.677 1.00 98.69 517 TRP A O 1
ATOM 4137 N N . ALA A 1 518 ? -0.132 3.400 -19.873 1.00 98.62 518 ALA A N 1
ATOM 4138 C CA . ALA A 1 518 ? -0.555 2.168 -20.527 1.00 98.62 518 ALA A CA 1
ATOM 4139 C C . ALA A 1 518 ? -0.375 2.216 -22.064 1.00 98.62 518 ALA A C 1
ATOM 4141 O O . ALA A 1 518 ? 0.109 1.243 -22.640 1.00 98.62 518 ALA A O 1
ATOM 4142 N N . THR A 1 519 ? -0.658 3.344 -22.737 1.00 98.44 519 THR A N 1
ATOM 4143 C CA . THR A 1 519 ? -0.409 3.462 -24.197 1.00 98.44 519 THR A CA 1
ATOM 4144 C C . THR A 1 519 ? 1.073 3.359 -24.564 1.00 98.44 519 THR A C 1
ATOM 4146 O O . THR A 1 519 ? 1.409 2.886 -25.644 1.00 98.44 519 THR A O 1
ATOM 4149 N N . LYS A 1 520 ? 2.004 3.707 -23.662 1.00 98.56 520 LYS A N 1
ATOM 4150 C CA . LYS A 1 520 ? 3.450 3.632 -23.948 1.00 98.56 520 LYS A CA 1
ATOM 4151 C C . LYS A 1 520 ? 3.982 2.211 -24.104 1.00 98.56 520 LYS A C 1
ATOM 4153 O O . LYS A 1 520 ? 5.078 2.044 -24.625 1.00 98.56 520 LYS A O 1
ATOM 4158 N N . PHE A 1 521 ? 3.189 1.195 -23.767 1.00 98.56 521 PHE A N 1
ATOM 4159 C CA . PHE A 1 521 ? 3.494 -0.207 -24.051 1.00 98.56 521 PHE A CA 1
ATOM 4160 C C . PHE A 1 521 ? 3.073 -0.658 -25.458 1.00 98.56 521 PHE A C 1
ATOM 4162 O O . PHE A 1 521 ? 3.479 -1.742 -25.875 1.00 98.56 521 PHE A O 1
ATOM 4169 N N . GLU A 1 522 ? 2.284 0.122 -26.203 1.00 97.69 522 GLU A N 1
ATOM 4170 C CA . GLU A 1 522 ? 1.888 -0.223 -27.574 1.00 97.69 522 GLU A CA 1
ATOM 4171 C C . GLU A 1 522 ? 3.118 -0.323 -28.499 1.00 97.69 522 GLU A C 1
ATOM 4173 O O . GLU A 1 522 ? 4.116 0.379 -28.322 1.00 97.69 522 GLU A O 1
ATOM 4178 N N . LEU A 1 523 ? 3.076 -1.230 -29.484 1.00 97.38 523 LEU A N 1
ATOM 4179 C CA . LEU A 1 523 ? 4.251 -1.600 -30.298 1.00 97.38 523 LEU A CA 1
ATOM 4180 C C . LEU A 1 523 ? 4.791 -0.444 -31.158 1.00 97.38 523 LEU A C 1
ATOM 4182 O O . LEU A 1 523 ? 5.954 -0.449 -31.568 1.00 97.38 523 LEU A O 1
ATOM 4186 N N . ASP A 1 524 ? 3.958 0.552 -31.458 1.00 96.31 524 ASP A N 1
ATOM 4187 C CA . ASP A 1 524 ? 4.376 1.770 -32.137 1.00 96.31 524 ASP A CA 1
ATOM 4188 C C . ASP A 1 524 ? 4.946 2.829 -31.174 1.00 96.31 524 ASP A C 1
ATOM 4190 O O . ASP A 1 524 ? 5.683 3.698 -31.641 1.00 96.31 524 ASP A O 1
ATOM 4194 N N . GLN A 1 525 ? 4.671 2.743 -29.872 1.00 97.81 525 GLN A N 1
ATOM 4195 C CA . GLN A 1 525 ? 5.248 3.610 -28.846 1.00 97.81 525 GLN A CA 1
ATOM 4196 C C . GLN A 1 525 ? 6.583 3.023 -28.351 1.00 97.81 525 GLN A C 1
ATOM 4198 O O . GLN A 1 525 ? 7.641 3.603 -28.609 1.00 97.81 525 GLN A O 1
ATOM 4203 N N . TYR A 1 526 ? 6.577 1.822 -27.757 1.00 98.19 526 TYR A N 1
ATOM 4204 C CA . TYR A 1 526 ? 7.796 1.125 -27.319 1.00 98.19 526 TYR A CA 1
ATOM 4205 C C . TYR A 1 526 ? 8.485 0.431 -28.502 1.00 98.19 526 TYR A C 1
ATOM 4207 O O . TYR A 1 526 ? 8.411 -0.791 -28.682 1.00 98.19 526 TYR A O 1
ATOM 4215 N N . LYS A 1 527 ? 9.180 1.218 -29.330 1.00 98.00 527 LYS A N 1
ATOM 4216 C CA . LYS A 1 527 ? 9.976 0.699 -30.451 1.00 98.00 527 LYS A CA 1
ATOM 4217 C C . LYS A 1 527 ? 10.971 -0.362 -29.968 1.00 98.00 527 LYS A C 1
ATOM 4219 O O . LYS A 1 527 ? 11.595 -0.219 -28.919 1.00 98.00 527 LYS A O 1
ATOM 4224 N N . GLY A 1 528 ? 11.127 -1.431 -30.746 1.00 97.62 528 GLY A N 1
ATOM 4225 C CA . GLY A 1 528 ? 11.991 -2.561 -30.397 1.00 97.62 528 GLY A CA 1
ATOM 4226 C C . GLY A 1 528 ? 11.332 -3.643 -29.532 1.00 97.62 528 GLY A C 1
ATOM 4227 O O . GLY A 1 528 ? 11.900 -4.726 -29.400 1.00 97.62 528 GLY A O 1
ATOM 4228 N N . SER A 1 529 ? 10.145 -3.386 -28.972 1.00 98.25 529 SER A N 1
ATOM 4229 C CA . SER A 1 529 ? 9.367 -4.383 -28.227 1.00 98.25 529 SER A CA 1
ATOM 4230 C C . SER A 1 529 ? 8.621 -5.369 -29.140 1.00 98.25 529 SER A C 1
ATOM 4232 O O . SER A 1 529 ? 8.560 -5.215 -30.359 1.00 98.25 529 SER A O 1
ATOM 4234 N N . THR A 1 530 ? 8.038 -6.411 -28.540 1.00 97.56 530 THR A N 1
ATOM 4235 C CA . THR A 1 530 ? 7.116 -7.344 -29.211 1.00 97.56 530 THR A CA 1
ATOM 4236 C C . THR A 1 530 ? 5.992 -7.744 -28.249 1.00 97.56 530 THR A C 1
ATOM 4238 O O . THR A 1 530 ? 6.096 -7.517 -27.042 1.00 97.56 530 THR A O 1
ATOM 4241 N N . GLU A 1 531 ? 4.955 -8.429 -28.745 1.00 95.25 531 GLU A N 1
ATOM 4242 C CA . GLU A 1 531 ? 3.896 -9.039 -27.917 1.00 95.25 531 GLU A CA 1
ATOM 4243 C C . GLU A 1 531 ? 4.432 -9.986 -26.821 1.00 95.25 531 GLU A C 1
ATOM 4245 O O . GLU A 1 531 ? 3.726 -10.286 -25.861 1.00 95.25 531 GLU A O 1
ATOM 4250 N N . HIS A 1 532 ? 5.675 -10.461 -26.952 1.00 95.25 532 HIS A N 1
ATOM 4251 C CA . HIS A 1 532 ? 6.322 -11.422 -26.058 1.00 95.25 532 HIS A CA 1
ATOM 4252 C C . HIS A 1 532 ? 7.377 -10.802 -25.118 1.00 95.25 532 HIS A C 1
ATOM 4254 O O . HIS A 1 532 ? 8.044 -11.538 -24.388 1.00 95.25 532 HIS A O 1
ATOM 4260 N N . LEU A 1 533 ? 7.529 -9.472 -25.131 1.00 98.31 533 LEU A N 1
ATOM 4261 C CA . LEU A 1 533 ? 8.306 -8.726 -24.140 1.00 98.31 533 LEU A CA 1
ATOM 4262 C C . LEU A 1 533 ? 7.398 -8.363 -22.959 1.00 98.31 533 LEU A C 1
ATOM 4264 O O . LEU A 1 533 ? 6.432 -7.628 -23.143 1.00 98.31 533 LEU A O 1
ATOM 4268 N N . PHE A 1 534 ? 7.674 -8.854 -21.762 1.00 98.44 534 PHE A N 1
ATOM 4269 C CA . PHE A 1 534 ? 6.952 -8.461 -20.547 1.00 98.44 534 PHE A CA 1
ATOM 4270 C C . PHE A 1 534 ? 7.799 -7.475 -19.733 1.00 98.44 534 PHE A C 1
ATOM 4272 O O . PHE A 1 534 ? 8.930 -7.176 -20.115 1.00 98.44 534 PHE A O 1
ATOM 4279 N N . THR A 1 535 ? 7.251 -6.931 -18.650 1.00 98.62 535 THR A N 1
ATOM 4280 C CA . THR A 1 535 ? 7.892 -5.845 -17.903 1.00 98.62 535 THR A CA 1
ATOM 4281 C C . THR A 1 535 ? 8.017 -6.162 -16.419 1.00 98.62 535 THR A C 1
ATOM 4283 O O . THR A 1 535 ? 7.105 -6.712 -15.805 1.00 98.62 535 THR A O 1
ATOM 4286 N N . TRP A 1 536 ? 9.169 -5.792 -15.869 1.00 98.81 536 TRP A N 1
ATOM 4287 C CA . TRP A 1 536 ? 9.438 -5.649 -14.444 1.00 98.81 536 TRP A CA 1
ATOM 4288 C C . TRP A 1 536 ? 9.279 -4.164 -14.106 1.00 98.81 536 TRP A C 1
ATOM 4290 O O . TRP A 1 536 ? 9.761 -3.310 -14.847 1.00 98.81 536 TRP A O 1
ATOM 4300 N N . ASN A 1 537 ? 8.561 -3.854 -13.032 1.00 98.81 537 ASN A N 1
ATOM 4301 C CA . ASN A 1 537 ? 8.566 -2.524 -12.438 1.00 98.81 537 ASN A CA 1
ATOM 4302 C C . ASN A 1 537 ? 9.362 -2.586 -11.139 1.00 98.81 537 ASN A C 1
ATOM 4304 O O . ASN A 1 537 ? 9.105 -3.488 -10.341 1.00 98.81 537 ASN A O 1
ATOM 4308 N N . ASP A 1 538 ? 10.288 -1.650 -10.959 1.00 98.75 538 ASP A N 1
ATOM 4309 C CA . ASP A 1 538 ? 11.125 -1.527 -9.769 1.00 98.75 538 ASP A CA 1
ATOM 4310 C C . ASP A 1 538 ? 11.139 -0.075 -9.264 1.00 98.75 538 ASP A C 1
ATOM 4312 O O . ASP A 1 538 ? 10.562 0.828 -9.892 1.00 98.75 538 ASP A O 1
ATOM 4316 N N . MET A 1 539 ? 11.814 0.160 -8.134 1.00 98.62 539 MET A N 1
ATOM 4317 C CA . MET A 1 539 ? 12.032 1.490 -7.545 1.00 98.62 539 MET A CA 1
ATOM 4318 C C . MET A 1 539 ? 10.717 2.268 -7.308 1.00 98.62 539 MET A C 1
ATOM 4320 O O . MET A 1 539 ? 10.658 3.501 -7.439 1.00 98.62 539 MET A O 1
ATOM 4324 N N . ASN A 1 540 ? 9.618 1.545 -7.068 1.00 98.69 540 ASN A N 1
ATOM 4325 C CA . ASN A 1 540 ? 8.248 2.046 -7.175 1.00 98.69 540 ASN A CA 1
ATOM 4326 C C . ASN A 1 540 ? 7.558 2.333 -5.841 1.00 98.69 540 ASN A C 1
ATOM 4328 O O . ASN A 1 540 ? 6.360 2.594 -5.819 1.00 98.69 540 ASN A O 1
ATOM 4332 N N . GLU A 1 541 ? 8.321 2.397 -4.760 1.00 98.88 541 GLU A N 1
ATOM 4333 C CA . GLU A 1 541 ? 7.901 2.829 -3.430 1.00 98.88 541 GLU A CA 1
ATOM 4334 C C . GLU A 1 541 ? 7.217 4.213 -3.404 1.00 98.88 541 GLU A C 1
ATOM 4336 O O . GLU A 1 541 ? 6.128 4.289 -2.827 1.00 98.88 541 GLU A O 1
ATOM 4341 N N . PRO A 1 542 ? 7.742 5.298 -4.034 1.00 98.69 542 PRO A N 1
ATOM 4342 C CA . PRO A 1 542 ? 8.896 5.401 -4.949 1.00 98.69 542 PRO A CA 1
ATOM 4343 C C . PRO A 1 542 ? 10.253 5.605 -4.264 1.00 98.69 542 PRO A C 1
ATOM 4345 O O . PRO A 1 542 ? 10.362 6.433 -3.356 1.00 98.69 542 PRO A O 1
ATOM 4348 N N . SER A 1 543 ? 11.302 4.952 -4.771 1.00 98.81 543 SER A N 1
ATOM 4349 C CA . SER A 1 543 ? 12.689 5.228 -4.373 1.00 98.81 543 SER A CA 1
ATOM 4350 C C . SER A 1 543 ? 13.169 6.580 -4.913 1.00 98.81 543 SER A C 1
ATOM 4352 O O . SER A 1 543 ? 13.009 6.901 -6.094 1.00 98.81 543 SER A O 1
ATOM 4354 N N . VAL A 1 544 ? 13.769 7.386 -4.034 1.00 98.81 544 VAL A N 1
ATOM 4355 C CA . VAL A 1 544 ? 14.326 8.717 -4.310 1.00 98.81 544 VAL A CA 1
ATOM 4356 C C . VAL A 1 544 ? 15.650 8.866 -3.551 1.00 98.81 544 VAL A C 1
ATOM 4358 O O . VAL A 1 544 ? 15.665 9.171 -2.361 1.00 98.81 544 VAL A O 1
ATOM 4361 N N . PHE A 1 545 ? 16.787 8.711 -4.234 1.00 98.62 545 PHE A N 1
ATOM 4362 C CA . PHE A 1 545 ? 18.124 8.605 -3.616 1.00 98.62 545 PHE A CA 1
ATOM 4363 C C . PHE A 1 545 ? 18.572 9.842 -2.818 1.00 98.62 545 PHE A C 1
ATOM 4365 O O . PHE A 1 545 ? 19.490 9.759 -2.006 1.00 98.62 545 PHE A O 1
ATOM 4372 N N . ASN A 1 546 ? 17.958 11.001 -3.067 1.00 98.12 546 ASN A N 1
ATOM 4373 C CA . ASN A 1 546 ? 18.191 12.250 -2.337 1.00 98.12 546 ASN A CA 1
ATOM 4374 C C . ASN A 1 546 ? 16.948 12.729 -1.560 1.00 98.12 546 ASN A C 1
ATOM 4376 O O . ASN A 1 546 ? 16.833 13.922 -1.277 1.00 98.12 546 ASN A O 1
ATOM 4380 N N . GLY A 1 547 ? 15.993 11.839 -1.286 1.00 98.38 547 GLY A N 1
ATOM 4381 C CA . GLY A 1 547 ? 14.798 12.117 -0.495 1.00 98.38 547 GLY A CA 1
ATOM 4382 C C . GLY A 1 547 ? 14.902 11.602 0.947 1.00 98.38 547 GLY A C 1
ATOM 4383 O O . GLY A 1 547 ? 15.781 10.789 1.254 1.00 98.38 547 GLY A O 1
ATOM 4384 N N . PRO A 1 548 ? 14.016 12.061 1.853 1.00 98.25 548 PRO A N 1
ATOM 4385 C CA . PRO A 1 548 ? 13.936 11.517 3.203 1.00 98.25 548 PRO A CA 1
ATOM 4386 C C . PRO A 1 548 ? 13.656 10.015 3.145 1.00 98.25 548 PRO A C 1
ATOM 4388 O O . PRO A 1 548 ? 12.753 9.581 2.437 1.00 98.25 548 PRO A O 1
ATOM 4391 N N . GLU A 1 549 ? 14.418 9.229 3.904 1.00 98.56 549 GLU A N 1
ATOM 4392 C CA . GLU A 1 549 ? 14.252 7.769 3.977 1.00 98.56 549 GLU A CA 1
ATOM 4393 C C . GLU A 1 549 ? 14.380 7.051 2.619 1.00 98.56 549 GLU A C 1
ATOM 4395 O O . GLU A 1 549 ? 13.849 5.967 2.441 1.00 98.56 549 GLU A O 1
ATOM 4400 N N . VAL A 1 550 ? 15.101 7.640 1.653 1.00 98.56 550 VAL A N 1
ATOM 4401 C CA . VAL A 1 550 ? 15.188 7.140 0.265 1.00 98.56 550 VAL A CA 1
ATOM 4402 C C . VAL A 1 550 ? 13.825 7.157 -0.456 1.00 98.56 550 VAL A C 1
ATOM 4404 O O . VAL A 1 550 ? 13.612 6.415 -1.406 1.00 98.56 550 VAL A O 1
ATOM 4407 N N . THR A 1 551 ? 12.880 8.018 -0.057 1.00 98.88 551 THR A N 1
ATOM 4408 C CA . THR A 1 551 ? 11.579 8.170 -0.738 1.00 98.88 551 THR A CA 1
ATOM 4409 C C . THR A 1 551 ? 11.139 9.638 -0.881 1.00 98.88 551 THR A C 1
ATOM 4411 O O . THR A 1 551 ? 11.866 10.579 -0.552 1.00 98.88 551 THR A O 1
ATOM 4414 N N . MET A 1 552 ? 9.970 9.870 -1.479 1.00 98.75 552 MET A N 1
ATOM 4415 C CA . MET A 1 552 ? 9.453 11.198 -1.813 1.00 98.75 552 MET A CA 1
ATOM 4416 C C . MET A 1 552 ? 9.089 12.014 -0.558 1.00 98.75 552 MET A C 1
ATOM 4418 O O . MET A 1 552 ? 8.701 11.482 0.481 1.00 98.75 552 MET A O 1
ATOM 4422 N N . HIS A 1 553 ? 9.214 13.344 -0.646 1.00 98.69 553 HIS A N 1
ATOM 4423 C CA . HIS A 1 553 ? 8.904 14.227 0.481 1.00 98.69 553 HIS A CA 1
ATOM 4424 C C . HIS A 1 553 ? 7.398 14.199 0.774 1.00 98.69 553 HIS A C 1
ATOM 4426 O O . HIS A 1 553 ? 6.586 14.347 -0.139 1.00 98.69 553 HIS A O 1
ATOM 4432 N N . LYS A 1 554 ? 7.027 14.057 2.052 1.00 98.75 554 LYS A N 1
ATOM 4433 C CA . LYS A 1 554 ? 5.632 13.896 2.494 1.00 98.75 554 LYS A CA 1
ATOM 4434 C C . LYS A 1 554 ? 4.686 15.021 2.073 1.00 98.75 554 LYS A C 1
ATOM 4436 O O . LYS A 1 554 ? 3.507 14.755 1.872 1.00 98.75 554 LYS A O 1
ATOM 4441 N N . ASP A 1 555 ? 5.208 16.236 1.911 1.00 98.31 555 ASP A N 1
ATOM 4442 C CA . ASP A 1 555 ? 4.488 17.432 1.464 1.00 98.31 555 ASP A CA 1
ATOM 4443 C C . ASP A 1 555 ? 4.536 17.666 -0.065 1.00 98.31 555 ASP A C 1
ATOM 4445 O O . ASP A 1 555 ? 4.160 18.736 -0.546 1.00 98.31 555 ASP A O 1
ATOM 4449 N N . CYS A 1 556 ? 4.944 16.663 -0.854 1.00 98.81 556 CYS A N 1
ATOM 4450 C CA . CYS A 1 556 ? 4.645 16.624 -2.290 1.00 98.81 556 CYS A CA 1
ATOM 4451 C C . CYS A 1 556 ? 3.138 16.433 -2.522 1.00 98.81 556 CYS A C 1
ATOM 4453 O O . CYS A 1 556 ? 2.456 15.801 -1.719 1.00 98.81 556 CYS A O 1
ATOM 4455 N N . ILE A 1 557 ? 2.618 16.985 -3.619 1.00 98.69 557 ILE A N 1
ATOM 4456 C CA . ILE A 1 557 ? 1.185 17.095 -3.902 1.00 98.69 557 ILE A CA 1
ATOM 4457 C C . ILE A 1 557 ? 0.805 16.267 -5.132 1.00 98.69 557 ILE A C 1
ATOM 4459 O O . ILE A 1 557 ? 1.353 16.447 -6.225 1.00 98.69 557 ILE A O 1
ATOM 4463 N N . HIS A 1 558 ? -0.184 15.398 -4.943 1.00 98.75 558 HIS A N 1
ATOM 4464 C CA . HIS A 1 558 ? -0.790 14.540 -5.959 1.00 98.75 558 HIS A CA 1
ATOM 4465 C C . HIS A 1 558 ? -2.136 15.097 -6.460 1.00 98.75 558 HIS A C 1
ATOM 4467 O O . HIS A 1 558 ? -2.731 16.008 -5.875 1.00 98.75 558 HIS A O 1
ATOM 4473 N N . THR A 1 559 ? -2.645 14.537 -7.559 1.00 97.38 559 THR A N 1
ATOM 4474 C CA . THR A 1 559 ? -3.934 14.896 -8.167 1.00 97.38 559 THR A CA 1
ATOM 4475 C C . THR A 1 559 ? -5.078 14.815 -7.155 1.00 97.38 559 THR A C 1
ATOM 4477 O O . THR A 1 559 ? -5.202 13.862 -6.393 1.00 97.38 559 THR A O 1
ATOM 4480 N N . GLY A 1 560 ? -5.925 15.847 -7.142 1.00 96.06 560 GLY A N 1
ATOM 4481 C CA . GLY A 1 560 ? -6.942 16.061 -6.105 1.00 96.06 560 GLY A CA 1
ATOM 4482 C C . GLY A 1 560 ? -6.468 16.927 -4.931 1.00 96.06 560 GLY A C 1
ATOM 4483 O O . GLY A 1 560 ? -7.306 17.403 -4.172 1.00 96.06 560 GLY A O 1
ATOM 4484 N N . GLY A 1 561 ? -5.163 17.206 -4.820 1.00 96.88 561 GLY A N 1
ATOM 4485 C CA . GLY A 1 561 ? -4.585 18.044 -3.763 1.00 96.88 561 GLY A CA 1
ATOM 4486 C C . GLY A 1 561 ? -4.152 17.280 -2.507 1.00 96.88 561 GLY A C 1
ATOM 4487 O O . GLY A 1 561 ? -3.899 17.917 -1.484 1.00 96.88 561 GLY A O 1
ATOM 4488 N N . TRP A 1 562 ? -4.079 15.949 -2.590 1.00 98.12 562 TRP A N 1
ATOM 4489 C CA . TRP A 1 562 ? -3.586 15.062 -1.533 1.00 98.12 562 TRP A CA 1
ATOM 4490 C C . TRP A 1 562 ? -2.078 15.223 -1.328 1.00 98.12 562 TRP A C 1
ATOM 4492 O O . TRP A 1 562 ? -1.338 15.409 -2.297 1.00 98.12 562 TRP A O 1
ATOM 4502 N N . GLU A 1 563 ? -1.623 15.135 -0.080 1.00 98.62 563 GLU A N 1
ATOM 4503 C CA . GLU A 1 563 ? -0.196 15.073 0.240 1.00 98.62 563 GLU A CA 1
ATOM 4504 C C . GLU A 1 563 ? 0.339 13.656 -0.015 1.00 98.62 563 GLU A C 1
ATOM 4506 O O . GLU A 1 563 ? -0.395 12.672 0.084 1.00 98.62 563 GLU A O 1
ATOM 4511 N N . HIS A 1 564 ? 1.631 13.517 -0.321 1.00 98.88 564 HIS A N 1
ATOM 4512 C CA . HIS A 1 564 ? 2.250 12.207 -0.539 1.00 98.88 564 HIS A CA 1
ATOM 4513 C C . HIS A 1 564 ? 2.063 11.290 0.678 1.00 98.88 564 HIS A C 1
ATOM 4515 O O . HIS A 1 564 ? 1.799 10.100 0.512 1.00 98.88 564 HIS A O 1
ATOM 4521 N N . ARG A 1 565 ? 2.075 11.857 1.896 1.00 98.75 565 ARG A N 1
ATOM 4522 C CA . ARG A 1 565 ? 1.786 11.122 3.140 1.00 98.75 565 ARG A CA 1
ATOM 4523 C C . ARG A 1 565 ? 0.437 10.400 3.142 1.00 98.75 565 ARG A C 1
ATOM 4525 O O . ARG A 1 565 ? 0.288 9.434 3.876 1.00 98.75 565 ARG A O 1
ATOM 4532 N N . ASP A 1 566 ? -0.538 10.875 2.369 1.00 98.56 566 ASP A N 1
ATOM 4533 C CA . ASP A 1 566 ? -1.911 10.363 2.376 1.00 98.56 566 ASP A CA 1
ATOM 4534 C C . ASP A 1 566 ? -2.047 9.085 1.537 1.00 98.56 566 ASP A C 1
ATOM 4536 O O . ASP A 1 566 ? -2.919 8.255 1.801 1.00 98.56 566 ASP A O 1
ATOM 4540 N N . ILE A 1 567 ? -1.194 8.951 0.513 1.00 98.31 567 ILE A N 1
ATOM 4541 C CA . ILE A 1 567 ? -1.324 7.957 -0.562 1.00 98.31 567 ILE A CA 1
ATOM 4542 C C . ILE A 1 567 ? -0.092 7.067 -0.740 1.00 98.31 567 ILE A C 1
ATOM 4544 O O . ILE A 1 567 ? -0.156 6.127 -1.529 1.00 98.31 567 ILE A O 1
ATOM 4548 N N . HIS A 1 568 ? 1.018 7.367 -0.054 1.00 98.88 568 HIS A N 1
ATOM 4549 C CA . HIS A 1 568 ? 2.348 6.784 -0.266 1.00 98.88 568 HIS A CA 1
ATOM 4550 C C . HIS A 1 568 ? 2.318 5.265 -0.502 1.00 98.88 568 HIS A C 1
ATOM 4552 O O . HIS A 1 568 ? 2.760 4.799 -1.553 1.00 98.88 568 HIS A O 1
ATOM 4558 N N . ASN A 1 569 ? 1.685 4.495 0.391 1.00 98.69 569 ASN A N 1
ATOM 4559 C CA . ASN A 1 569 ? 1.675 3.033 0.294 1.00 98.69 569 ASN A CA 1
ATOM 4560 C C . ASN A 1 569 ? 0.915 2.488 -0.940 1.00 98.69 569 ASN A C 1
ATOM 4562 O O . ASN A 1 569 ? 1.129 1.343 -1.337 1.00 98.69 569 ASN A O 1
ATOM 4566 N N . MET A 1 570 ? 0.064 3.295 -1.590 1.00 97.50 570 MET A N 1
ATOM 4567 C CA . MET A 1 570 ? -0.591 2.954 -2.862 1.00 97.50 570 MET A CA 1
ATOM 4568 C C . MET A 1 570 ? 0.208 3.352 -4.107 1.00 97.50 570 MET A C 1
ATOM 4570 O O . MET A 1 570 ? -0.102 2.842 -5.185 1.00 97.50 570 MET A O 1
ATOM 4574 N N . TYR A 1 571 ? 1.218 4.225 -4.014 1.00 98.50 571 TYR A N 1
ATOM 4575 C CA . TYR A 1 571 ? 1.981 4.663 -5.191 1.00 98.50 571 TYR A CA 1
ATOM 4576 C C . TYR A 1 571 ? 2.584 3.456 -5.931 1.00 98.50 571 TYR A C 1
ATOM 4578 O O . TYR A 1 571 ? 2.372 3.284 -7.136 1.00 98.50 571 TYR A O 1
ATOM 4586 N N . GLY A 1 572 ? 3.198 2.540 -5.175 1.00 95.38 572 GLY A N 1
ATOM 4587 C CA . GLY A 1 572 ? 3.732 1.279 -5.689 1.00 95.38 572 GLY A CA 1
ATOM 4588 C C . GLY A 1 572 ? 2.697 0.282 -6.209 1.00 95.38 572 GLY A C 1
ATOM 4589 O O . GLY A 1 572 ? 3.057 -0.577 -7.006 1.00 95.38 572 GLY A O 1
ATOM 4590 N N . MET A 1 573 ? 1.414 0.415 -5.860 1.00 96.81 573 MET A N 1
ATOM 4591 C CA . MET A 1 573 ? 0.334 -0.390 -6.447 1.00 96.81 573 MET A CA 1
ATOM 4592 C C . MET A 1 573 ? -0.070 0.127 -7.838 1.00 96.81 573 MET A C 1
ATOM 4594 O O . MET A 1 573 ? -0.403 -0.658 -8.732 1.00 96.81 573 MET A O 1
ATOM 4598 N N . PHE A 1 574 ? -0.047 1.446 -8.047 1.00 98.44 574 PHE A N 1
ATOM 4599 C CA . PHE A 1 574 ? -0.560 2.052 -9.276 1.00 98.44 574 PHE A CA 1
ATOM 4600 C C . PHE A 1 574 ? 0.355 1.872 -10.498 1.00 98.44 574 PHE A C 1
ATOM 4602 O O . PHE A 1 574 ? -0.159 1.794 -11.618 1.00 98.44 574 PHE A O 1
ATOM 4609 N N . LEU A 1 575 ? 1.679 1.769 -10.328 1.00 98.12 575 LEU A N 1
ATOM 4610 C CA . LEU A 1 575 ? 2.586 1.512 -11.456 1.00 98.12 575 LEU A CA 1
ATOM 4611 C C . LEU A 1 575 ? 2.364 0.108 -12.069 1.00 98.12 575 LEU A C 1
ATOM 4613 O O . LEU A 1 575 ? 2.038 0.058 -13.258 1.00 98.12 575 LEU A O 1
ATOM 4617 N N . PRO A 1 576 ? 2.417 -1.015 -11.318 1.00 97.94 576 PRO A N 1
ATOM 4618 C CA . PRO A 1 576 ? 2.094 -2.344 -11.845 1.00 97.94 576 PRO A CA 1
ATOM 4619 C C . PRO A 1 576 ? 0.683 -2.439 -12.437 1.00 97.94 576 PRO A C 1
ATOM 4621 O O . PRO A 1 576 ? 0.499 -3.070 -13.476 1.00 97.94 576 PRO A O 1
ATOM 4624 N N . MET A 1 577 ? -0.307 -1.760 -11.840 1.00 97.19 577 MET A N 1
ATOM 4625 C CA . MET A 1 577 ? -1.660 -1.644 -12.403 1.00 97.19 577 MET A CA 1
ATOM 4626 C C . MET A 1 577 ? -1.640 -1.006 -13.806 1.00 97.19 577 MET A C 1
ATOM 4628 O O . MET A 1 577 ? -2.266 -1.521 -14.735 1.00 97.19 577 MET A O 1
ATOM 4632 N N . SER A 1 578 ? -0.881 0.078 -13.979 1.00 98.38 578 SER A N 1
ATOM 4633 C CA . SER A 1 578 ? -0.763 0.808 -15.250 1.00 98.38 578 SER A CA 1
ATOM 4634 C C . SER A 1 578 ? 0.043 0.025 -16.300 1.00 98.38 578 SER A C 1
ATOM 4636 O O . SER A 1 578 ? -0.336 -0.018 -17.470 1.00 98.38 578 SER A O 1
ATOM 4638 N N . THR A 1 579 ? 1.115 -0.657 -15.888 1.00 98.50 579 THR A N 1
ATOM 4639 C CA . THR A 1 579 ? 1.909 -1.571 -16.730 1.00 98.50 579 THR A CA 1
ATOM 4640 C C . THR A 1 579 ? 1.082 -2.773 -17.199 1.00 98.50 579 THR A C 1
ATOM 4642 O O . THR A 1 579 ? 1.121 -3.139 -18.375 1.00 98.50 579 THR A O 1
ATOM 4645 N N . TYR A 1 580 ? 0.267 -3.359 -16.315 1.00 97.38 580 TYR A N 1
ATOM 4646 C CA . TYR A 1 580 ? -0.657 -4.444 -16.654 1.00 97.38 580 TYR A CA 1
ATOM 4647 C C . TYR A 1 580 ? -1.711 -3.996 -17.679 1.00 97.38 580 TYR A C 1
ATOM 4649 O O . TYR A 1 580 ? -1.935 -4.689 -18.675 1.00 97.38 580 TYR A O 1
ATOM 4657 N N . MET A 1 581 ? -2.294 -2.802 -17.503 1.00 97.38 581 MET A N 1
ATOM 4658 C CA . MET A 1 581 ? -3.158 -2.186 -18.520 1.00 97.38 581 MET A CA 1
ATOM 4659 C C . MET A 1 581 ? -2.426 -2.008 -19.859 1.00 97.38 581 MET A C 1
ATOM 4661 O O . MET A 1 581 ? -3.010 -2.288 -20.905 1.00 97.38 581 MET A O 1
ATOM 4665 N N . GLY A 1 582 ? -1.153 -1.604 -19.847 1.00 98.19 582 GLY A N 1
ATOM 4666 C CA . GLY A 1 582 ? -0.353 -1.439 -21.062 1.00 98.19 582 GLY A CA 1
ATOM 4667 C C . GLY A 1 582 ? -0.087 -2.745 -21.813 1.00 98.19 582 GLY A C 1
ATOM 4668 O O . GLY A 1 582 ? -0.248 -2.803 -23.033 1.00 98.19 582 GLY A O 1
ATOM 4669 N N . HIS A 1 583 ? 0.235 -3.829 -21.102 1.00 97.69 583 HIS A N 1
ATOM 4670 C CA . HIS A 1 583 ? 0.353 -5.153 -21.719 1.00 97.69 583 HIS A CA 1
ATOM 4671 C C . HIS A 1 583 ? -0.970 -5.636 -22.333 1.00 97.69 583 HIS A C 1
ATOM 4673 O O . HIS A 1 583 ? -0.941 -6.192 -23.433 1.00 97.69 583 HIS A O 1
ATOM 4679 N N . LEU A 1 584 ? -2.110 -5.373 -21.681 1.00 96.44 584 LEU A N 1
ATOM 4680 C CA . LEU A 1 584 ? -3.434 -5.683 -22.231 1.00 96.44 584 LEU A CA 1
ATOM 4681 C C . LEU A 1 584 ? -3.777 -4.838 -23.464 1.00 96.44 584 LEU A C 1
ATOM 4683 O O . LEU A 1 584 ? -4.302 -5.384 -24.429 1.00 96.44 584 LEU A O 1
ATOM 4687 N N . LEU A 1 585 ? -3.485 -3.533 -23.482 1.00 96.44 585 LEU A N 1
ATOM 4688 C CA . LEU A 1 585 ? -3.700 -2.703 -24.677 1.00 96.44 585 LEU A CA 1
ATOM 4689 C C . LEU A 1 585 ? -2.893 -3.249 -25.860 1.00 96.44 585 LEU A C 1
ATOM 4691 O O . LEU A 1 585 ? -3.449 -3.522 -26.924 1.00 96.44 585 LEU A O 1
ATOM 4695 N N . ARG A 1 586 ? -1.603 -3.526 -25.634 1.00 96.12 586 ARG A N 1
ATOM 4696 C CA . ARG A 1 586 ? -0.680 -4.057 -26.644 1.00 96.12 586 ARG A CA 1
ATOM 4697 C C . ARG A 1 586 ? -1.117 -5.403 -27.242 1.00 96.12 586 ARG A C 1
ATOM 4699 O O . ARG A 1 586 ? -0.816 -5.658 -28.404 1.00 96.12 586 ARG A O 1
ATOM 4706 N N . SER A 1 587 ? -1.799 -6.271 -26.487 1.00 93.00 587 SER A N 1
ATOM 4707 C CA . SER A 1 587 ? -2.297 -7.571 -26.982 1.00 93.00 587 SER A CA 1
ATOM 4708 C C . SER A 1 587 ? -3.688 -7.506 -27.643 1.00 93.00 587 SER A C 1
ATOM 4710 O O . SER A 1 587 ? -4.160 -8.494 -28.230 1.00 93.00 587 SER A O 1
ATOM 4712 N N . GLY A 1 588 ? -4.357 -6.349 -27.577 1.00 91.56 588 GLY A N 1
ATOM 4713 C CA . GLY A 1 588 ? -5.760 -6.194 -27.961 1.00 91.56 588 GLY A CA 1
ATOM 4714 C C . GLY A 1 588 ? -6.717 -6.832 -26.948 1.00 91.56 588 GLY A C 1
ATOM 4715 O O . GLY A 1 588 ? -7.665 -7.508 -27.349 1.00 91.56 588 GLY A O 1
ATOM 4716 N N . HIS A 1 589 ? -6.433 -6.637 -25.658 1.00 88.31 589 HIS A N 1
ATOM 4717 C CA . HIS A 1 589 ? -7.120 -7.173 -24.477 1.00 88.31 589 HIS A CA 1
ATOM 4718 C C . HIS A 1 589 ? -7.151 -8.713 -24.411 1.00 88.31 589 HIS A C 1
ATOM 4720 O O . HIS A 1 589 ? -8.212 -9.319 -24.250 1.00 88.31 589 HIS A O 1
ATOM 4726 N N . LYS A 1 590 ? -5.973 -9.336 -24.545 1.00 75.88 590 LYS A N 1
ATOM 4727 C CA . LYS A 1 590 ? -5.743 -10.795 -24.501 1.00 75.88 590 LYS A CA 1
ATOM 4728 C C . LYS A 1 590 ? -4.617 -11.190 -23.549 1.00 75.88 590 LYS A C 1
ATOM 4730 O O . LYS A 1 590 ? -3.650 -10.399 -23.456 1.00 75.88 590 LYS A O 1
#

Organism: Rhipicephalus microplus (NCBI:txid6941)

Mean predicted aligned error: 8.52 Å